Protein AF-A0A6M0FPF3-F1 (afdb_monomer_lite)

Radius of gyration: 39.86 Å; chains: 1; bounding box: 79×78×114 Å

Sequence (466 aa):
MDQFRDGIGTLYLKYGAAYHPYLQTSLNYYYTDDSVSIDPFYNQRFEYRGDDDCLIINYTGSKSDRPKVNITIHCDQEKDVKFKIKGDREELLRIKVKQDCNSVDKIVEAWNSHSSKGNFEVRKNGNCCGCICKVDPAQKLDLLYLRLYRTQPNGLVVTHHGTQNYQEEVDIKVTITINNEDNANAADFEVSENSITIKLREESTKVAKILKQWKNWKEENSDRNFDLKEDGDGSANVESPVSNEPLVKPQLWYYQFDNTELYNKVKTEIDKQRVILPPSPAIAGIYATVDRERGVWKAPANISLTSVTGPTIKINDEGQEDLNVHFTGKSINAIRTFTGKGTLVWGARTLAGNDNEWRYVSVRRLFNFVEESIQKASGFLVFESNNSVTWLKVKSVIEIYLEGLWRQGALAGSAPDQAFFVNVGLGTSMTQQDILEGRMIVEIGIAAVRPAEFIILRFSHKLQEA

Secondary structure (DSSP, 8-state):
-HHHHHHS-SSSGGG---EES-EEESPPPP--GGG-BPPGGGSEEEEEE-GGG-EEEEE-S-GGG--EEEEEE---SS-SEEEEE--STT-SEEEEESSS-EEHHHHHHHHHT-S--TTEEEEE-TT--PEEPPEEEEEEPEEEEEEEEE-STTSEEEEEEESS-TTS----EEEEEE---S-SSSEEEEE-SSEEEEEESSSEEEHHHHHHHHHHHHHHS--TTEEEEESTT--SEEESPPP---BSS-BGGGHHHH-HHHHHHHHHHHTT---EE-SHHHHHHHHHHHHHHH-TTS-S-SEEPTTEEEESS---HHHHHHHHS-TTS---EEEEEETTTEEEE---B-S-TT-SSS-BHHHHHHHHHHHHHHHHHTGGGTTS--SHHHHHHHHHHHHHHHHHHHHTT-B--SSHHHHEEEE-SBTTTB-HHHHHTT----EEEE-BPPP----------PPPP-

pLDDT: mean 86.93, std 11.05, range [48.78, 98.31]

Foldseek 3Di:
DVVVLVVDDPPPLLVFAFADDWFFFLAADDDDLQRAFDDQLQAKKFWDQFPPSWKIKIFRDDVVQQEWAFEEEDQDDDDAKDWDADSDRQYRIYIYGHDQFDWLVSVQVVQVVDPCQHRMDMDTWAPDRDGGGGDPPIGTTQIWTWWWWAQDAQAKIKIATDNDDLVDDDQQEEWEEEDQPDDPAQWDWDDDLRYIYIYGNDQWAQLVSSQVVQVVVRNHHGCNRMDMDTQDNSGGTRGPDRDTDIPSTDGLSVCVPVPVPVSVVVVVVSRPDTDTGGCVVQLVVLCVVCCVPQNLLDQSWPDATPRTQEHPDAADPVNQVCQQDPPSQAHHFYFHQDVPSGTIRQDFAGRNCVDPQSGGSSNSRLVVVLVVVLCVQLVVLVPPQPDPVSQVVSQVSSLVVQVVCVVSVQFDDPDSVRFKDKWWDDVTQDDPVCVVVVHTGIDMDGHGDDDDNDDDDDDDDDDDDD

Structure (mmCIF, N/CA/C/O backbone):
data_AF-A0A6M0FPF3-F1
#
_entry.id   AF-A0A6M0FPF3-F1
#
loop_
_atom_site.group_PDB
_atom_site.id
_atom_site.type_symbol
_atom_site.label_atom_id
_atom_site.label_alt_id
_atom_site.label_comp_id
_atom_site.label_asym_id
_atom_site.label_entity_id
_atom_site.label_seq_id
_atom_site.pdbx_PDB_ins_code
_atom_site.Cartn_x
_atom_site.Cartn_y
_atom_site.Cartn_z
_atom_site.occupancy
_atom_site.B_iso_or_equiv
_atom_site.auth_seq_id
_atom_site.auth_comp_id
_atom_site.auth_asym_id
_atom_site.auth_atom_id
_atom_site.pdbx_PDB_model_num
ATOM 1 N N . MET A 1 1 ? 8.529 -12.333 16.316 1.00 85.00 1 MET A N 1
ATOM 2 C CA . MET A 1 1 ? 7.471 -11.755 17.176 1.00 85.00 1 MET A CA 1
ATOM 3 C C . MET A 1 1 ? 8.046 -11.236 18.477 1.00 85.00 1 MET A C 1
ATOM 5 O O . MET A 1 1 ? 7.641 -10.164 18.906 1.00 85.00 1 MET A O 1
ATOM 9 N N . ASP A 1 2 ? 9.039 -11.919 19.039 1.00 84.75 2 ASP A N 1
ATOM 10 C CA . ASP A 1 2 ? 9.681 -11.512 20.296 1.00 84.75 2 ASP A CA 1
ATOM 11 C C . ASP A 1 2 ? 10.304 -10.120 20.212 1.00 84.75 2 ASP A C 1
ATOM 13 O O . ASP A 1 2 ? 9.962 -9.273 21.021 1.00 84.75 2 ASP A O 1
ATOM 17 N N . GLN A 1 3 ? 11.021 -9.799 19.127 1.00 89.81 3 GLN A N 1
ATOM 18 C CA . GLN A 1 3 ? 11.521 -8.434 18.886 1.00 89.81 3 GLN A CA 1
ATOM 19 C C . GLN A 1 3 ? 10.431 -7.348 18.968 1.00 89.81 3 GLN A C 1
ATOM 21 O O . GLN A 1 3 ? 10.682 -6.263 19.482 1.00 89.81 3 GLN A O 1
ATOM 26 N N . PHE A 1 4 ? 9.212 -7.624 18.485 1.00 91.06 4 PHE A N 1
ATOM 27 C CA . PHE A 1 4 ? 8.095 -6.684 18.623 1.00 91.06 4 PHE A CA 1
ATOM 28 C C . PHE A 1 4 ? 7.651 -6.575 20.085 1.00 91.06 4 PHE A C 1
ATOM 30 O O . PHE A 1 4 ? 7.468 -5.470 20.589 1.00 91.06 4 PHE A O 1
ATOM 37 N N . ARG A 1 5 ? 7.493 -7.710 20.775 1.00 91.56 5 ARG A N 1
ATOM 38 C CA . ARG A 1 5 ? 7.073 -7.749 22.183 1.00 91.56 5 ARG A CA 1
ATOM 39 C C . ARG A 1 5 ? 8.096 -7.087 23.106 1.00 91.56 5 ARG A C 1
ATOM 41 O O . ARG A 1 5 ? 7.677 -6.403 24.037 1.00 91.56 5 ARG A O 1
ATOM 48 N N . ASP A 1 6 ? 9.382 -7.251 22.834 1.00 89.44 6 ASP A N 1
ATOM 49 C CA . ASP A 1 6 ? 10.489 -6.662 23.590 1.00 89.44 6 ASP A CA 1
ATOM 50 C C . ASP A 1 6 ? 10.645 -5.169 23.282 1.00 89.44 6 ASP A C 1
ATOM 52 O O . ASP A 1 6 ? 10.984 -4.384 24.164 1.00 89.44 6 ASP A O 1
ATOM 56 N N . GLY A 1 7 ? 10.336 -4.763 22.045 1.00 91.25 7 GLY A N 1
ATOM 57 C CA . GLY A 1 7 ? 10.389 -3.369 21.609 1.00 91.25 7 GLY A CA 1
ATOM 58 C C . GLY A 1 7 ? 9.247 -2.492 22.132 1.00 91.25 7 GLY A C 1
ATOM 59 O O . GLY A 1 7 ? 9.405 -1.275 22.217 1.00 91.25 7 GLY A O 1
ATOM 60 N N . ILE A 1 8 ? 8.099 -3.072 22.500 1.00 89.06 8 ILE A N 1
ATOM 61 C CA . ILE A 1 8 ? 7.003 -2.319 23.128 1.00 89.06 8 ILE A CA 1
ATOM 62 C C . ILE A 1 8 ? 7.180 -2.274 24.652 1.00 89.06 8 ILE A C 1
ATOM 64 O O . ILE A 1 8 ? 7.493 -3.280 25.285 1.00 89.06 8 ILE A O 1
ATOM 68 N N . GLY A 1 9 ? 6.949 -1.111 25.267 1.00 89.75 9 GLY A N 1
ATOM 69 C CA . GLY A 1 9 ? 7.024 -0.939 26.724 1.00 89.75 9 GLY A CA 1
ATOM 70 C C . GLY A 1 9 ? 5.945 -1.715 27.496 1.00 89.75 9 GLY A C 1
ATOM 71 O O . GLY A 1 9 ? 5.262 -2.586 26.959 1.00 89.75 9 GLY A O 1
ATOM 72 N N . THR A 1 10 ? 5.780 -1.405 28.781 1.00 90.44 10 THR A N 1
ATOM 73 C CA . THR A 1 10 ? 4.738 -1.996 29.651 1.00 90.44 10 THR A CA 1
ATOM 74 C C . THR A 1 10 ? 3.616 -1.019 30.000 1.00 90.44 10 THR A C 1
ATOM 76 O O . THR A 1 10 ? 2.589 -1.417 30.546 1.00 90.44 10 THR A O 1
ATOM 79 N N . LEU A 1 11 ? 3.786 0.260 29.666 1.00 92.50 11 LEU A N 1
ATOM 80 C CA . LEU A 1 11 ? 2.801 1.303 29.922 1.00 92.50 11 LEU A CA 1
ATOM 81 C C . LEU A 1 11 ? 1.744 1.343 28.814 1.00 92.50 11 LEU A C 1
ATOM 83 O O . LEU A 1 11 ? 2.028 1.064 27.651 1.00 92.50 11 LEU A O 1
ATOM 87 N N . TYR A 1 12 ? 0.520 1.719 29.186 1.00 94.19 12 TYR A N 1
ATOM 88 C CA . TYR A 1 12 ? -0.595 1.994 28.268 1.00 94.19 12 TYR A CA 1
ATOM 89 C C . TYR A 1 12 ? -1.020 0.835 27.349 1.00 94.19 12 TYR A C 1
ATOM 91 O O . TYR A 1 12 ? -1.773 1.052 26.401 1.00 94.19 12 TYR A O 1
ATOM 99 N N . LEU A 1 13 ? -0.628 -0.406 27.658 1.00 95.56 13 LEU A N 1
ATOM 100 C CA . LEU A 1 13 ? -0.931 -1.590 26.840 1.00 95.56 13 LEU A CA 1
ATOM 101 C C . LEU A 1 13 ? -2.430 -1.775 26.564 1.00 95.56 13 LEU A C 1
ATOM 103 O O . LEU A 1 13 ? -2.816 -2.198 25.477 1.00 95.56 13 LEU A O 1
ATOM 107 N N . LYS A 1 14 ? -3.290 -1.389 27.513 1.00 96.00 14 LYS A N 1
ATOM 108 C CA . LYS A 1 14 ? -4.746 -1.452 27.341 1.00 96.00 14 LYS A CA 1
ATOM 109 C C . LYS A 1 14 ? -5.277 -0.601 26.187 1.00 96.00 14 LYS A C 1
ATOM 111 O O . LYS A 1 14 ? -6.338 -0.913 25.664 1.00 96.00 14 LYS A O 1
ATOM 116 N N . TYR A 1 15 ? -4.567 0.450 25.782 1.00 95.88 15 TYR A N 1
ATOM 117 C CA . TYR A 1 15 ? -5.001 1.372 24.727 1.00 95.88 15 TYR A CA 1
ATOM 118 C C . TYR A 1 15 ? -4.516 0.975 23.326 1.00 95.88 15 TYR A C 1
ATOM 120 O O . TYR A 1 15 ? -4.937 1.585 22.346 1.00 95.88 15 TYR A O 1
ATOM 128 N N . GLY A 1 16 ? -3.658 -0.043 23.215 1.00 94.88 16 GLY A N 1
ATOM 129 C CA . GLY A 1 16 ? -3.147 -0.545 21.941 1.00 94.88 16 GLY A CA 1
ATOM 130 C C . GLY A 1 16 ? -3.655 -1.946 21.617 1.00 94.88 16 GLY A C 1
ATOM 131 O O . GLY A 1 16 ? -4.008 -2.718 22.505 1.00 94.88 16 GLY A O 1
ATOM 132 N N . ALA A 1 17 ? -3.651 -2.297 20.334 1.00 96.62 17 ALA A N 1
ATOM 133 C CA . ALA A 1 17 ? -3.868 -3.658 19.858 1.00 96.62 17 ALA A CA 1
ATOM 134 C C . ALA A 1 17 ? -2.930 -3.929 18.677 1.00 96.62 17 ALA A C 1
ATOM 136 O O . ALA A 1 17 ? -2.732 -3.059 17.830 1.00 96.62 17 ALA A O 1
ATOM 137 N N . ALA A 1 18 ? -2.357 -5.130 18.624 1.00 96.62 18 ALA A N 1
ATOM 138 C CA . ALA A 1 18 ? -1.515 -5.570 17.517 1.00 96.62 18 ALA A CA 1
ATOM 139 C C . ALA A 1 18 ? -2.249 -6.597 16.656 1.00 96.62 18 ALA A C 1
ATOM 141 O O . ALA A 1 18 ? -3.041 -7.387 17.170 1.00 96.62 18 ALA A O 1
ATOM 142 N N . TYR A 1 19 ? -1.957 -6.590 15.356 1.00 97.38 19 TYR A N 1
ATOM 143 C CA . TYR A 1 19 ? -2.541 -7.497 14.374 1.00 97.38 19 TYR A CA 1
ATOM 144 C C . TYR A 1 19 ? -1.445 -8.077 13.482 1.00 97.38 19 TYR A C 1
ATOM 146 O O . TYR A 1 19 ? -0.533 -7.359 13.072 1.00 97.38 19 TYR A O 1
ATOM 154 N N . HIS A 1 20 ? -1.528 -9.372 13.189 1.00 96.38 20 HIS A N 1
ATOM 155 C CA . HIS A 1 20 ? -0.535 -10.098 12.397 1.00 96.38 20 HIS A CA 1
ATOM 156 C C . HIS A 1 20 ? -1.221 -11.165 11.524 1.00 96.38 20 HIS A C 1
ATOM 158 O O . HIS A 1 20 ? -2.156 -11.804 12.008 1.00 96.38 20 HIS A O 1
ATOM 164 N N . PRO A 1 21 ? -0.779 -11.408 10.274 1.00 96.88 21 PRO A N 1
ATOM 165 C CA . PRO A 1 21 ? 0.395 -10.851 9.596 1.00 96.88 21 PRO A CA 1
ATOM 166 C C . PRO A 1 21 ? 0.099 -9.675 8.665 1.00 96.88 21 PRO A C 1
ATOM 168 O O . PRO A 1 21 ? -0.984 -9.095 8.684 1.00 96.88 21 PRO A O 1
ATOM 171 N N . TYR A 1 22 ? 1.112 -9.302 7.877 1.00 97.56 22 TYR A N 1
ATOM 172 C CA . TYR A 1 22 ? 0.935 -8.433 6.718 1.00 97.56 22 TYR A CA 1
ATOM 173 C C . TYR A 1 22 ? -0.034 -9.096 5.736 1.00 97.56 22 TYR A C 1
ATOM 175 O O . TYR A 1 22 ? -0.219 -10.317 5.727 1.00 97.56 22 TYR A O 1
ATOM 183 N N . LEU A 1 23 ? -0.670 -8.277 4.913 1.00 97.69 23 LEU A N 1
ATOM 184 C CA . LEU A 1 23 ? -1.756 -8.688 4.044 1.00 97.69 23 LEU A CA 1
ATOM 185 C C . LEU A 1 23 ? -1.306 -8.600 2.593 1.00 97.69 23 LEU A C 1
ATOM 187 O O . LEU A 1 23 ? -0.826 -7.559 2.144 1.00 97.69 23 LEU A O 1
ATOM 191 N N . GLN A 1 24 ? -1.490 -9.694 1.862 1.00 95.94 24 GLN A N 1
ATOM 192 C CA . GLN A 1 24 ? -1.474 -9.681 0.408 1.00 95.94 24 GLN A CA 1
ATOM 193 C C . GLN A 1 24 ? -2.776 -9.032 -0.055 1.00 95.94 24 GLN A C 1
ATOM 195 O O . GLN A 1 24 ? -3.872 -9.518 0.242 1.00 95.94 24 GLN A O 1
ATOM 200 N N . THR A 1 25 ? -2.663 -7.896 -0.733 1.00 95.38 25 THR A N 1
ATOM 201 C CA . THR A 1 25 ? -3.830 -7.146 -1.197 1.00 95.38 25 THR A CA 1
ATOM 202 C C . THR A 1 25 ? -4.170 -7.497 -2.641 1.00 95.38 25 THR A C 1
ATOM 204 O O . THR A 1 25 ? -3.367 -8.076 -3.369 1.00 95.38 25 THR A O 1
ATOM 207 N N . SER A 1 26 ? -5.368 -7.129 -3.081 1.00 92.44 26 SER A N 1
ATOM 208 C CA . SER A 1 26 ? -5.716 -7.119 -4.504 1.00 92.44 26 SER A CA 1
ATOM 209 C C . SER A 1 26 ? -5.284 -5.824 -5.205 1.00 92.44 26 SER A C 1
ATOM 211 O O . SER A 1 26 ? -5.683 -5.604 -6.345 1.00 92.44 26 SER A O 1
ATOM 213 N N . LEU A 1 27 ? -4.519 -4.952 -4.533 1.00 92.19 27 LEU A N 1
ATOM 214 C CA . LEU A 1 27 ? -4.068 -3.673 -5.075 1.00 92.19 27 LEU A CA 1
ATOM 215 C C . LEU A 1 27 ? -2.832 -3.876 -5.952 1.00 92.19 27 LEU A C 1
ATOM 217 O O . LEU A 1 27 ? -1.893 -4.586 -5.576 1.00 92.19 27 LEU A O 1
ATOM 221 N N . ASN A 1 28 ? -2.832 -3.216 -7.104 1.00 90.62 28 ASN A N 1
ATOM 222 C CA . ASN A 1 28 ? -1.677 -3.158 -7.990 1.00 90.62 28 ASN A CA 1
ATOM 223 C C . ASN A 1 28 ? -0.697 -2.089 -7.503 1.00 90.62 28 ASN A C 1
ATOM 225 O O . ASN A 1 28 ? -1.093 -1.113 -6.859 1.00 90.62 28 ASN A O 1
ATOM 229 N N . TYR A 1 29 ? 0.580 -2.261 -7.837 1.00 88.50 29 TYR A N 1
ATOM 230 C CA . TYR A 1 29 ? 1.541 -1.174 -7.703 1.00 88.50 29 TYR A CA 1
ATOM 231 C C . TYR A 1 29 ? 1.158 -0.044 -8.659 1.00 88.50 29 TYR A C 1
ATOM 233 O O . TYR A 1 29 ? 0.879 -0.284 -9.832 1.00 88.50 29 TYR A O 1
ATOM 241 N N . TYR A 1 30 ? 1.154 1.186 -8.154 1.00 89.31 30 TYR A N 1
ATOM 242 C CA . TYR A 1 30 ? 1.127 2.361 -9.011 1.00 89.31 30 TYR A CA 1
ATOM 243 C C . TYR A 1 30 ? 2.553 2.649 -9.477 1.00 89.31 30 TYR A C 1
ATOM 245 O O . TYR A 1 30 ? 3.461 2.738 -8.650 1.00 89.31 30 TYR A O 1
ATOM 253 N N . TYR A 1 31 ? 2.739 2.791 -10.784 1.00 91.94 31 TYR A N 1
ATOM 254 C CA . TYR A 1 31 ? 4.014 3.154 -11.385 1.00 91.94 31 TYR A CA 1
ATOM 255 C C . TYR A 1 31 ? 3.779 4.047 -12.604 1.00 91.94 31 TYR A C 1
ATOM 257 O O . TYR A 1 31 ? 2.728 3.992 -13.243 1.00 91.94 31 TYR A O 1
ATOM 265 N N . THR A 1 32 ? 4.772 4.866 -12.921 1.00 91.94 32 THR A N 1
ATOM 266 C CA . THR A 1 32 ? 4.907 5.535 -14.219 1.00 91.94 32 THR A CA 1
ATOM 267 C C . THR A 1 32 ? 6.063 4.898 -14.983 1.00 91.94 32 THR A C 1
ATOM 269 O O . THR A 1 32 ? 6.966 4.323 -14.368 1.00 91.94 32 THR A O 1
ATOM 272 N N . ASP A 1 33 ? 6.082 5.013 -16.308 1.00 90.50 33 ASP A N 1
ATOM 273 C CA . ASP A 1 33 ? 7.173 4.457 -17.120 1.00 90.50 33 ASP A CA 1
ATOM 274 C C . ASP A 1 33 ? 8.546 5.074 -16.757 1.00 90.50 33 ASP A C 1
ATOM 276 O O . ASP A 1 33 ? 9.573 4.414 -16.895 1.00 90.50 33 ASP A O 1
ATOM 280 N N . ASP A 1 34 ? 8.568 6.290 -16.196 1.00 86.44 34 ASP A N 1
ATOM 281 C CA . ASP A 1 34 ? 9.764 6.947 -15.641 1.00 86.44 34 ASP A CA 1
ATOM 282 C C . ASP A 1 34 ? 10.264 6.348 -14.318 1.00 86.44 34 ASP A C 1
ATOM 284 O O . ASP A 1 34 ? 11.427 6.519 -13.965 1.00 86.44 34 ASP A O 1
ATOM 288 N N . SER A 1 35 ? 9.388 5.680 -13.563 1.00 89.25 35 SER A N 1
ATOM 289 C CA . SER A 1 35 ? 9.716 5.094 -12.254 1.00 89.25 35 SER A CA 1
ATOM 290 C C . SER A 1 35 ? 10.252 3.661 -12.343 1.00 89.25 35 SER A C 1
ATOM 292 O O . SER A 1 35 ? 10.682 3.095 -11.337 1.00 89.25 35 SER A O 1
ATOM 294 N N . VAL A 1 36 ? 10.215 3.061 -13.537 1.00 91.00 36 VAL A N 1
ATOM 295 C CA . VAL A 1 36 ? 10.608 1.671 -13.772 1.00 91.00 36 VAL A CA 1
ATOM 296 C C . VAL A 1 36 ? 11.933 1.635 -14.515 1.00 91.00 36 VAL A C 1
ATOM 298 O O . VAL A 1 36 ? 11.989 1.844 -15.722 1.00 91.00 36 VAL A O 1
ATOM 301 N N . SER A 1 37 ? 12.999 1.297 -13.797 1.00 88.88 37 SER A N 1
ATOM 302 C CA . SER A 1 37 ? 14.329 1.136 -14.383 1.00 88.88 37 SER A CA 1
ATOM 303 C C . SER A 1 37 ? 14.552 -0.291 -14.875 1.00 88.88 37 SER A C 1
ATOM 305 O O . SER A 1 37 ? 14.388 -1.251 -14.120 1.00 88.88 37 SER A O 1
ATOM 307 N N . ILE A 1 38 ? 14.983 -0.428 -16.126 1.00 85.88 38 ILE A N 1
ATOM 308 C CA . ILE A 1 38 ? 15.329 -1.704 -16.750 1.00 85.88 38 ILE A CA 1
ATOM 309 C C . ILE A 1 38 ? 16.836 -1.903 -16.678 1.00 85.88 38 ILE A C 1
ATOM 311 O O . ILE A 1 38 ? 17.621 -0.982 -16.903 1.00 85.88 38 ILE A O 1
ATOM 315 N N . ASP A 1 39 ? 17.247 -3.124 -16.351 1.00 81.50 39 ASP A N 1
ATOM 316 C CA . ASP A 1 39 ? 18.660 -3.466 -16.329 1.00 81.50 39 ASP A CA 1
ATOM 317 C C . ASP A 1 39 ? 19.256 -3.409 -17.757 1.00 81.50 39 ASP A C 1
ATOM 319 O O . ASP A 1 39 ? 18.711 -4.043 -18.668 1.00 81.50 39 ASP A O 1
ATOM 323 N N . PRO A 1 40 ? 20.364 -2.673 -17.987 1.00 66.44 40 PRO A N 1
ATOM 324 C CA . PRO A 1 40 ? 20.969 -2.531 -19.311 1.00 66.44 40 PRO A CA 1
ATOM 325 C C . PRO A 1 40 ? 21.471 -3.850 -19.913 1.00 66.44 40 PRO A C 1
ATOM 327 O O . PRO A 1 40 ? 21.704 -3.899 -21.121 1.00 66.44 40 PRO A O 1
ATOM 330 N N . PHE A 1 41 ? 21.594 -4.940 -19.139 1.00 66.06 41 PHE A N 1
ATOM 331 C CA . PHE A 1 41 ? 21.959 -6.250 -19.691 1.00 66.06 41 PHE A CA 1
ATOM 332 C C . PHE A 1 41 ? 20.982 -6.769 -20.762 1.00 66.06 41 PHE A C 1
ATOM 334 O O . PHE A 1 41 ? 21.365 -7.657 -21.522 1.00 66.06 41 PHE A O 1
ATOM 341 N N . TYR A 1 42 ? 19.770 -6.214 -20.858 1.00 66.50 42 TYR A N 1
ATOM 342 C CA . TYR A 1 42 ? 18.801 -6.541 -21.910 1.00 66.50 42 TYR A CA 1
ATOM 343 C C . TYR A 1 42 ? 19.018 -5.780 -23.234 1.00 66.50 42 TYR A C 1
ATOM 345 O O . TYR A 1 42 ? 18.433 -6.169 -24.239 1.00 66.50 42 TYR A O 1
ATOM 353 N N . ASN A 1 43 ? 19.886 -4.760 -23.261 1.00 70.50 43 ASN A N 1
ATOM 354 C CA . ASN A 1 43 ? 20.202 -3.935 -24.439 1.00 70.50 43 ASN A CA 1
ATOM 355 C C . ASN A 1 43 ? 21.667 -4.078 -24.875 1.00 70.50 43 ASN A C 1
ATOM 357 O O . ASN A 1 43 ? 22.363 -3.100 -25.146 1.00 70.50 43 ASN A O 1
ATOM 361 N N . GLN A 1 44 ? 22.159 -5.312 -24.907 1.00 77.62 44 GLN A N 1
ATOM 362 C CA . GLN A 1 44 ? 23.505 -5.595 -25.393 1.00 77.62 44 GLN A CA 1
ATOM 363 C C . GLN A 1 44 ? 23.539 -5.515 -26.920 1.00 77.62 44 GLN A C 1
ATOM 365 O O . GLN A 1 44 ? 22.749 -6.171 -27.599 1.00 77.62 44 GLN A O 1
ATOM 370 N N . ARG A 1 45 ? 24.485 -4.742 -27.457 1.00 86.75 45 ARG A N 1
ATOM 371 C CA . ARG A 1 45 ? 24.809 -4.726 -28.887 1.00 86.75 45 ARG A CA 1
ATOM 372 C C . ARG A 1 45 ? 26.216 -5.260 -29.053 1.00 86.75 45 ARG A C 1
ATOM 374 O O . ARG A 1 45 ? 27.114 -4.836 -28.342 1.00 86.75 45 ARG A O 1
ATOM 381 N N . PHE A 1 46 ? 26.418 -6.178 -29.980 1.00 88.81 46 PHE A N 1
ATOM 382 C CA . PHE A 1 46 ? 27.752 -6.625 -30.349 1.00 88.81 46 PHE A CA 1
ATOM 383 C C . PHE A 1 46 ? 28.172 -5.897 -31.614 1.00 88.81 46 PHE A C 1
ATOM 385 O O . PHE A 1 46 ? 27.370 -5.809 -32.538 1.00 88.81 46 PHE A O 1
ATOM 392 N N . GLU A 1 47 ? 29.395 -5.392 -31.671 1.00 90.81 47 GLU A N 1
ATOM 393 C CA . GLU A 1 47 ? 29.872 -4.593 -32.796 1.00 90.81 47 GLU A CA 1
ATOM 394 C C . GLU A 1 47 ? 31.234 -5.074 -33.290 1.00 90.81 47 GLU A C 1
ATOM 396 O O . GLU A 1 47 ? 32.113 -5.422 -32.510 1.00 90.81 47 GLU A O 1
ATOM 401 N N . TYR A 1 48 ? 31.413 -5.094 -34.603 1.00 88.81 48 TYR A N 1
ATOM 402 C CA . TYR A 1 48 ? 32.717 -5.199 -35.239 1.00 88.81 48 TYR A CA 1
ATOM 403 C C . TYR A 1 48 ? 32.931 -3.965 -36.109 1.00 88.81 48 TYR A C 1
ATOM 405 O O . TYR A 1 48 ? 32.065 -3.625 -36.920 1.00 88.81 48 TYR A O 1
ATOM 413 N N . ARG A 1 49 ? 34.091 -3.326 -35.947 1.00 85.69 49 ARG A N 1
ATOM 414 C CA . ARG A 1 49 ? 34.565 -2.220 -36.781 1.00 85.69 49 ARG A CA 1
ATOM 415 C C . ARG A 1 49 ? 35.702 -2.729 -37.661 1.00 85.69 49 ARG A C 1
ATOM 417 O O . ARG A 1 49 ? 36.680 -3.273 -37.154 1.00 85.69 49 ARG A O 1
ATOM 424 N N . GLY A 1 50 ? 35.529 -2.605 -38.974 1.00 76.75 50 GLY A N 1
ATOM 425 C CA . GLY A 1 50 ? 36.573 -2.909 -39.951 1.00 76.75 50 GLY A CA 1
ATOM 426 C C . GLY A 1 50 ? 37.705 -1.882 -39.930 1.00 76.75 50 GLY A C 1
ATOM 427 O O . GLY A 1 50 ? 37.594 -0.839 -39.280 1.00 76.75 50 GLY A O 1
ATOM 428 N N . ASP A 1 51 ? 38.770 -2.170 -40.678 1.00 68.56 51 ASP A N 1
ATOM 429 C CA . ASP A 1 51 ? 39.889 -1.242 -40.866 1.00 68.56 51 ASP A CA 1
ATOM 430 C C . ASP A 1 51 ? 39.382 0.144 -41.324 1.00 68.56 51 ASP A C 1
ATOM 432 O O . ASP A 1 51 ? 38.372 0.259 -42.031 1.00 68.56 51 ASP A O 1
ATOM 436 N N . ASP A 1 52 ? 40.048 1.200 -40.853 1.00 69.69 52 ASP A N 1
ATOM 437 C CA . ASP A 1 52 ? 39.669 2.611 -41.044 1.00 69.69 52 ASP A CA 1
ATOM 438 C C . ASP A 1 52 ? 38.270 3.001 -40.518 1.00 69.69 52 ASP A C 1
ATOM 440 O O . ASP A 1 52 ? 37.718 4.028 -40.911 1.00 69.69 52 ASP A O 1
ATOM 444 N N . ASP A 1 53 ? 37.688 2.204 -39.611 1.00 73.62 53 ASP A N 1
ATOM 445 C CA . ASP A 1 53 ? 36.374 2.439 -38.986 1.00 73.62 53 ASP A CA 1
ATOM 446 C C . ASP A 1 53 ? 35.207 2.512 -39.989 1.00 73.62 53 ASP A C 1
ATOM 448 O O . ASP A 1 53 ? 34.175 3.142 -39.751 1.00 73.62 53 ASP A O 1
ATOM 452 N N . CYS A 1 54 ? 35.400 1.883 -41.148 1.00 79.12 54 CYS A N 1
ATOM 453 C CA . CYS A 1 54 ? 34.636 2.164 -42.355 1.00 79.12 54 CYS A CA 1
ATOM 454 C C . CYS A 1 54 ? 33.380 1.279 -42.487 1.00 79.12 54 CYS A C 1
ATOM 456 O O . CYS A 1 54 ? 32.296 1.724 -42.878 1.00 79.12 54 CYS A O 1
ATOM 458 N N . LEU A 1 55 ? 33.532 0.001 -42.130 1.00 85.38 55 LEU A N 1
ATOM 459 C CA . LEU A 1 55 ? 32.475 -1.006 -42.101 1.00 85.38 55 LEU A CA 1
ATOM 460 C C . LEU A 1 55 ? 32.100 -1.302 -40.653 1.00 85.38 55 LEU A C 1
ATOM 462 O O . LEU A 1 55 ? 32.961 -1.691 -39.867 1.00 85.38 55 LEU A O 1
ATOM 466 N N . ILE A 1 56 ? 30.813 -1.201 -40.331 1.00 88.56 56 ILE A N 1
ATOM 467 C CA . ILE A 1 56 ? 30.282 -1.554 -39.015 1.00 88.56 56 ILE A CA 1
ATOM 468 C C . ILE A 1 56 ? 29.334 -2.735 -39.166 1.00 88.56 56 ILE A C 1
ATOM 470 O O . ILE A 1 56 ? 28.411 -2.713 -39.986 1.00 88.56 56 ILE A O 1
ATOM 474 N N . ILE A 1 57 ? 29.560 -3.766 -38.357 1.00 90.38 57 ILE A N 1
ATOM 475 C CA . ILE A 1 57 ? 28.704 -4.945 -38.275 1.00 90.38 57 ILE A CA 1
ATOM 476 C C . ILE A 1 57 ? 28.158 -5.039 -36.859 1.00 90.38 57 ILE A C 1
ATOM 478 O O . ILE A 1 57 ? 28.910 -5.302 -35.924 1.00 90.38 57 ILE A O 1
ATOM 482 N N . ASN A 1 58 ? 26.848 -4.873 -36.721 1.00 91.12 58 ASN A N 1
ATOM 483 C CA . ASN A 1 58 ? 26.149 -5.014 -35.452 1.00 91.12 58 ASN A CA 1
ATOM 484 C C . ASN A 1 58 ? 25.468 -6.378 -35.349 1.00 91.12 58 ASN A C 1
ATOM 486 O O . ASN A 1 58 ? 24.991 -6.920 -36.346 1.00 91.12 58 ASN A O 1
ATOM 490 N N . TYR A 1 59 ? 25.367 -6.897 -34.129 1.00 88.62 59 TYR A N 1
ATOM 491 C CA . TYR A 1 59 ? 24.542 -8.045 -33.775 1.00 88.62 59 TYR A CA 1
ATOM 492 C C . TYR A 1 59 ? 23.737 -7.755 -32.504 1.00 88.62 59 TYR A C 1
ATOM 494 O O . TYR A 1 59 ? 24.308 -7.391 -31.478 1.00 88.62 59 TYR A O 1
ATOM 502 N N . THR A 1 60 ? 22.415 -7.926 -32.564 1.00 85.12 60 THR A N 1
ATOM 503 C CA . THR A 1 60 ? 21.472 -7.636 -31.458 1.00 85.12 60 THR A CA 1
ATOM 504 C C . THR A 1 60 ? 20.886 -8.892 -30.803 1.00 85.12 60 THR A C 1
ATOM 506 O O . THR A 1 60 ? 19.940 -8.816 -30.024 1.00 85.12 60 THR A O 1
ATOM 509 N N . GLY A 1 61 ? 21.424 -10.072 -31.129 1.00 80.25 61 GLY A N 1
ATOM 510 C CA . GLY A 1 61 ? 21.012 -11.334 -30.514 1.00 80.25 61 GLY A CA 1
ATOM 511 C C . GLY A 1 61 ? 21.665 -11.596 -29.153 1.00 80.25 61 GLY A C 1
ATOM 512 O O . GLY A 1 61 ? 22.257 -10.720 -28.528 1.00 80.25 61 GLY A O 1
ATOM 513 N N . SER A 1 62 ? 21.579 -12.840 -28.681 1.00 79.44 62 SER A N 1
ATOM 514 C CA . SER A 1 62 ? 22.021 -13.197 -27.333 1.00 79.44 62 SER A CA 1
ATOM 515 C C . SER A 1 62 ? 23.545 -13.272 -27.209 1.00 79.44 62 SER A C 1
ATOM 517 O O . SER A 1 62 ? 24.247 -13.805 -28.070 1.00 79.44 62 SER A O 1
ATOM 519 N N . LYS A 1 63 ? 24.069 -12.868 -26.044 1.00 79.81 63 LYS A N 1
ATOM 520 C CA . LYS A 1 63 ? 25.474 -13.086 -25.653 1.00 79.81 63 LYS A CA 1
ATOM 521 C C . LYS A 1 63 ? 25.894 -14.552 -25.701 1.00 79.81 63 LYS A C 1
ATOM 523 O O . LYS A 1 63 ? 27.070 -14.845 -25.929 1.00 79.81 63 LYS A O 1
ATOM 528 N N . SER A 1 64 ? 24.955 -15.482 -25.502 1.00 81.88 64 SER A N 1
ATOM 529 C CA . SER A 1 64 ? 25.224 -16.921 -25.611 1.00 81.88 64 SER A CA 1
ATOM 530 C C . SER A 1 64 ? 25.710 -17.336 -26.997 1.00 81.88 64 SER A C 1
ATOM 532 O O . SER A 1 64 ? 26.412 -18.341 -27.109 1.00 81.88 64 SER A O 1
ATOM 534 N N . ASP A 1 65 ? 25.374 -16.560 -28.027 1.00 80.88 65 ASP A N 1
ATOM 535 C CA . ASP A 1 65 ? 25.637 -16.907 -29.422 1.00 80.88 65 ASP A CA 1
ATOM 536 C C . ASP A 1 65 ? 27.107 -16.675 -29.796 1.00 80.88 65 ASP A C 1
ATOM 538 O O . ASP A 1 65 ? 27.583 -17.223 -30.788 1.00 80.88 65 ASP A O 1
ATOM 542 N N . ARG A 1 66 ? 27.848 -15.927 -28.957 1.00 81.75 66 ARG A N 1
ATOM 543 C CA . ARG A 1 66 ? 29.276 -15.599 -29.120 1.00 81.75 66 ARG A CA 1
ATOM 544 C C . ARG A 1 66 ? 29.572 -15.095 -30.541 1.00 81.75 66 ARG A C 1
ATOM 546 O O . ARG A 1 66 ? 30.341 -15.737 -31.264 1.00 81.75 66 ARG A O 1
ATOM 553 N N . PRO A 1 67 ? 28.957 -13.970 -30.948 1.00 86.31 67 PRO A N 1
ATOM 554 C CA . PRO A 1 67 ? 29.013 -13.512 -32.324 1.00 86.31 67 PRO A CA 1
ATOM 555 C C . PRO A 1 67 ? 30.444 -13.259 -32.784 1.00 86.31 67 PRO A C 1
ATOM 557 O O . PRO A 1 67 ? 31.248 -12.607 -32.114 1.00 86.31 67 PRO A O 1
ATOM 560 N N . LYS A 1 68 ? 30.743 -13.809 -33.960 1.00 86.81 68 LYS A N 1
ATOM 561 C CA . LYS A 1 68 ? 32.008 -13.657 -34.669 1.00 86.81 68 LYS A CA 1
ATOM 562 C C . LYS A 1 68 ? 31.732 -13.391 -36.139 1.00 86.81 68 LYS A C 1
ATOM 564 O O . LYS A 1 68 ? 30.803 -13.984 -36.701 1.00 86.81 68 LYS A O 1
ATOM 569 N N . VAL A 1 69 ? 32.566 -12.560 -36.749 1.00 86.94 69 VAL A N 1
ATOM 570 C CA . VAL A 1 69 ? 32.549 -12.288 -38.183 1.00 86.94 69 VAL A CA 1
ATOM 571 C C . VAL A 1 69 ? 33.822 -12.801 -38.845 1.00 86.94 69 VAL A C 1
ATOM 573 O O . VAL A 1 69 ? 34.913 -12.702 -38.289 1.00 86.94 69 VAL A O 1
ATOM 576 N N . ASN A 1 70 ? 33.675 -13.368 -40.039 1.00 84.81 70 ASN A N 1
ATOM 577 C CA . ASN A 1 70 ? 34.789 -13.771 -40.889 1.00 84.81 70 ASN A CA 1
ATOM 578 C C . ASN A 1 70 ? 34.606 -13.164 -42.291 1.00 84.81 70 ASN A C 1
ATOM 580 O O . ASN A 1 70 ? 33.590 -13.428 -42.946 1.00 84.81 70 ASN A O 1
ATOM 584 N N . ILE A 1 71 ? 35.568 -12.355 -42.747 1.00 82.00 71 ILE A N 1
ATOM 585 C CA . ILE A 1 71 ? 35.555 -11.735 -44.081 1.00 82.00 71 ILE A CA 1
ATOM 586 C C . ILE A 1 71 ? 36.662 -12.377 -44.915 1.00 82.00 71 ILE A C 1
ATOM 588 O O . ILE A 1 71 ? 37.849 -12.198 -44.656 1.00 82.00 71 ILE A O 1
ATOM 592 N N . THR A 1 72 ? 36.272 -13.132 -45.941 1.00 74.88 72 THR A N 1
ATOM 593 C CA . THR A 1 72 ? 37.197 -13.911 -46.778 1.00 74.88 72 THR A CA 1
ATOM 594 C C . THR A 1 72 ? 37.131 -13.490 -48.238 1.00 74.88 72 THR A C 1
ATOM 596 O O . THR A 1 72 ? 36.078 -13.091 -48.736 1.00 74.88 72 THR A O 1
ATOM 599 N N . ILE A 1 73 ? 38.252 -13.635 -48.939 1.00 68.31 73 ILE A N 1
ATOM 600 C CA . ILE A 1 73 ? 38.367 -13.372 -50.376 1.00 68.31 73 ILE A CA 1
ATOM 601 C C . ILE A 1 73 ? 38.196 -14.696 -51.133 1.00 68.31 73 ILE A C 1
ATOM 603 O O . ILE A 1 73 ? 38.738 -15.721 -50.714 1.00 68.31 73 ILE A O 1
ATOM 607 N N . HIS A 1 74 ? 37.426 -14.701 -52.224 1.00 62.97 74 HIS A N 1
ATOM 608 C CA . HIS A 1 74 ? 37.171 -15.889 -53.040 1.00 62.97 74 HIS A CA 1
ATOM 609 C C . HIS A 1 74 ? 37.425 -15.620 -54.530 1.00 62.97 74 HIS A C 1
ATOM 611 O O . HIS A 1 74 ? 36.898 -14.660 -55.080 1.00 62.97 74 HIS A O 1
ATOM 617 N N . CYS A 1 75 ? 38.196 -16.494 -55.186 1.00 50.28 75 CYS A N 1
ATOM 618 C CA . CYS A 1 75 ? 38.693 -16.300 -56.556 1.00 50.28 75 CYS A CA 1
ATOM 619 C C . CYS A 1 75 ? 37.729 -16.739 -57.687 1.00 50.28 75 CYS A C 1
ATOM 621 O O . CYS A 1 75 ? 38.174 -16.873 -58.824 1.00 50.28 75 CYS A O 1
ATOM 623 N N . ASP A 1 76 ? 36.445 -16.995 -57.406 1.00 48.78 76 ASP A N 1
ATOM 624 C CA . ASP A 1 76 ? 35.491 -17.582 -58.370 1.00 48.78 76 ASP A CA 1
ATOM 625 C C . ASP A 1 76 ? 34.562 -16.550 -59.047 1.00 48.78 76 ASP A C 1
ATOM 627 O O . ASP A 1 76 ? 34.173 -15.546 -58.450 1.00 48.78 76 ASP A O 1
ATOM 631 N N . GLN A 1 77 ? 34.161 -16.816 -60.298 1.00 48.97 77 GLN A N 1
ATOM 632 C CA . GLN A 1 77 ? 33.524 -15.851 -61.218 1.00 48.97 77 GLN A CA 1
ATOM 633 C C . GLN A 1 77 ? 32.001 -15.598 -61.054 1.00 48.97 77 GLN A C 1
ATOM 635 O O . GLN A 1 77 ? 31.400 -14.978 -61.930 1.00 48.97 77 GLN A O 1
ATOM 640 N N . GLU A 1 78 ? 31.347 -15.986 -59.951 1.00 50.06 78 GLU A N 1
ATOM 641 C CA . GLU A 1 78 ? 29.897 -15.748 -59.760 1.00 50.06 78 GLU A CA 1
ATOM 642 C C . GLU A 1 78 ? 29.525 -14.897 -58.527 1.00 50.06 78 GLU A C 1
ATOM 644 O O . GLU A 1 78 ? 29.703 -15.338 -57.388 1.00 50.06 78 GLU A O 1
ATOM 649 N N . LYS A 1 79 ? 28.869 -13.752 -58.814 1.00 53.81 79 LYS A N 1
ATOM 650 C CA . LYS A 1 79 ? 28.248 -12.706 -57.957 1.00 53.81 79 LYS A CA 1
ATOM 651 C C . LYS A 1 79 ? 29.139 -12.101 -56.854 1.00 53.81 79 LYS A C 1
ATOM 653 O O . LYS A 1 79 ? 29.639 -12.792 -55.976 1.00 53.81 79 LYS A O 1
ATOM 658 N N . ASP A 1 80 ? 29.250 -10.770 -56.889 1.00 67.31 80 ASP A N 1
ATOM 659 C CA . ASP A 1 80 ? 30.345 -9.968 -56.317 1.00 67.31 80 ASP A CA 1
ATOM 660 C C . ASP A 1 80 ? 30.472 -9.931 -54.770 1.00 67.31 80 ASP A C 1
ATOM 662 O O . ASP A 1 80 ? 31.553 -9.594 -54.277 1.00 67.31 80 ASP A O 1
ATOM 666 N N . VAL A 1 81 ? 29.441 -10.309 -53.993 1.00 77.56 81 VAL A N 1
ATOM 667 C CA . VAL A 1 81 ? 29.488 -10.479 -52.518 1.00 77.56 81 VAL A CA 1
ATOM 668 C C . VAL A 1 81 ? 28.502 -11.577 -52.083 1.00 77.56 81 VAL A C 1
ATOM 670 O O . VAL A 1 81 ? 27.358 -11.594 -52.543 1.00 77.56 81 VAL A O 1
ATOM 673 N N . LYS A 1 82 ? 28.901 -12.495 -51.187 1.00 80.12 82 LYS A N 1
ATOM 674 C CA . LYS A 1 82 ? 28.011 -13.541 -50.626 1.00 80.12 82 LYS A CA 1
ATOM 675 C C . LYS A 1 82 ? 28.020 -13.532 -49.098 1.00 80.12 82 LYS A C 1
ATOM 677 O O . LYS A 1 82 ? 29.086 -13.523 -48.488 1.00 80.12 82 LYS A O 1
ATOM 682 N N . PHE A 1 83 ? 26.836 -13.639 -48.498 1.00 86.00 83 PHE A N 1
ATOM 683 C CA . PHE A 1 83 ? 26.649 -13.740 -47.050 1.00 86.00 83 PHE A CA 1
ATOM 684 C C . PHE A 1 83 ? 26.233 -15.154 -46.655 1.00 86.00 83 PHE A C 1
ATOM 686 O O . PHE A 1 83 ? 25.438 -15.797 -47.343 1.00 86.00 83 PHE A O 1
ATOM 693 N N . LYS A 1 84 ? 26.760 -15.642 -45.533 1.00 83.38 84 LYS A N 1
ATOM 694 C CA . LYS A 1 84 ? 26.269 -16.857 -44.884 1.00 83.38 84 LYS A CA 1
ATOM 695 C C . LYS A 1 84 ? 26.190 -16.632 -43.384 1.00 83.38 84 LYS A C 1
ATOM 697 O O . LYS A 1 84 ? 27.220 -16.421 -42.749 1.00 83.38 84 LYS A O 1
ATOM 702 N N . ILE A 1 85 ? 24.983 -16.744 -42.839 1.00 81.69 85 ILE A N 1
ATOM 703 C CA . ILE A 1 85 ? 24.750 -16.783 -41.397 1.00 81.69 85 ILE A CA 1
ATOM 704 C C . ILE A 1 85 ? 24.738 -18.256 -40.970 1.00 81.69 85 ILE A C 1
ATOM 706 O O . ILE A 1 85 ? 23.989 -19.051 -41.540 1.00 81.69 85 ILE A O 1
ATOM 710 N N . LYS A 1 86 ? 25.608 -18.655 -40.037 1.00 69.75 86 LYS A N 1
ATOM 711 C CA . LYS A 1 86 ? 25.652 -20.026 -39.489 1.00 69.75 86 LYS A CA 1
ATOM 712 C C . LYS A 1 86 ? 25.167 -20.029 -38.040 1.00 69.75 86 LYS A C 1
ATOM 714 O O . LYS A 1 86 ? 25.475 -19.102 -37.307 1.00 69.75 86 LYS A O 1
ATOM 719 N N . GLY A 1 87 ? 24.446 -21.073 -37.625 1.00 57.81 87 GLY A N 1
ATOM 720 C CA . GLY A 1 87 ? 23.947 -21.233 -36.245 1.00 57.81 87 GLY A CA 1
ATOM 721 C C . GLY A 1 87 ? 24.950 -21.895 -35.288 1.00 57.81 87 GLY A C 1
ATOM 722 O O . GLY A 1 87 ? 24.675 -22.096 -34.108 1.00 57.81 87 GLY A O 1
ATOM 723 N N . ASP A 1 88 ? 26.115 -22.272 -35.798 1.00 51.72 88 ASP A N 1
ATOM 724 C CA . ASP A 1 88 ? 27.094 -23.129 -35.151 1.00 51.72 88 ASP A CA 1
ATOM 725 C C . ASP A 1 88 ? 28.290 -22.286 -34.668 1.00 51.72 88 ASP A C 1
ATOM 727 O O . ASP A 1 88 ? 29.229 -22.049 -35.418 1.00 51.72 88 ASP A O 1
ATOM 731 N N . ARG A 1 89 ? 28.166 -21.797 -33.418 1.00 54.06 89 ARG A N 1
ATOM 732 C CA . ARG A 1 89 ? 29.121 -21.358 -32.353 1.00 54.06 89 ARG A CA 1
ATOM 733 C C . ARG A 1 89 ? 30.508 -20.749 -32.664 1.00 54.06 89 ARG A C 1
ATOM 735 O O . ARG A 1 89 ? 31.160 -20.293 -31.723 1.00 54.06 89 ARG A O 1
ATOM 742 N N . GLU A 1 90 ? 30.991 -20.710 -33.900 1.00 54.75 90 GLU A N 1
ATOM 743 C CA . GLU A 1 90 ? 32.353 -20.271 -34.225 1.00 54.75 90 GLU A CA 1
ATOM 744 C C . GLU A 1 90 ? 32.436 -19.148 -35.263 1.00 54.75 90 GLU A C 1
ATOM 746 O O . GLU A 1 90 ? 33.400 -18.395 -35.198 1.00 54.75 90 GLU A O 1
ATOM 751 N N . GLU A 1 91 ? 31.455 -18.967 -36.159 1.00 59.56 91 GLU A N 1
ATOM 752 C CA . GLU A 1 91 ? 31.459 -17.901 -37.185 1.00 59.56 91 GLU A CA 1
ATOM 753 C C . GLU A 1 91 ? 30.025 -17.536 -37.617 1.00 59.56 91 GLU A C 1
ATOM 755 O O . GLU A 1 91 ? 29.527 -18.034 -38.631 1.00 59.56 91 GLU A O 1
ATOM 760 N N . LEU A 1 92 ? 29.340 -16.698 -36.828 1.00 70.81 92 LEU A N 1
ATOM 761 C CA . LEU A 1 92 ? 27.919 -16.392 -37.040 1.00 70.81 92 LEU A CA 1
ATOM 762 C C . LEU A 1 92 ? 27.650 -15.636 -38.349 1.00 70.81 92 LEU A C 1
ATOM 764 O O . LEU A 1 92 ? 26.620 -15.896 -38.960 1.00 70.81 92 LEU A O 1
ATOM 768 N N . LEU A 1 93 ? 28.556 -14.764 -38.810 1.00 82.75 93 LEU A N 1
ATOM 769 C CA . LEU A 1 93 ? 28.448 -14.098 -40.115 1.00 82.75 93 LEU A CA 1
ATOM 770 C C . LEU A 1 93 ? 29.718 -14.314 -40.944 1.00 82.75 93 LEU A C 1
ATOM 772 O O . LEU A 1 93 ? 30.814 -13.927 -40.543 1.00 82.75 93 LEU A O 1
ATOM 776 N N . ARG A 1 94 ? 29.567 -14.899 -42.136 1.00 83.62 94 ARG A N 1
ATOM 777 C CA . ARG A 1 94 ? 30.628 -14.975 -43.148 1.00 83.62 94 ARG A CA 1
ATOM 778 C C . ARG A 1 94 ? 30.307 -14.064 -44.322 1.00 83.62 94 ARG A C 1
ATOM 780 O O . ARG A 1 94 ? 29.249 -14.219 -44.935 1.00 83.62 94 ARG A O 1
ATOM 787 N N . ILE A 1 95 ? 31.250 -13.197 -44.672 1.00 84.38 95 ILE A N 1
ATOM 788 C CA . ILE A 1 95 ? 31.196 -12.342 -45.860 1.00 84.38 95 ILE A CA 1
ATOM 789 C C . ILE A 1 95 ? 32.274 -12.831 -46.830 1.00 84.38 95 ILE A C 1
ATOM 791 O O . ILE A 1 95 ? 33.448 -12.918 -46.475 1.00 84.38 95 ILE A O 1
ATOM 795 N N . LYS A 1 96 ? 31.877 -13.202 -48.048 1.00 79.19 96 LYS A N 1
ATOM 796 C CA . LYS A 1 96 ? 32.801 -13.559 -49.132 1.00 79.19 96 LYS A CA 1
ATOM 797 C C . LYS A 1 96 ? 32.839 -12.441 -50.166 1.00 79.19 96 LYS A C 1
ATOM 799 O O . LYS A 1 96 ? 31.789 -12.107 -50.713 1.00 79.19 96 LYS A O 1
ATOM 804 N N . VAL A 1 97 ? 34.029 -11.913 -50.441 1.00 77.44 97 VAL A N 1
ATOM 805 C CA . VAL A 1 97 ? 34.296 -10.829 -51.404 1.00 77.44 97 VAL A CA 1
ATOM 806 C C . VAL A 1 97 ? 35.201 -11.307 -52.551 1.00 77.44 97 VAL A C 1
ATOM 808 O O . VAL A 1 97 ? 35.907 -12.302 -52.406 1.00 77.44 97 VAL A O 1
ATOM 811 N N . LYS A 1 98 ? 35.147 -10.639 -53.710 1.00 64.94 98 LYS A N 1
ATOM 812 C CA . LYS A 1 98 ? 35.727 -11.113 -54.988 1.00 64.94 98 LYS A CA 1
ATOM 813 C C . LYS A 1 98 ? 37.204 -10.755 -55.217 1.00 64.94 98 LYS A C 1
ATOM 815 O O . LYS A 1 98 ? 37.891 -11.460 -55.945 1.00 64.94 98 LYS A O 1
ATOM 820 N N . GLN A 1 99 ? 37.690 -9.659 -54.639 1.00 62.09 99 GLN A N 1
ATOM 821 C CA . GLN A 1 99 ? 39.055 -9.150 -54.828 1.00 62.09 99 GLN A CA 1
ATOM 822 C C . GLN A 1 99 ? 39.553 -8.516 -53.521 1.00 62.09 99 GLN A C 1
ATOM 824 O O . GLN A 1 99 ? 38.727 -8.198 -52.665 1.00 62.09 99 GLN A O 1
ATOM 829 N N . ASP A 1 100 ? 40.868 -8.300 -53.396 1.00 54.03 100 ASP A N 1
ATOM 830 C CA . ASP A 1 100 ? 41.546 -7.678 -52.239 1.00 54.03 100 ASP A CA 1
ATOM 831 C C . ASP A 1 100 ? 40.978 -6.311 -51.811 1.00 54.03 100 ASP A C 1
ATOM 833 O O . ASP A 1 100 ? 41.285 -5.852 -50.717 1.00 54.03 100 ASP A O 1
ATOM 837 N N . CYS A 1 101 ? 40.110 -5.696 -52.627 1.00 53.69 101 CYS A N 1
ATOM 838 C CA . CYS A 1 101 ? 39.431 -4.438 -52.338 1.00 53.69 101 CYS A CA 1
ATOM 839 C C . CYS A 1 101 ? 38.017 -4.392 -52.961 1.00 53.69 101 CYS A C 1
ATOM 841 O O . CYS A 1 101 ? 37.844 -3.925 -54.088 1.00 53.69 101 CYS A O 1
ATOM 843 N N . ASN A 1 102 ? 36.980 -4.841 -52.246 1.00 62.25 102 ASN A N 1
ATOM 844 C CA . ASN A 1 102 ? 35.603 -4.411 -52.540 1.00 62.25 102 ASN A CA 1
ATOM 845 C C . ASN A 1 102 ? 35.322 -3.114 -51.766 1.00 62.25 102 ASN A C 1
ATOM 847 O O . ASN A 1 102 ? 35.688 -3.017 -50.592 1.00 62.25 102 ASN A O 1
ATOM 851 N N . SER A 1 103 ? 34.659 -2.135 -52.395 1.00 72.81 103 SER A N 1
ATOM 852 C CA . SER A 1 103 ? 34.218 -0.939 -51.671 1.00 72.81 103 SER A CA 1
ATOM 853 C C . SER A 1 103 ? 33.183 -1.327 -50.615 1.00 72.81 103 SER A C 1
ATOM 855 O O . SER A 1 103 ? 32.328 -2.186 -50.861 1.00 72.81 103 SER A O 1
ATOM 857 N N . VAL A 1 104 ? 33.249 -0.685 -49.446 1.00 78.44 104 VAL A N 1
ATOM 858 C CA . VAL A 1 104 ? 32.250 -0.835 -48.372 1.00 78.44 104 VAL A CA 1
ATOM 859 C C . VAL A 1 104 ? 30.829 -0.679 -48.926 1.00 78.44 104 VAL A C 1
ATOM 861 O O . VAL A 1 104 ? 29.947 -1.463 -48.577 1.00 78.44 104 VAL A O 1
ATOM 864 N N . ASP A 1 105 ? 30.636 0.247 -49.871 1.00 80.88 105 ASP A N 1
ATOM 865 C CA . ASP A 1 105 ? 29.359 0.489 -50.550 1.00 80.88 105 ASP A CA 1
ATOM 866 C C . ASP A 1 105 ? 28.788 -0.777 -51.201 1.00 80.88 105 ASP A C 1
ATOM 868 O O . ASP A 1 105 ? 27.638 -1.129 -50.956 1.00 80.88 105 ASP A O 1
ATOM 872 N N . LYS A 1 106 ? 29.605 -1.545 -51.936 1.00 81.31 106 LYS A N 1
ATOM 873 C CA . LYS A 1 106 ? 29.153 -2.793 -52.577 1.00 81.31 106 LYS A CA 1
ATOM 874 C C . LYS A 1 106 ? 28.728 -3.851 -51.562 1.00 81.31 106 LYS A C 1
ATOM 876 O O . LYS A 1 106 ? 27.807 -4.622 -51.825 1.00 81.31 106 LYS A O 1
ATOM 881 N N . ILE A 1 107 ? 29.402 -3.920 -50.412 1.00 84.44 107 ILE A N 1
ATOM 882 C CA . ILE A 1 107 ? 29.047 -4.870 -49.350 1.00 84.44 107 ILE A CA 1
ATOM 883 C C . ILE A 1 107 ? 27.726 -4.461 -48.702 1.00 84.44 107 ILE A C 1
ATOM 885 O O . ILE A 1 107 ? 26.858 -5.311 -48.515 1.00 84.44 107 ILE A O 1
ATOM 889 N N . VAL A 1 108 ? 27.549 -3.175 -48.402 1.00 87.06 108 VAL A N 1
ATOM 890 C CA . VAL A 1 108 ? 26.322 -2.650 -47.791 1.00 87.06 108 VAL A CA 1
ATOM 891 C C . VAL A 1 108 ? 25.134 -2.759 -48.752 1.00 87.06 108 VAL A C 1
ATOM 893 O O . VAL A 1 108 ? 24.069 -3.217 -48.345 1.00 87.06 108 VAL A O 1
ATOM 896 N N . GLU A 1 109 ? 25.300 -2.445 -50.038 1.00 87.12 109 GLU A N 1
ATOM 897 C CA . GLU A 1 109 ? 24.270 -2.639 -51.072 1.00 87.12 109 GLU A CA 1
ATOM 898 C C . GLU A 1 109 ? 23.850 -4.112 -51.200 1.00 87.12 109 GLU A C 1
ATOM 900 O O . GLU A 1 109 ? 22.654 -4.439 -51.226 1.00 87.12 109 GLU A O 1
ATOM 905 N N . ALA A 1 110 ? 24.831 -5.021 -51.223 1.00 87.75 110 ALA A N 1
ATOM 906 C CA . ALA A 1 110 ? 24.574 -6.454 -51.267 1.00 87.75 110 ALA A CA 1
ATOM 907 C C . ALA A 1 110 ? 23.881 -6.950 -49.987 1.00 87.75 110 ALA A C 1
ATOM 909 O O . ALA A 1 110 ? 22.982 -7.790 -50.070 1.00 87.75 110 ALA A O 1
ATOM 910 N N . TRP A 1 111 ? 24.258 -6.426 -48.814 1.00 90.75 111 TRP A N 1
ATOM 911 C CA . TRP A 1 111 ? 23.601 -6.740 -47.544 1.00 90.75 111 TRP A CA 1
ATOM 912 C C . TRP A 1 111 ? 22.163 -6.236 -47.518 1.00 90.75 111 TRP A C 1
ATOM 914 O O . TRP A 1 111 ? 21.253 -6.968 -47.129 1.00 90.75 111 TRP A O 1
ATOM 924 N N . ASN A 1 112 ? 21.927 -5.010 -47.985 1.00 89.44 112 ASN A N 1
ATOM 925 C CA . ASN A 1 112 ? 20.598 -4.417 -48.044 1.00 89.44 112 ASN A CA 1
ATOM 926 C C . ASN A 1 112 ? 19.634 -5.260 -48.882 1.00 89.44 112 ASN A C 1
ATOM 928 O O . ASN A 1 112 ? 18.481 -5.421 -48.479 1.00 89.44 112 ASN A O 1
ATOM 932 N N . SER A 1 113 ? 20.147 -5.874 -49.951 1.00 88.19 113 SER A N 1
ATOM 933 C CA . SER A 1 113 ? 19.425 -6.789 -50.842 1.00 88.19 113 SER A CA 1
ATOM 934 C C . SER A 1 113 ? 19.357 -8.244 -50.342 1.00 88.19 113 SER A C 1
ATOM 936 O O . SER A 1 113 ? 18.716 -9.084 -50.976 1.00 88.19 113 SER A O 1
ATOM 938 N N . HIS A 1 114 ? 20.020 -8.585 -49.232 1.00 86.81 114 HIS A N 1
ATOM 939 C CA . HIS A 1 114 ? 20.039 -9.944 -48.695 1.00 86.81 114 HIS A CA 1
ATOM 940 C C . HIS A 1 114 ? 18.737 -10.265 -47.945 1.00 86.81 114 HIS A C 1
ATOM 942 O O . HIS A 1 114 ? 18.320 -9.534 -47.047 1.00 86.81 114 HIS A O 1
ATOM 948 N N . SER A 1 115 ? 18.097 -11.387 -48.287 1.00 83.50 115 SER A N 1
ATOM 949 C CA . SER A 1 115 ? 16.778 -11.768 -47.760 1.00 83.50 115 SER A CA 1
ATOM 950 C C . SER A 1 115 ? 16.793 -12.260 -46.311 1.00 83.50 115 SER A C 1
ATOM 952 O O . SER A 1 115 ? 15.763 -12.241 -45.644 1.00 83.50 115 SER A O 1
ATOM 954 N N . SER A 1 116 ? 17.937 -12.734 -45.814 1.00 84.94 116 SER A N 1
ATOM 955 C CA . SER A 1 116 ? 18.049 -13.387 -44.506 1.00 84.94 116 SER A CA 1
ATOM 956 C C . SER A 1 116 ? 19.111 -12.700 -43.657 1.00 84.94 116 SER A C 1
ATOM 958 O O . SER A 1 116 ? 20.257 -13.130 -43.619 1.00 84.94 116 SER A O 1
ATOM 960 N N . LYS A 1 117 ? 18.725 -11.617 -42.977 1.00 85.69 117 LYS A N 1
ATOM 961 C CA . LYS A 1 117 ? 19.648 -10.775 -42.196 1.00 85.69 117 LYS A CA 1
ATOM 962 C C . LYS A 1 117 ? 19.886 -11.269 -40.762 1.00 85.69 117 LYS A C 1
ATOM 964 O O . LYS A 1 117 ? 20.894 -10.924 -40.155 1.00 85.69 117 LYS A O 1
ATOM 969 N N . GLY A 1 118 ? 19.008 -12.125 -40.228 1.00 85.31 118 GLY A N 1
ATOM 970 C CA . GLY A 1 118 ? 19.085 -12.565 -38.829 1.00 85.31 118 GLY A CA 1
ATOM 971 C C . GLY A 1 118 ? 19.065 -11.368 -37.871 1.00 85.31 118 GLY A C 1
ATOM 972 O O . GLY A 1 118 ? 18.366 -10.395 -38.134 1.00 85.31 118 GLY A O 1
ATOM 973 N N . ASN A 1 119 ? 19.868 -11.420 -36.805 1.00 86.94 119 ASN A N 1
ATOM 974 C CA . ASN A 1 119 ? 20.071 -10.286 -35.890 1.00 86.94 119 ASN A CA 1
ATOM 975 C C . ASN A 1 119 ? 21.260 -9.400 -36.302 1.00 86.94 119 ASN A C 1
ATOM 977 O O . ASN A 1 119 ? 21.791 -8.684 -35.457 1.00 86.94 119 ASN A O 1
ATOM 981 N N . PHE A 1 120 ? 21.735 -9.506 -37.549 1.00 89.56 120 PHE A N 1
ATOM 982 C CA . PHE A 1 120 ? 22.855 -8.712 -38.040 1.00 89.56 120 PHE A CA 1
ATOM 983 C C . PHE A 1 120 ? 22.387 -7.446 -38.754 1.00 89.56 120 PHE A C 1
ATOM 985 O O . PHE A 1 120 ? 21.383 -7.430 -39.466 1.00 89.56 120 PHE A O 1
ATOM 992 N N . GLU A 1 121 ? 23.197 -6.407 -38.637 1.00 90.50 121 GLU A N 1
ATOM 993 C CA . GLU A 1 121 ? 23.141 -5.217 -39.471 1.00 90.50 121 GLU A CA 1
ATOM 994 C C . GLU A 1 121 ? 24.552 -4.933 -39.984 1.00 90.50 121 GLU A C 1
ATOM 996 O O . GLU A 1 121 ? 25.520 -5.035 -39.236 1.00 90.50 121 GLU A O 1
ATOM 1001 N N . VAL A 1 122 ? 24.669 -4.599 -41.267 1.00 89.75 122 VAL A N 1
ATOM 1002 C CA . VAL A 1 122 ? 25.931 -4.210 -41.896 1.00 89.75 122 VAL A CA 1
ATOM 1003 C C . VAL A 1 122 ? 25.724 -2.827 -42.482 1.00 89.75 122 VAL A C 1
ATOM 1005 O O . VAL A 1 122 ? 24.868 -2.649 -43.352 1.00 89.75 122 VAL A O 1
ATOM 1008 N N . ARG A 1 123 ? 26.491 -1.854 -41.997 1.00 89.38 123 ARG A N 1
ATOM 1009 C CA . ARG A 1 123 ? 26.384 -0.453 -42.406 1.00 89.38 123 ARG A CA 1
ATOM 1010 C C . ARG A 1 123 ? 27.751 0.143 -42.710 1.00 89.38 123 ARG A C 1
ATOM 1012 O O . ARG A 1 123 ? 28.781 -0.331 -42.231 1.00 89.38 123 ARG A O 1
ATOM 1019 N N . LYS A 1 124 ? 27.723 1.214 -43.493 1.00 86.00 124 LYS A N 1
ATOM 1020 C CA . LYS A 1 124 ? 28.860 2.101 -43.723 1.00 86.00 124 LYS A CA 1
ATOM 1021 C C . LYS A 1 124 ? 28.890 3.180 -42.642 1.00 86.00 124 LYS A C 1
ATOM 1023 O O . LYS A 1 124 ? 27.830 3.605 -42.181 1.00 86.00 124 LYS A O 1
ATOM 1028 N N . ASN A 1 125 ? 30.083 3.610 -42.252 1.00 83.69 125 ASN A N 1
ATOM 1029 C CA . ASN A 1 125 ? 30.278 4.715 -41.321 1.00 83.69 125 ASN A CA 1
ATOM 1030 C C . ASN A 1 125 ? 30.737 5.981 -42.069 1.00 83.69 125 ASN A C 1
ATOM 1032 O O . ASN A 1 125 ? 31.841 6.011 -42.615 1.00 83.69 125 ASN A O 1
ATOM 1036 N N . GLY A 1 126 ? 29.890 7.012 -42.118 1.00 78.50 126 GLY A N 1
ATOM 1037 C CA . GLY A 1 126 ? 30.166 8.265 -42.831 1.00 78.50 126 GLY A CA 1
ATOM 1038 C C . GLY A 1 126 ? 30.495 8.090 -44.324 1.00 78.50 126 GLY A C 1
ATOM 1039 O O . GLY A 1 126 ? 30.068 7.137 -44.984 1.00 78.50 126 GLY A O 1
ATOM 1040 N N . ASN A 1 127 ? 31.312 8.999 -44.863 1.00 71.25 127 ASN A N 1
ATOM 1041 C CA . ASN A 1 127 ? 31.689 9.036 -46.283 1.00 71.25 127 ASN A CA 1
ATOM 1042 C C . ASN A 1 127 ? 32.898 8.153 -46.641 1.00 71.25 127 ASN A C 1
ATOM 1044 O O . ASN A 1 127 ? 33.497 8.319 -47.703 1.00 71.25 127 ASN A O 1
ATOM 1048 N N . CYS A 1 128 ? 33.273 7.221 -45.767 1.00 69.00 128 CYS A N 1
ATOM 1049 C CA . CYS A 1 128 ? 34.546 6.527 -45.858 1.00 69.00 128 CYS A CA 1
ATOM 1050 C C . CYS A 1 128 ? 34.697 5.754 -47.198 1.00 69.00 128 CYS A C 1
ATOM 1052 O O . CYS A 1 128 ? 33.809 5.021 -47.635 1.00 69.00 128 CYS A O 1
ATOM 1054 N N . CYS A 1 129 ? 35.825 5.925 -47.893 1.00 63.34 129 CYS A N 1
ATOM 1055 C CA . CYS A 1 129 ? 36.095 5.284 -49.196 1.00 63.34 129 CYS A CA 1
ATOM 1056 C C . CYS A 1 129 ? 36.944 4.006 -49.068 1.00 63.34 129 CYS A C 1
ATOM 1058 O O . CYS A 1 129 ? 37.522 3.540 -50.052 1.00 63.34 129 CYS A O 1
ATOM 1060 N N . GLY A 1 130 ? 37.061 3.473 -47.848 1.00 61.41 130 GLY A N 1
ATOM 1061 C CA . GLY A 1 130 ? 37.950 2.367 -47.511 1.00 61.41 130 GLY A CA 1
ATOM 1062 C C . GLY A 1 130 ? 37.630 1.088 -48.282 1.00 61.41 130 GLY A C 1
ATOM 1063 O O . GLY A 1 130 ? 36.478 0.778 -48.603 1.00 61.41 130 GLY A O 1
ATOM 1064 N N . CYS A 1 131 ? 38.682 0.336 -48.582 1.00 63.47 131 CYS A N 1
ATOM 1065 C CA . CYS A 1 131 ? 38.579 -1.024 -49.085 1.00 63.47 131 CYS A CA 1
ATOM 1066 C C . CYS A 1 131 ? 38.779 -1.990 -47.918 1.00 63.47 131 CYS A C 1
ATOM 1068 O O . CYS A 1 131 ? 39.638 -1.759 -47.075 1.00 63.47 131 CYS A O 1
ATOM 1070 N N . ILE A 1 132 ? 37.997 -3.067 -47.858 1.00 65.69 132 ILE A N 1
ATOM 1071 C CA . ILE A 1 132 ? 38.113 -4.030 -46.757 1.00 65.69 132 ILE A CA 1
ATOM 1072 C C . ILE A 1 132 ? 39.105 -5.128 -47.127 1.00 65.69 132 ILE A C 1
ATOM 1074 O O . ILE A 1 132 ? 38.881 -5.872 -48.085 1.00 65.69 132 ILE A O 1
ATOM 1078 N N . CYS A 1 133 ? 40.158 -5.249 -46.321 1.00 60.53 133 CYS A N 1
ATOM 1079 C CA . CYS A 1 133 ? 41.124 -6.338 -46.380 1.00 60.53 133 CYS A CA 1
ATOM 1080 C C . CYS A 1 133 ? 40.533 -7.648 -45.823 1.00 60.53 133 CYS A C 1
ATOM 1082 O O . CYS A 1 133 ? 39.512 -7.671 -45.134 1.00 60.53 133 CYS A O 1
ATOM 1084 N N . LYS A 1 134 ? 41.183 -8.779 -46.117 1.00 65.12 134 LYS A N 1
ATOM 1085 C CA . LYS A 1 134 ? 40.800 -10.098 -45.586 1.00 65.12 134 LYS A CA 1
ATOM 1086 C C . LYS A 1 134 ? 40.843 -10.101 -44.045 1.00 65.12 134 LYS A C 1
ATOM 1088 O O . LYS A 1 134 ? 41.893 -9.844 -43.467 1.00 65.12 134 LYS A O 1
ATOM 1093 N N . VAL A 1 135 ? 39.745 -10.494 -43.396 1.00 66.12 135 VAL A N 1
ATOM 1094 C CA . VAL A 1 135 ? 39.626 -10.650 -41.933 1.00 66.12 135 VAL A CA 1
ATOM 1095 C C . VAL A 1 135 ? 39.622 -12.143 -41.598 1.00 66.12 135 VAL A C 1
ATOM 1097 O O . VAL A 1 135 ? 38.566 -12.752 -41.430 1.00 66.12 135 VAL A O 1
ATOM 1100 N N . ASP A 1 136 ? 40.819 -12.735 -41.565 1.00 65.50 136 ASP A N 1
ATOM 1101 C CA . ASP A 1 136 ? 41.075 -14.153 -41.266 1.00 65.50 136 ASP A CA 1
ATOM 1102 C C . ASP A 1 136 ? 42.274 -14.256 -40.299 1.00 65.50 136 ASP A C 1
ATOM 1104 O O . ASP A 1 136 ? 43.349 -13.753 -40.642 1.00 65.50 136 ASP A O 1
ATOM 1108 N N . PRO A 1 137 ? 42.137 -14.865 -39.101 1.00 73.88 137 PRO A N 1
ATOM 1109 C CA . PRO A 1 137 ? 40.991 -15.641 -38.612 1.00 73.88 137 PRO A CA 1
ATOM 1110 C C . PRO A 1 137 ? 39.780 -14.793 -38.193 1.00 73.88 137 PRO A C 1
ATOM 1112 O O . PRO A 1 137 ? 39.879 -13.583 -38.001 1.00 73.88 137 PRO A O 1
ATOM 1115 N N . ALA A 1 138 ? 38.630 -15.456 -38.025 1.00 82.19 138 ALA A N 1
ATOM 1116 C CA . ALA A 1 138 ? 37.375 -14.834 -37.602 1.00 82.19 138 ALA A CA 1
ATOM 1117 C C . ALA A 1 138 ? 37.526 -14.011 -36.311 1.00 82.19 138 ALA A C 1
ATOM 1119 O O . ALA A 1 138 ? 38.046 -14.502 -35.302 1.00 82.19 138 ALA A O 1
ATOM 1120 N N . GLN A 1 139 ? 36.999 -12.788 -36.316 1.00 84.56 139 GLN A N 1
ATOM 1121 C CA . GLN A 1 139 ? 37.082 -11.859 -35.193 1.00 84.56 139 GLN A CA 1
ATOM 1122 C C . GLN A 1 139 ? 35.800 -11.864 -34.360 1.00 84.56 139 GLN A C 1
ATOM 1124 O O . GLN A 1 139 ? 34.696 -12.038 -34.879 1.00 84.56 139 GLN A O 1
ATOM 1129 N N . LYS A 1 140 ? 35.949 -11.710 -33.041 1.00 87.06 140 LYS A N 1
ATOM 1130 C CA . LYS A 1 140 ? 34.815 -11.545 -32.121 1.00 87.06 140 LYS A CA 1
ATOM 1131 C C . LYS A 1 140 ? 34.262 -10.132 -32.261 1.00 87.06 140 LYS A C 1
ATOM 1133 O O . LYS A 1 140 ? 35.036 -9.206 -32.457 1.00 87.06 140 LYS A O 1
ATOM 1138 N N . LEU A 1 141 ? 32.948 -9.994 -32.125 1.00 88.56 141 LEU A N 1
ATOM 1139 C CA . LEU A 1 141 ? 32.331 -8.682 -31.979 1.00 88.56 141 LEU A CA 1
ATOM 1140 C C . LEU A 1 141 ? 32.467 -8.225 -30.519 1.00 88.56 141 LEU A C 1
ATOM 1142 O O . LEU A 1 141 ? 32.256 -9.020 -29.594 1.00 88.56 141 LEU A O 1
ATOM 1146 N N . ASP A 1 142 ? 32.793 -6.953 -30.327 1.00 88.81 142 ASP A N 1
ATOM 1147 C CA . ASP A 1 142 ? 32.888 -6.306 -29.028 1.00 88.81 142 ASP A CA 1
ATOM 1148 C C . ASP A 1 142 ? 31.503 -6.143 -28.414 1.00 88.81 142 ASP A C 1
ATOM 1150 O O . ASP A 1 142 ? 30.555 -5.734 -29.080 1.00 88.81 142 ASP A O 1
ATOM 1154 N N . LEU A 1 143 ? 31.373 -6.478 -27.132 1.00 87.25 143 LEU A N 1
ATOM 1155 C CA . LEU A 1 143 ? 30.126 -6.307 -26.398 1.00 87.25 143 LEU A CA 1
ATOM 1156 C C . LEU A 1 143 ? 29.994 -4.852 -25.946 1.00 87.25 143 LEU A C 1
ATOM 1158 O O . LEU A 1 143 ? 30.803 -4.386 -25.149 1.00 87.25 143 LEU A O 1
ATOM 1162 N N . LEU A 1 144 ? 28.943 -4.182 -26.405 1.00 86.75 144 LEU A N 1
ATOM 1163 C CA . LEU A 1 144 ? 28.621 -2.804 -26.071 1.00 86.75 144 LEU A CA 1
ATOM 1164 C C . LEU A 1 144 ? 27.380 -2.710 -25.179 1.00 86.75 144 LEU A C 1
ATOM 1166 O O . LEU A 1 144 ? 26.401 -3.445 -25.352 1.00 86.75 144 LEU A O 1
ATOM 1170 N N . TYR A 1 145 ? 27.414 -1.748 -24.262 1.00 81.69 145 TYR A N 1
ATOM 1171 C CA . TYR A 1 145 ? 26.335 -1.416 -23.338 1.00 81.69 145 TYR A CA 1
ATOM 1172 C C . TYR A 1 145 ? 25.744 -0.050 -23.670 1.00 81.69 145 TYR A C 1
ATOM 1174 O O . TYR A 1 145 ? 26.476 0.915 -23.901 1.00 81.69 145 TYR A O 1
ATOM 1182 N N . LEU A 1 146 ? 24.414 0.026 -23.657 1.00 83.56 146 LEU A N 1
ATOM 1183 C CA . LEU A 1 146 ? 23.665 1.258 -23.872 1.00 83.56 146 LEU A CA 1
ATOM 1184 C C . LEU A 1 146 ? 23.773 2.201 -22.663 1.00 83.56 146 LEU A C 1
ATOM 1186 O O . LEU A 1 146 ? 23.480 1.811 -21.533 1.00 83.56 146 LEU A O 1
ATOM 1190 N N . ARG A 1 147 ? 24.090 3.466 -22.935 1.00 82.56 147 ARG A N 1
ATOM 1191 C CA . ARG A 1 147 ? 23.985 4.607 -22.016 1.00 82.56 147 ARG A CA 1
ATOM 1192 C C . ARG A 1 147 ? 23.019 5.635 -22.590 1.00 82.56 147 ARG A C 1
ATOM 1194 O O . ARG A 1 147 ? 22.998 5.829 -23.805 1.00 82.56 147 ARG A O 1
ATOM 1201 N N . LEU A 1 148 ? 22.233 6.280 -21.728 1.00 83.69 148 LEU A N 1
ATOM 1202 C CA . LEU A 1 148 ? 21.206 7.244 -22.122 1.00 83.69 148 LEU A CA 1
ATOM 1203 C C . LEU A 1 148 ? 21.384 8.568 -21.383 1.00 83.69 148 LEU A C 1
ATOM 1205 O O . LEU A 1 148 ? 21.568 8.592 -20.170 1.00 83.69 148 LEU A O 1
ATOM 1209 N N . TYR A 1 149 ? 21.250 9.667 -22.112 1.00 86.38 149 TYR A N 1
ATOM 1210 C CA . TYR A 1 149 ? 21.234 11.024 -21.585 1.00 86.38 149 TYR A CA 1
ATOM 1211 C C . TYR A 1 149 ? 19.957 11.677 -22.076 1.00 86.38 149 TYR A C 1
ATOM 1213 O O . TYR A 1 149 ? 19.780 11.879 -23.275 1.00 86.38 149 TYR A O 1
ATOM 1221 N N . ARG A 1 150 ? 19.043 11.959 -21.157 1.00 83.81 150 ARG A N 1
ATOM 1222 C CA . ARG A 1 150 ? 17.765 12.602 -21.461 1.00 83.81 150 ARG A CA 1
ATOM 1223 C C . ARG A 1 150 ? 17.869 14.056 -21.041 1.00 83.81 150 ARG A C 1
ATOM 1225 O O . ARG A 1 150 ? 18.197 14.311 -19.888 1.00 83.81 150 ARG A O 1
ATOM 1232 N N . THR A 1 151 ? 17.568 14.988 -21.941 1.00 84.62 151 THR A N 1
ATOM 1233 C CA . THR A 1 151 ? 17.572 16.411 -21.578 1.00 84.62 151 THR A CA 1
ATOM 1234 C C . THR A 1 151 ? 16.409 16.735 -20.645 1.00 84.62 151 THR A C 1
ATOM 1236 O O . THR A 1 151 ? 16.608 17.284 -19.568 1.00 84.62 151 THR A O 1
ATOM 1239 N N . GLN A 1 152 ? 15.196 16.357 -21.045 1.00 82.19 152 GLN A N 1
ATOM 1240 C CA . GLN A 1 152 ? 13.955 16.537 -20.292 1.00 82.19 152 GLN A CA 1
ATOM 1241 C C . GLN A 1 152 ? 12.845 15.646 -20.872 1.00 82.19 152 GLN A C 1
ATOM 1243 O O . GLN A 1 152 ? 13.023 15.119 -21.976 1.00 82.19 152 GLN A O 1
ATOM 1248 N N . PRO A 1 153 ? 11.703 15.486 -20.175 1.00 83.62 153 PRO A N 1
ATOM 1249 C CA . PRO A 1 153 ? 10.521 14.846 -20.740 1.00 83.62 153 PRO A CA 1
ATOM 1250 C C . PRO A 1 153 ? 10.103 15.458 -22.081 1.00 83.62 153 PRO A C 1
ATOM 1252 O O . PRO A 1 153 ? 10.059 16.680 -22.218 1.00 83.62 153 PRO A O 1
ATOM 1255 N N . ASN A 1 154 ? 9.797 14.607 -23.059 1.00 85.12 154 ASN A N 1
ATOM 1256 C CA . ASN A 1 154 ? 9.486 14.971 -24.446 1.00 85.12 154 ASN A CA 1
ATOM 1257 C C . ASN A 1 154 ? 10.614 15.733 -25.179 1.00 85.12 154 ASN A C 1
ATOM 1259 O O . ASN A 1 154 ? 10.363 16.442 -26.156 1.00 85.12 154 ASN A O 1
ATOM 1263 N N . GLY A 1 155 ? 11.844 15.656 -24.663 1.00 88.25 155 GLY A N 1
ATOM 1264 C CA . GLY A 1 155 ? 13.022 16.351 -25.174 1.00 88.25 155 GLY A CA 1
ATOM 1265 C C . GLY A 1 155 ? 13.911 15.484 -26.065 1.00 88.25 155 GLY A C 1
ATOM 1266 O O . GLY A 1 155 ? 13.449 14.614 -26.803 1.00 88.25 155 GLY A O 1
ATOM 1267 N N . LEU A 1 156 ? 15.217 15.748 -26.008 1.00 89.19 156 LEU A N 1
ATOM 1268 C CA . LEU A 1 156 ? 16.231 15.017 -26.759 1.00 89.19 156 LEU A CA 1
ATOM 1269 C C . LEU A 1 156 ? 16.844 13.924 -25.887 1.00 89.19 156 LEU A C 1
ATOM 1271 O O . LEU A 1 156 ? 17.123 14.123 -24.702 1.00 89.19 156 LEU A O 1
ATOM 1275 N N . VAL A 1 157 ? 17.106 12.784 -26.508 1.00 89.75 157 VAL A N 1
ATOM 1276 C CA . VAL A 1 157 ? 17.803 11.658 -25.901 1.00 89.75 157 VAL A CA 1
ATOM 1277 C C . VAL A 1 157 ? 19.064 11.400 -26.700 1.00 89.75 157 VAL A C 1
ATOM 1279 O O . VAL A 1 157 ? 19.003 11.122 -27.898 1.00 89.75 157 VAL A O 1
ATOM 1282 N N . VAL A 1 158 ? 20.205 11.471 -26.024 1.00 90.81 158 VAL A N 1
ATOM 1283 C CA . VAL A 1 158 ? 21.490 11.030 -26.558 1.00 90.81 158 VAL A CA 1
ATOM 1284 C C . VAL A 1 158 ? 21.750 9.619 -26.061 1.00 90.81 158 VAL A C 1
ATOM 1286 O O . VAL A 1 158 ? 21.678 9.345 -24.863 1.00 90.81 158 VAL A O 1
ATOM 1289 N N . THR A 1 159 ? 22.053 8.714 -26.978 1.00 89.31 159 THR A N 1
ATOM 1290 C CA . THR A 1 159 ? 22.460 7.348 -26.657 1.00 89.31 159 THR A CA 1
ATOM 1291 C C . THR A 1 159 ? 23.919 7.145 -26.991 1.00 89.31 159 THR A C 1
ATOM 1293 O O . THR A 1 159 ? 24.406 7.737 -27.947 1.00 89.31 159 THR A O 1
ATOM 1296 N N . HIS A 1 160 ? 24.605 6.307 -26.223 1.00 88.19 160 HIS A N 1
ATOM 1297 C CA . HIS A 1 160 ? 25.963 5.874 -26.524 1.00 88.19 160 HIS A CA 1
ATOM 1298 C C . HIS A 1 160 ? 26.106 4.375 -26.254 1.00 88.19 160 HIS A C 1
ATOM 1300 O O . HIS A 1 160 ? 25.644 3.894 -25.219 1.00 88.19 160 HIS A O 1
ATOM 1306 N N . HIS A 1 161 ? 26.748 3.639 -27.163 1.00 86.06 161 HIS A N 1
ATOM 1307 C CA . HIS A 1 161 ? 27.077 2.222 -26.977 1.00 86.06 161 HIS A CA 1
ATOM 1308 C C . HIS A 1 161 ? 28.590 2.048 -26.792 1.00 86.06 161 HIS A C 1
ATOM 1310 O O . HIS A 1 161 ? 29.351 2.202 -27.743 1.00 86.06 161 HIS A O 1
ATOM 1316 N N . GLY A 1 162 ? 29.022 1.708 -25.574 1.00 83.81 162 GLY A N 1
ATOM 1317 C CA . GLY A 1 162 ? 30.444 1.578 -25.219 1.00 83.81 162 GLY A CA 1
ATOM 1318 C C . GLY A 1 162 ? 30.819 0.192 -24.692 1.00 83.81 162 GLY A C 1
ATOM 1319 O O . GLY A 1 162 ? 29.966 -0.525 -24.176 1.00 83.81 162 GLY A O 1
ATOM 1320 N N . THR A 1 163 ? 32.096 -0.183 -24.802 1.00 77.44 163 THR A N 1
ATOM 1321 C CA . THR A 1 163 ? 32.629 -1.504 -24.400 1.00 77.44 163 THR A CA 1
ATOM 1322 C C . THR A 1 163 ? 32.700 -1.716 -22.887 1.00 77.44 163 THR A C 1
ATOM 1324 O O . THR A 1 163 ? 32.647 -2.853 -22.414 1.00 77.44 163 THR A O 1
ATOM 1327 N N . GLN A 1 164 ? 32.802 -0.635 -22.112 1.00 70.94 164 GLN A N 1
ATOM 1328 C CA . GLN A 1 164 ? 32.819 -0.706 -20.653 1.00 70.94 164 GLN A CA 1
ATOM 1329 C C . GLN A 1 164 ? 31.411 -0.912 -20.106 1.00 70.94 164 GLN A C 1
ATOM 1331 O O . GLN A 1 164 ? 30.450 -0.273 -20.555 1.00 70.94 164 GLN A O 1
ATOM 1336 N N . ASN A 1 165 ? 31.286 -1.808 -19.124 1.00 67.31 165 ASN A N 1
ATOM 1337 C CA . ASN A 1 165 ? 29.993 -2.050 -18.504 1.00 67.31 165 ASN A CA 1
ATOM 1338 C C . ASN A 1 165 ? 29.522 -0.776 -17.802 1.00 67.31 165 ASN A C 1
ATOM 1340 O O . ASN A 1 165 ? 30.288 0.055 -17.330 1.00 67.31 165 ASN A O 1
ATOM 1344 N N . TYR A 1 166 ? 28.217 -0.651 -17.708 1.00 64.62 166 TYR A N 1
ATOM 1345 C CA . TYR A 1 166 ? 27.523 0.439 -17.067 1.00 64.62 166 TYR A CA 1
ATOM 1346 C C . TYR A 1 166 ? 27.905 0.662 -15.576 1.00 64.62 166 TYR A C 1
ATOM 1348 O O . TYR A 1 166 ? 27.706 1.746 -15.039 1.00 64.62 166 TYR A O 1
ATOM 1356 N N . GLN A 1 167 ? 28.491 -0.337 -14.906 1.00 64.81 167 GLN A N 1
ATOM 1357 C CA . GLN A 1 167 ? 29.006 -0.212 -13.533 1.00 64.81 167 GLN A CA 1
ATOM 1358 C C . GLN A 1 167 ? 30.389 0.461 -13.434 1.00 64.81 167 GLN A C 1
ATOM 1360 O O . GLN A 1 167 ? 30.818 0.775 -12.327 1.00 64.81 167 GLN A O 1
ATOM 1365 N N . GLU A 1 168 ? 31.090 0.659 -14.552 1.00 66.75 168 GLU A N 1
ATOM 1366 C CA . GLU A 1 168 ? 32.404 1.306 -14.601 1.00 66.75 168 GLU A CA 1
ATOM 1367 C C . GLU A 1 168 ? 32.251 2.794 -14.967 1.00 66.75 168 GLU A C 1
ATOM 1369 O O . GLU A 1 168 ? 31.567 3.152 -15.939 1.00 66.75 168 GLU A O 1
ATOM 1374 N N . GLU A 1 169 ? 32.893 3.671 -14.186 1.00 59.72 169 GLU A N 1
ATOM 1375 C CA . GLU A 1 169 ? 32.952 5.119 -14.425 1.00 59.72 169 GLU A CA 1
ATOM 1376 C C . GLU A 1 169 ? 33.786 5.428 -15.680 1.00 59.72 169 GLU A C 1
ATOM 1378 O O . GLU A 1 169 ? 34.960 5.783 -15.613 1.00 59.72 169 GLU A O 1
ATOM 1383 N N . VAL A 1 170 ? 33.167 5.313 -16.855 1.00 63.50 170 VAL A N 1
ATOM 1384 C CA . VAL A 1 170 ? 33.612 6.065 -18.038 1.00 63.50 170 VAL A CA 1
ATOM 1385 C C . VAL A 1 170 ? 32.872 7.379 -18.052 1.00 63.50 170 VAL A C 1
ATOM 1387 O O . VAL A 1 170 ? 31.642 7.391 -18.127 1.00 63.50 170 VAL A O 1
ATOM 1390 N N . ASP A 1 171 ? 33.625 8.467 -18.036 1.00 71.94 171 ASP A N 1
ATOM 1391 C CA . ASP A 1 171 ? 33.119 9.827 -18.172 1.00 71.94 171 ASP A CA 1
ATOM 1392 C C . ASP A 1 171 ? 32.764 10.094 -19.650 1.00 71.94 171 ASP A C 1
ATOM 1394 O O . ASP A 1 171 ? 33.519 10.719 -20.395 1.00 71.94 171 ASP A O 1
ATOM 1398 N N . ILE A 1 172 ? 31.647 9.514 -20.112 1.00 81.19 172 ILE A N 1
ATOM 1399 C CA . ILE A 1 172 ? 31.057 9.855 -21.411 1.00 81.19 172 ILE A CA 1
ATOM 1400 C C . ILE A 1 172 ? 30.401 11.230 -21.269 1.00 81.19 172 ILE A C 1
ATOM 1402 O O . ILE A 1 172 ? 29.442 11.396 -20.509 1.00 81.19 172 ILE A O 1
ATOM 1406 N N . LYS A 1 173 ? 30.908 12.204 -22.026 1.00 84.62 173 LYS A N 1
ATOM 1407 C CA . LYS A 1 173 ? 30.506 13.609 -21.939 1.00 84.62 173 LYS A CA 1
ATOM 1408 C C . LYS A 1 173 ? 29.538 13.968 -23.047 1.00 84.62 173 LYS A C 1
ATOM 1410 O O . LYS A 1 173 ? 29.930 14.162 -24.194 1.00 84.62 173 LYS A O 1
ATOM 1415 N N . VAL A 1 174 ? 28.273 14.122 -22.696 1.00 86.88 174 VAL A N 1
ATOM 1416 C CA . VAL A 1 174 ? 27.334 14.869 -23.535 1.00 86.88 174 VAL A CA 1
ATOM 1417 C C . VAL A 1 174 ? 27.489 16.344 -23.179 1.00 86.88 174 VAL A C 1
ATOM 1419 O O . VAL A 1 174 ? 27.780 16.682 -22.033 1.00 86.88 174 VAL A O 1
ATOM 1422 N N . THR A 1 175 ? 27.397 17.248 -24.143 1.00 86.50 175 THR A N 1
ATOM 1423 C CA . THR A 1 175 ? 27.393 18.696 -23.903 1.00 86.50 175 THR A CA 1
ATOM 1424 C C . THR A 1 175 ? 26.472 19.352 -24.920 1.00 86.50 175 THR A C 1
ATOM 1426 O O . THR A 1 175 ? 26.504 19.015 -26.098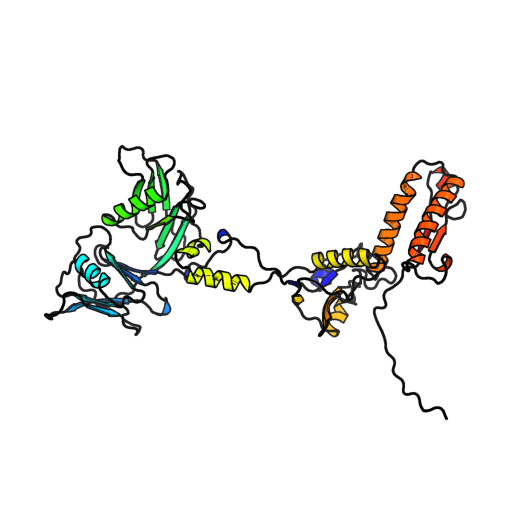 1.00 86.50 175 THR A O 1
ATOM 1429 N N . ILE A 1 176 ? 25.640 20.286 -24.468 1.00 87.31 176 ILE A N 1
ATOM 1430 C CA . ILE A 1 176 ? 24.797 21.104 -25.340 1.00 87.31 176 ILE A CA 1
ATOM 1431 C C . ILE A 1 176 ? 25.215 22.553 -25.116 1.00 87.31 176 ILE A C 1
ATOM 1433 O O . ILE A 1 176 ? 25.223 23.013 -23.975 1.00 87.31 176 ILE A O 1
ATOM 1437 N N . THR A 1 177 ? 25.620 23.238 -26.182 1.00 86.88 177 THR A N 1
ATOM 1438 C CA . THR A 1 177 ? 26.084 24.632 -26.148 1.00 86.88 177 THR A CA 1
ATOM 1439 C C . THR A 1 177 ? 25.367 25.469 -27.200 1.00 86.88 177 THR A C 1
ATOM 1441 O O . THR A 1 177 ? 24.708 24.933 -28.089 1.00 86.88 177 THR A O 1
ATOM 1444 N N . ILE A 1 178 ? 25.505 26.793 -27.111 1.00 83.88 178 ILE A N 1
ATOM 1445 C CA . ILE A 1 178 ? 25.012 27.738 -28.119 1.00 83.88 178 ILE A CA 1
ATOM 1446 C C . ILE A 1 178 ? 26.209 28.269 -28.916 1.00 83.88 178 ILE A C 1
ATOM 1448 O O . ILE A 1 178 ? 27.192 28.718 -28.325 1.00 83.88 178 ILE A O 1
ATOM 1452 N N . ASN A 1 179 ? 26.127 28.232 -30.248 1.00 81.00 179 ASN A N 1
ATOM 1453 C CA . ASN A 1 179 ? 27.087 28.857 -31.157 1.00 81.00 179 ASN A CA 1
ATOM 1454 C C . ASN A 1 179 ? 26.353 29.685 -32.229 1.00 81.00 179 ASN A C 1
ATOM 1456 O O . ASN A 1 179 ? 25.795 29.127 -33.171 1.00 81.00 179 ASN A O 1
ATOM 1460 N N . ASN A 1 180 ? 26.416 31.013 -32.123 1.00 70.19 180 ASN A N 1
ATOM 1461 C CA . ASN A 1 180 ? 25.695 31.953 -32.994 1.00 70.19 180 ASN A CA 1
ATOM 1462 C C . ASN A 1 180 ? 26.415 32.276 -34.323 1.00 70.19 180 ASN A C 1
ATOM 1464 O O . ASN A 1 180 ? 26.108 33.288 -34.944 1.00 70.19 180 ASN A O 1
ATOM 1468 N N . GLU A 1 181 ? 27.394 31.479 -34.757 1.00 67.94 181 GLU A N 1
ATOM 1469 C CA . GLU A 1 181 ? 28.022 31.665 -36.076 1.00 67.94 181 GLU A CA 1
ATOM 1470 C C . GLU A 1 181 ? 27.011 31.492 -37.227 1.00 67.94 181 GLU A C 1
ATOM 1472 O O . GLU A 1 181 ? 26.185 30.576 -37.192 1.00 67.94 181 GLU A O 1
ATOM 1477 N N . ASP A 1 182 ? 27.109 32.353 -38.252 1.00 56.12 182 ASP A N 1
ATOM 1478 C CA . ASP A 1 182 ? 26.216 32.419 -39.420 1.00 56.12 182 ASP A CA 1
ATOM 1479 C C . ASP A 1 182 ? 26.235 31.114 -40.240 1.00 56.12 182 ASP A C 1
ATOM 1481 O O . ASP A 1 182 ? 26.994 30.955 -41.199 1.00 56.12 182 ASP A O 1
ATOM 1485 N N . ASN A 1 183 ? 25.369 30.164 -39.886 1.00 61.41 183 ASN A N 1
ATOM 1486 C CA . ASN A 1 183 ? 25.088 28.988 -40.698 1.00 61.41 183 ASN A CA 1
ATOM 1487 C C . ASN A 1 183 ? 23.571 28.757 -40.849 1.00 61.41 183 ASN A C 1
ATOM 1489 O O . ASN A 1 183 ? 22.760 29.198 -40.041 1.00 61.41 183 ASN A O 1
ATOM 1493 N N . ALA A 1 184 ? 23.163 28.062 -41.915 1.00 64.38 184 ALA A N 1
ATOM 1494 C CA . ALA A 1 184 ? 21.748 27.803 -42.207 1.00 64.38 184 ALA A CA 1
ATOM 1495 C C . ALA A 1 184 ? 21.144 26.620 -41.412 1.00 64.38 184 ALA A C 1
ATOM 1497 O O . ALA A 1 184 ? 19.973 26.281 -41.604 1.00 64.38 184 ALA A O 1
ATOM 1498 N N . ASN A 1 185 ? 21.924 25.950 -40.554 1.00 78.19 185 ASN A N 1
ATOM 1499 C CA . ASN A 1 185 ? 21.544 24.683 -39.922 1.00 78.19 185 ASN A CA 1
ATOM 1500 C C . ASN A 1 185 ? 21.117 24.886 -38.469 1.00 78.19 185 ASN A C 1
ATOM 1502 O O . ASN A 1 185 ? 21.756 25.609 -37.728 1.00 78.19 185 ASN A O 1
ATOM 1506 N N . ALA A 1 186 ? 20.075 24.185 -38.020 1.00 78.94 186 ALA A N 1
ATOM 1507 C CA . ALA A 1 186 ? 19.534 24.348 -36.665 1.00 78.94 186 ALA A CA 1
ATOM 1508 C C . ALA A 1 186 ? 20.481 23.887 -35.534 1.00 78.94 186 ALA A C 1
ATOM 1510 O O . ALA A 1 186 ? 20.358 24.350 -34.402 1.00 78.94 186 ALA A O 1
ATOM 1511 N N . ALA A 1 187 ? 21.396 22.962 -35.831 1.00 8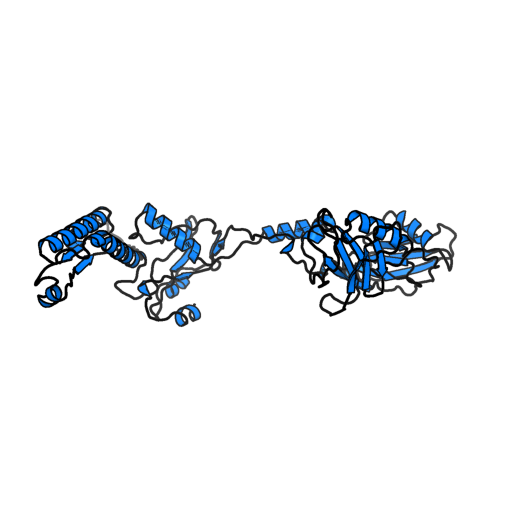7.88 187 ALA A N 1
ATOM 1512 C CA . ALA A 1 187 ? 22.411 22.470 -34.908 1.00 87.88 187 ALA A CA 1
ATOM 1513 C C . ALA A 1 187 ? 23.636 21.966 -35.684 1.00 87.88 187 ALA A C 1
ATOM 1515 O O . ALA A 1 187 ? 23.529 21.651 -36.873 1.00 87.88 187 ALA A O 1
ATOM 1516 N N . ASP A 1 188 ? 24.772 21.889 -34.999 1.00 90.75 188 ASP A N 1
ATOM 1517 C CA . ASP A 1 188 ? 26.021 21.285 -35.469 1.00 90.75 188 ASP A CA 1
ATOM 1518 C C . ASP A 1 188 ? 26.601 20.350 -34.393 1.00 90.75 188 ASP A C 1
ATOM 1520 O O . ASP A 1 188 ? 26.221 20.449 -33.222 1.00 90.75 188 ASP A O 1
ATOM 1524 N N . PHE A 1 189 ? 27.489 19.432 -34.775 1.00 92.88 189 PHE A N 1
ATOM 1525 C CA . PHE A 1 189 ? 27.913 18.326 -33.915 1.00 92.88 189 PHE A CA 1
ATOM 1526 C C . PHE A 1 189 ? 29.428 18.124 -33.941 1.00 92.88 189 PHE A C 1
ATOM 1528 O O . PHE A 1 189 ? 30.035 17.983 -35.000 1.00 92.88 189 PHE A O 1
ATOM 1535 N N . GLU A 1 190 ? 30.029 18.035 -32.755 1.00 92.38 190 GLU A N 1
ATOM 1536 C CA . GLU A 1 190 ? 31.411 17.587 -32.577 1.00 92.38 190 GLU A CA 1
ATOM 1537 C C . GLU A 1 190 ? 31.411 16.285 -31.786 1.00 92.38 190 GLU A C 1
ATOM 1539 O O . GLU A 1 190 ? 31.010 16.258 -30.622 1.00 92.38 190 GLU A O 1
ATOM 1544 N N . VAL A 1 191 ? 31.858 15.205 -32.423 1.00 91.56 191 VAL A N 1
ATOM 1545 C CA . VAL A 1 191 ? 31.876 13.867 -31.829 1.00 91.56 191 VAL A CA 1
ATOM 1546 C C . VAL A 1 191 ? 33.318 13.391 -31.687 1.00 91.56 191 VAL A C 1
ATOM 1548 O O . VAL A 1 191 ? 34.096 13.413 -32.641 1.00 91.56 191 VAL A O 1
ATOM 1551 N N . SER A 1 192 ? 33.665 12.943 -30.485 1.00 89.38 192 SER A N 1
ATOM 1552 C CA . SER A 1 192 ? 34.908 12.242 -30.171 1.00 89.38 192 SER A CA 1
ATOM 1553 C C . SER A 1 192 ? 34.597 10.832 -29.659 1.00 89.38 192 SER A C 1
ATOM 1555 O O . SER A 1 192 ? 33.439 10.429 -29.597 1.00 89.38 192 SER A O 1
ATOM 1557 N N . GLU A 1 193 ? 35.622 10.065 -29.290 1.00 82.69 193 GLU A N 1
ATOM 1558 C CA . GLU A 1 193 ? 35.454 8.699 -28.777 1.00 82.69 193 GLU A CA 1
ATOM 1559 C C . GLU A 1 193 ? 34.550 8.625 -27.536 1.00 82.69 193 GLU A C 1
ATOM 1561 O O . GLU A 1 193 ? 33.741 7.714 -27.429 1.00 82.69 193 GLU A O 1
ATOM 1566 N N . ASN A 1 194 ? 34.645 9.606 -26.632 1.00 85.00 194 ASN A N 1
ATOM 1567 C CA . ASN A 1 194 ? 33.914 9.615 -25.360 1.00 85.00 194 ASN A CA 1
ATOM 1568 C C . ASN A 1 194 ? 33.109 10.904 -25.145 1.00 85.00 194 ASN A C 1
ATOM 1570 O O . ASN A 1 194 ? 32.697 11.193 -24.021 1.00 85.00 194 ASN A O 1
ATOM 1574 N N . SER A 1 195 ? 32.892 11.714 -26.184 1.00 88.94 195 SER A N 1
ATOM 1575 C CA . SER A 1 195 ? 32.106 12.938 -26.043 1.00 88.94 195 SER A CA 1
ATOM 1576 C C . SER A 1 195 ? 31.310 13.303 -27.283 1.00 88.94 195 SER A C 1
ATOM 1578 O O . SER A 1 195 ? 31.769 13.112 -28.405 1.00 88.94 195 SER A O 1
ATOM 1580 N N . ILE A 1 196 ? 30.169 13.945 -27.065 1.00 91.62 196 ILE A N 1
ATOM 1581 C CA . ILE A 1 196 ? 29.391 14.619 -28.100 1.00 91.62 196 ILE A CA 1
ATOM 1582 C C . ILE A 1 196 ? 29.022 16.024 -27.629 1.00 91.62 196 ILE A C 1
ATOM 1584 O O . ILE A 1 196 ? 28.432 16.197 -26.561 1.00 91.62 196 ILE A O 1
ATOM 1588 N N . THR A 1 197 ? 29.343 17.020 -28.450 1.00 90.94 197 THR A N 1
ATOM 1589 C CA . THR A 1 197 ? 28.913 18.406 -28.266 1.00 90.94 197 THR A CA 1
ATOM 1590 C C . THR A 1 197 ? 27.879 18.752 -29.329 1.00 90.94 197 THR A C 1
ATOM 1592 O O . THR A 1 197 ? 28.185 18.744 -30.520 1.00 90.94 197 THR A O 1
ATOM 1595 N N . ILE A 1 198 ? 26.662 19.078 -28.897 1.00 91.50 198 ILE A N 1
ATOM 1596 C CA . ILE A 1 198 ? 25.571 19.562 -29.745 1.00 91.50 198 ILE A CA 1
ATOM 1597 C C . ILE A 1 198 ? 25.557 21.088 -29.660 1.00 91.50 198 ILE A C 1
ATOM 1599 O O . ILE A 1 198 ? 25.224 21.656 -28.620 1.00 91.50 198 ILE A O 1
ATOM 1603 N N . LYS A 1 199 ? 25.923 21.754 -30.753 1.00 89.69 199 LYS A N 1
ATOM 1604 C CA . LYS A 1 199 ? 25.973 23.215 -30.856 1.00 89.69 199 LYS A CA 1
ATOM 1605 C C . LYS A 1 199 ? 24.672 23.732 -31.463 1.00 89.69 199 LYS A C 1
ATOM 1607 O O . LYS A 1 199 ? 24.475 23.648 -32.675 1.00 89.69 199 LYS A O 1
ATOM 1612 N N . LEU A 1 200 ? 23.781 24.247 -30.625 1.00 88.69 200 LEU A N 1
ATOM 1613 C CA . LEU A 1 200 ? 22.539 24.898 -31.039 1.00 88.69 200 LEU A CA 1
ATOM 1614 C C . LEU A 1 200 ? 22.826 26.295 -31.602 1.00 88.69 200 LEU A C 1
ATOM 1616 O O . LEU A 1 200 ? 23.775 26.953 -31.179 1.00 88.69 200 LEU A O 1
ATOM 1620 N N . ARG A 1 201 ? 21.996 26.759 -32.541 1.00 85.44 201 ARG A N 1
ATOM 1621 C CA . ARG A 1 201 ? 22.089 28.127 -33.097 1.00 85.44 201 ARG A CA 1
ATOM 1622 C C . ARG A 1 201 ? 21.144 29.127 -32.441 1.00 85.44 201 ARG A C 1
ATOM 1624 O O . ARG A 1 201 ? 21.345 30.328 -32.540 1.00 85.44 201 ARG A O 1
ATOM 1631 N N . GLU A 1 202 ? 20.119 28.619 -31.772 1.00 81.75 202 GLU A N 1
ATOM 1632 C CA . GLU A 1 202 ? 19.146 29.395 -31.010 1.00 81.75 202 GLU A CA 1
ATOM 1633 C C . GLU A 1 202 ? 19.152 28.896 -29.562 1.00 81.75 202 GLU A C 1
ATOM 1635 O O . GLU A 1 202 ? 19.467 27.730 -29.307 1.00 81.75 202 GLU A O 1
ATOM 1640 N N . GLU A 1 203 ? 18.753 29.753 -28.619 1.00 76.44 203 GLU A N 1
ATOM 1641 C CA . GLU A 1 203 ? 18.653 29.400 -27.192 1.00 76.44 203 GLU A CA 1
ATOM 1642 C C . GLU A 1 203 ? 17.741 28.193 -26.936 1.00 76.44 203 GLU A C 1
ATOM 1644 O O . GLU A 1 203 ? 17.937 27.454 -25.973 1.00 76.44 203 GLU A O 1
ATOM 1649 N N . SER A 1 204 ? 16.766 27.970 -27.819 1.00 79.12 204 SER A N 1
ATOM 1650 C CA . SER A 1 204 ? 15.910 26.795 -27.784 1.00 79.12 204 SER A CA 1
ATOM 1651 C C . SER A 1 204 ? 15.651 26.298 -29.204 1.00 79.12 204 SER A C 1
ATOM 1653 O O . SER A 1 204 ? 15.194 27.058 -30.056 1.00 79.12 204 SER A O 1
ATOM 1655 N N . THR A 1 205 ? 15.876 25.010 -29.455 1.00 87.31 205 THR A N 1
ATOM 1656 C CA . THR A 1 205 ? 15.657 24.403 -30.778 1.00 87.31 205 THR A CA 1
ATOM 1657 C C . THR A 1 205 ? 14.737 23.188 -30.679 1.00 87.31 205 THR A C 1
ATOM 1659 O O . THR A 1 205 ? 14.846 22.379 -29.760 1.00 87.31 205 THR A O 1
ATOM 1662 N N . LYS A 1 206 ? 13.821 23.026 -31.644 1.00 90.25 206 LYS A N 1
ATOM 1663 C CA . LYS A 1 206 ? 12.942 21.846 -31.728 1.00 90.25 206 LYS A CA 1
ATOM 1664 C C . LYS A 1 206 ? 13.751 20.565 -31.950 1.00 90.25 206 LYS A C 1
ATOM 1666 O O . LYS A 1 206 ? 14.555 20.519 -32.884 1.00 90.25 206 LYS A O 1
ATOM 1671 N N . VAL A 1 207 ? 13.447 19.508 -31.191 1.00 91.12 207 VAL A N 1
ATOM 1672 C CA . VAL A 1 207 ? 14.079 18.178 -31.313 1.00 91.12 207 VAL A CA 1
ATOM 1673 C C . VAL A 1 207 ? 14.068 17.691 -32.762 1.00 91.12 207 VAL A C 1
ATOM 1675 O O . VAL A 1 207 ? 15.119 17.368 -33.306 1.00 91.12 207 VAL A O 1
ATOM 1678 N N . ALA A 1 208 ? 12.925 17.772 -33.450 1.00 91.44 208 ALA A N 1
ATOM 1679 C CA . ALA A 1 208 ? 12.802 17.362 -34.851 1.00 91.44 208 ALA A CA 1
ATOM 1680 C C . ALA A 1 208 ? 13.800 18.059 -35.803 1.00 91.44 208 ALA A C 1
ATOM 1682 O O . ALA A 1 208 ? 14.300 17.438 -36.744 1.00 91.44 208 ALA A O 1
ATOM 1683 N N . LYS A 1 209 ? 14.128 19.341 -35.565 1.00 91.12 209 LYS A N 1
ATOM 1684 C CA . LYS A 1 209 ? 15.137 20.058 -36.365 1.00 91.12 209 LYS A CA 1
ATOM 1685 C C . LYS A 1 209 ? 16.539 19.507 -36.094 1.00 91.12 209 LYS A C 1
ATOM 1687 O O . LYS A 1 209 ? 17.290 19.306 -37.045 1.00 91.12 209 LYS A O 1
ATOM 1692 N N . ILE A 1 210 ? 16.868 19.237 -34.829 1.00 92.44 210 ILE A N 1
ATOM 1693 C CA . ILE A 1 210 ? 18.160 18.667 -34.415 1.00 92.44 210 ILE A CA 1
ATOM 1694 C C . ILE A 1 210 ? 18.327 17.266 -35.005 1.00 92.44 210 ILE A C 1
ATOM 1696 O O . ILE A 1 210 ? 19.338 16.997 -35.644 1.00 92.44 210 ILE A O 1
ATOM 1700 N N . LEU A 1 211 ? 17.316 16.399 -34.881 1.00 93.75 211 LEU A N 1
ATOM 1701 C CA . LEU A 1 211 ? 17.353 15.033 -35.415 1.00 93.75 211 LEU A CA 1
ATOM 1702 C C . LEU A 1 211 ? 17.509 15.005 -36.939 1.00 93.75 211 LEU A C 1
ATOM 1704 O O . LEU A 1 211 ? 18.249 14.178 -37.472 1.00 93.75 211 LEU A O 1
ATOM 1708 N N . LYS A 1 212 ? 16.862 15.936 -37.653 1.00 93.44 212 LYS A N 1
ATOM 1709 C CA . LYS A 1 212 ? 17.046 16.084 -39.102 1.00 93.44 212 LYS A CA 1
ATOM 1710 C C . LYS A 1 212 ? 18.493 16.437 -39.453 1.00 93.44 212 LYS A C 1
ATOM 1712 O O . LYS A 1 212 ? 19.043 15.853 -40.381 1.00 93.44 212 LYS A O 1
ATOM 1717 N N . GLN A 1 213 ? 19.104 17.368 -38.720 1.00 93.38 213 GLN A N 1
ATOM 1718 C CA . GLN A 1 213 ? 20.500 17.752 -38.947 1.00 93.38 213 GLN A CA 1
ATOM 1719 C C . GLN A 1 213 ? 21.467 16.629 -38.569 1.00 93.38 213 GLN A C 1
ATOM 1721 O O . GLN A 1 213 ? 22.391 16.352 -39.324 1.00 93.38 213 GLN A O 1
ATOM 1726 N N . TRP A 1 214 ? 21.211 15.923 -37.467 1.00 94.50 214 TRP A N 1
ATOM 1727 C CA . TRP A 1 214 ? 21.983 14.751 -37.056 1.00 94.50 214 TRP A CA 1
ATOM 1728 C C . TRP A 1 214 ? 21.990 13.664 -38.129 1.00 94.50 214 TRP A C 1
ATOM 1730 O O . TRP A 1 214 ? 23.039 13.113 -38.454 1.00 94.50 214 TRP A O 1
ATOM 1740 N N . LYS A 1 215 ? 20.828 13.388 -38.736 1.00 92.44 215 LYS A N 1
ATOM 1741 C CA . LYS A 1 215 ? 20.721 12.417 -39.827 1.00 92.44 215 LYS A CA 1
ATOM 1742 C C . LYS A 1 215 ? 21.622 12.783 -41.010 1.00 92.44 215 LYS A C 1
ATOM 1744 O O . LYS A 1 215 ? 22.340 11.911 -41.478 1.00 92.44 215 LYS A O 1
ATOM 1749 N N . ASN A 1 216 ? 21.600 14.044 -41.446 1.00 91.31 216 ASN A N 1
ATOM 1750 C CA . ASN A 1 216 ? 22.449 14.519 -42.541 1.00 91.31 216 ASN A CA 1
ATOM 1751 C C . ASN A 1 216 ? 23.936 14.482 -42.153 1.00 91.31 216 ASN A C 1
ATOM 1753 O O . ASN A 1 216 ? 24.771 14.030 -42.925 1.00 91.31 216 ASN A O 1
ATOM 1757 N N . TRP A 1 217 ? 24.270 14.909 -40.933 1.00 92.31 217 TRP A N 1
ATOM 1758 C CA . TRP A 1 217 ? 25.646 14.940 -40.433 1.00 92.31 217 TRP A CA 1
ATOM 1759 C C . TRP A 1 217 ? 26.292 13.544 -40.412 1.00 92.31 217 TRP A C 1
ATOM 1761 O O . TRP A 1 217 ? 27.459 13.405 -40.786 1.00 92.31 217 TRP A O 1
ATOM 1771 N N . LYS A 1 218 ? 25.525 12.497 -40.062 1.00 90.50 218 LYS A N 1
ATOM 1772 C CA . LYS A 1 218 ? 25.976 11.090 -40.069 1.00 90.50 218 LYS A CA 1
ATOM 1773 C C . LYS A 1 218 ? 26.308 10.536 -41.460 1.00 90.50 218 LYS A C 1
ATOM 1775 O O . LYS A 1 218 ? 26.962 9.499 -41.546 1.00 90.50 218 LYS A O 1
ATOM 1780 N N . GLU A 1 219 ? 25.861 11.174 -42.542 1.00 86.25 219 GLU A N 1
ATOM 1781 C CA . GLU A 1 219 ? 26.209 10.737 -43.904 1.00 86.25 219 GLU A CA 1
ATOM 1782 C C . GLU A 1 219 ? 27.681 11.032 -44.226 1.00 86.25 219 GLU A C 1
ATOM 1784 O O . GLU A 1 219 ? 28.313 10.301 -44.988 1.00 86.25 219 GLU A O 1
ATOM 1789 N N . GLU A 1 220 ? 28.251 12.060 -43.597 1.00 86.06 220 GLU A N 1
ATOM 1790 C CA . GLU A 1 220 ? 29.609 12.533 -43.873 1.00 86.06 220 GLU A CA 1
ATOM 1791 C C . GLU A 1 220 ? 30.592 12.256 -42.728 1.00 86.06 220 GLU A C 1
ATOM 1793 O O . GLU A 1 220 ? 31.798 12.230 -42.961 1.00 86.06 220 GLU A O 1
ATOM 1798 N N . ASN A 1 221 ? 30.098 11.991 -41.514 1.00 87.69 221 ASN A N 1
ATOM 1799 C CA . ASN A 1 221 ? 30.910 11.908 -40.299 1.00 87.69 221 ASN A CA 1
ATOM 1800 C C . ASN A 1 221 ? 30.697 10.596 -39.526 1.00 87.69 221 ASN A C 1
ATOM 1802 O O . ASN A 1 221 ? 29.645 9.965 -39.616 1.00 87.69 221 ASN A O 1
ATOM 1806 N N . SER A 1 222 ? 31.699 10.201 -38.730 1.00 86.88 222 SER A N 1
ATOM 1807 C CA . SER A 1 222 ? 31.610 9.037 -37.836 1.00 86.88 222 SER A CA 1
ATOM 1808 C C . SER A 1 222 ? 30.818 9.382 -36.578 1.00 86.88 222 SER A C 1
ATOM 1810 O O . SER A 1 222 ? 31.150 10.325 -35.862 1.00 86.88 222 SER A O 1
ATOM 1812 N N . ASP A 1 223 ? 29.802 8.576 -36.280 1.00 86.81 223 ASP A N 1
ATOM 1813 C CA . ASP A 1 223 ? 28.938 8.753 -35.110 1.00 86.81 223 ASP A CA 1
ATOM 1814 C C . ASP A 1 223 ? 29.578 8.297 -33.791 1.00 86.81 223 ASP A C 1
ATOM 1816 O O . ASP A 1 223 ? 29.052 8.609 -32.726 1.00 86.81 223 ASP A O 1
ATOM 1820 N N . ARG A 1 224 ? 30.695 7.553 -33.843 1.00 88.06 224 ARG A N 1
ATOM 1821 C CA . ARG A 1 224 ? 31.387 6.971 -32.674 1.00 88.06 224 ARG A CA 1
ATOM 1822 C C . ARG A 1 224 ? 30.421 6.352 -31.653 1.00 88.06 224 ARG A C 1
ATOM 1824 O O . ARG A 1 224 ? 30.589 6.520 -30.454 1.00 88.06 224 ARG A O 1
ATOM 1831 N N . ASN A 1 225 ? 29.401 5.633 -32.131 1.00 89.06 225 ASN A N 1
ATOM 1832 C CA . ASN A 1 225 ? 28.361 5.000 -31.305 1.00 89.06 225 ASN A CA 1
ATOM 1833 C C . ASN A 1 225 ? 27.414 5.934 -30.553 1.00 89.06 225 ASN A C 1
ATOM 1835 O O . ASN A 1 225 ? 26.565 5.431 -29.806 1.00 89.06 225 ASN A O 1
ATOM 1839 N N . PHE A 1 226 ? 27.497 7.240 -30.785 1.00 91.50 226 PHE A N 1
ATOM 1840 C CA . PHE A 1 226 ? 26.454 8.165 -30.388 1.00 91.50 226 PHE A CA 1
ATOM 1841 C C . PHE A 1 226 ? 25.260 8.069 -31.335 1.00 91.50 226 PHE A C 1
ATOM 1843 O O . PHE A 1 226 ? 25.404 7.857 -32.537 1.00 91.50 226 PHE A O 1
ATOM 1850 N N . ASP A 1 227 ? 24.062 8.246 -30.796 1.00 91.88 227 ASP A N 1
ATOM 1851 C CA . ASP A 1 227 ? 22.872 8.485 -31.605 1.00 91.88 227 ASP A CA 1
ATOM 1852 C C . ASP A 1 227 ? 21.903 9.410 -30.881 1.00 91.88 227 ASP A C 1
ATOM 1854 O O . ASP A 1 227 ? 21.912 9.481 -29.650 1.00 91.88 227 ASP A O 1
ATOM 1858 N N . LEU A 1 228 ?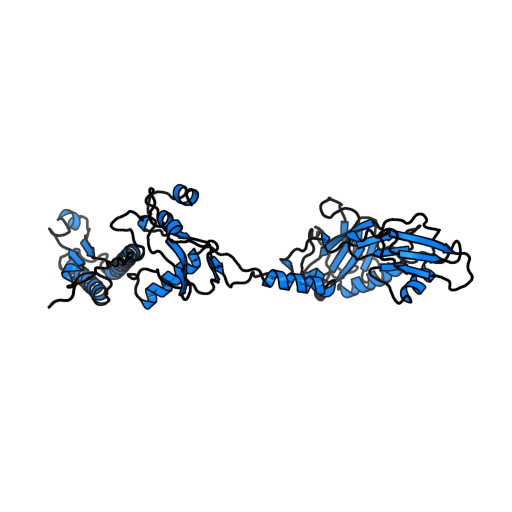 21.062 10.103 -31.645 1.00 93.06 228 LEU A N 1
ATOM 1859 C CA . LEU A 1 228 ? 20.090 11.060 -31.134 1.00 93.06 228 LEU A CA 1
ATOM 1860 C C . LEU A 1 228 ? 18.674 10.619 -31.478 1.00 93.06 228 LEU A C 1
ATOM 1862 O O . LEU A 1 228 ? 18.404 10.190 -32.600 1.00 93.06 228 LEU A O 1
ATOM 1866 N N . LYS A 1 229 ? 17.760 10.788 -30.525 1.00 90.38 229 LYS A N 1
ATOM 1867 C CA . LYS A 1 229 ? 16.337 10.497 -30.705 1.00 90.38 229 LYS A CA 1
ATOM 1868 C C . LYS A 1 229 ? 15.447 11.393 -29.864 1.00 90.38 229 LYS A C 1
ATOM 1870 O O . LYS A 1 229 ? 15.911 12.078 -28.955 1.00 90.38 229 LYS A O 1
ATOM 1875 N N . GLU A 1 230 ? 14.169 11.400 -30.214 1.00 89.94 230 GLU A N 1
ATOM 1876 C CA . GLU A 1 230 ? 13.135 12.050 -29.423 1.00 89.94 230 GLU A CA 1
ATOM 1877 C C . GLU A 1 230 ? 12.748 11.182 -28.228 1.00 89.94 230 GLU A C 1
ATOM 1879 O O . GLU A 1 230 ? 12.672 9.956 -28.316 1.00 89.94 230 GLU A O 1
ATOM 1884 N N . ASP A 1 231 ? 12.537 11.838 -27.097 1.00 85.81 231 ASP A N 1
ATOM 1885 C CA . ASP A 1 231 ? 11.770 11.286 -25.993 1.00 85.81 231 ASP A CA 1
ATOM 1886 C C . ASP A 1 231 ? 10.287 11.596 -26.217 1.00 85.81 231 ASP A C 1
ATOM 1888 O O . ASP A 1 231 ? 9.952 12.690 -26.672 1.00 85.81 231 ASP A O 1
ATOM 1892 N N . GLY A 1 232 ? 9.402 10.655 -25.886 1.00 82.06 232 GLY A N 1
ATOM 1893 C CA . GLY A 1 232 ? 7.958 10.816 -26.049 1.00 82.06 232 GLY A CA 1
ATOM 1894 C C . GLY A 1 232 ? 7.562 11.268 -27.458 1.00 82.06 232 GLY A C 1
ATOM 1895 O O . GLY A 1 232 ? 7.778 10.547 -28.427 1.00 82.06 232 GLY A O 1
ATOM 1896 N N . ASP A 1 233 ? 6.954 12.452 -27.556 1.00 82.38 233 ASP A N 1
ATOM 1897 C CA . ASP A 1 233 ? 6.528 13.070 -28.821 1.00 82.38 233 ASP A CA 1
ATOM 1898 C C . ASP A 1 233 ? 7.502 14.134 -29.368 1.00 82.38 233 ASP A C 1
ATOM 1900 O O . ASP A 1 233 ? 7.186 14.816 -30.346 1.00 82.38 233 ASP A O 1
ATOM 1904 N N . GLY A 1 234 ? 8.654 14.335 -28.716 1.00 84.06 234 GLY A N 1
ATOM 1905 C CA . GLY A 1 234 ? 9.658 15.323 -29.120 1.00 84.06 234 GLY A CA 1
ATOM 1906 C C . GLY A 1 234 ? 9.172 16.780 -29.100 1.00 84.06 234 GLY A C 1
ATOM 1907 O O . GLY A 1 234 ? 9.778 17.648 -29.740 1.00 84.06 234 GLY A O 1
ATOM 1908 N N . SER A 1 235 ? 8.055 17.074 -28.424 1.00 87.31 235 SER A N 1
ATOM 1909 C CA . SER A 1 235 ? 7.426 18.400 -28.441 1.00 87.31 235 SER A CA 1
ATOM 1910 C C . SER A 1 235 ? 8.237 19.471 -27.711 1.00 87.31 235 SER A C 1
ATOM 1912 O O . SER A 1 235 ? 8.123 20.663 -28.047 1.00 87.31 235 SER A O 1
ATOM 1914 N N . ALA A 1 236 ? 9.058 19.065 -26.741 1.00 86.56 236 ALA A N 1
ATOM 1915 C CA . ALA A 1 236 ? 9.846 19.970 -25.930 1.00 86.56 236 ALA A CA 1
ATOM 1916 C C . ALA A 1 236 ? 11.027 20.540 -26.731 1.00 86.56 236 ALA A C 1
ATOM 1918 O O . ALA A 1 236 ? 11.573 19.904 -27.634 1.00 86.56 236 ALA A O 1
ATOM 1919 N N . ASN A 1 237 ? 11.420 21.774 -26.425 1.00 86.50 237 ASN A N 1
ATOM 1920 C CA . ASN A 1 237 ? 12.614 22.360 -27.025 1.00 86.50 237 ASN A CA 1
ATOM 1921 C C . ASN A 1 237 ? 13.854 21.894 -26.257 1.00 86.50 237 ASN A C 1
ATOM 1923 O O . ASN A 1 237 ? 13.786 21.607 -25.065 1.00 86.50 237 ASN A O 1
ATOM 1927 N N . VAL A 1 238 ? 14.986 21.815 -26.947 1.00 83.19 238 VAL A N 1
ATOM 1928 C CA . VAL A 1 238 ? 16.285 21.580 -26.318 1.00 83.19 238 VAL A CA 1
ATOM 1929 C C . VAL A 1 238 ? 16.883 22.931 -25.958 1.00 83.19 238 VAL A C 1
ATOM 1931 O O . VAL A 1 238 ? 17.037 23.771 -26.844 1.00 83.19 238 VAL A O 1
ATOM 1934 N N . GLU A 1 239 ? 17.200 23.117 -24.681 1.00 77.75 239 GLU A N 1
ATOM 1935 C CA . GLU A 1 239 ? 17.779 24.340 -24.116 1.00 77.75 239 GLU A CA 1
ATOM 1936 C C . GLU A 1 239 ? 19.234 24.097 -23.679 1.00 77.75 239 GLU A C 1
ATOM 1938 O O . GLU A 1 239 ? 19.673 22.954 -23.538 1.00 77.75 239 GLU A O 1
ATOM 1943 N N . SER A 1 240 ? 20.000 25.171 -23.482 1.00 66.25 240 SER A N 1
ATOM 1944 C CA . SER A 1 240 ? 21.391 25.135 -23.010 1.00 66.25 240 SER A CA 1
ATOM 1945 C C . SER A 1 240 ? 21.570 26.059 -21.796 1.00 66.25 240 SER A C 1
ATOM 1947 O O . SER A 1 240 ? 21.038 27.168 -21.824 1.00 66.25 240 SER A O 1
ATOM 1949 N N . PRO A 1 241 ? 22.389 25.701 -20.786 1.00 54.56 241 PRO A N 1
ATOM 1950 C CA . PRO A 1 241 ? 23.076 24.421 -20.602 1.00 54.56 241 PRO A CA 1
ATOM 1951 C C . PRO A 1 241 ? 22.197 23.412 -19.843 1.00 54.56 241 PRO A C 1
ATOM 1953 O O . PRO A 1 241 ? 21.579 23.755 -18.837 1.00 54.56 241 PRO A O 1
ATOM 1956 N N . VAL A 1 242 ? 22.201 22.145 -20.262 1.00 59.38 242 VAL A N 1
ATOM 1957 C CA . VAL A 1 242 ? 21.642 21.043 -19.457 1.00 59.38 242 VAL A CA 1
ATOM 1958 C C . VAL A 1 242 ? 22.797 20.298 -18.787 1.00 59.38 242 VAL A C 1
ATOM 1960 O O . VAL A 1 242 ? 23.733 19.859 -19.453 1.00 59.38 242 VAL A O 1
ATOM 1963 N N . SER A 1 243 ? 22.746 20.199 -17.457 1.00 50.03 243 SER A N 1
ATOM 1964 C CA . SER A 1 243 ? 23.664 19.396 -16.642 1.00 50.03 243 SER A CA 1
ATOM 1965 C C . SER A 1 243 ? 23.491 17.908 -16.971 1.00 50.03 243 SER A C 1
ATOM 1967 O O . SER A 1 243 ? 22.393 17.375 -16.833 1.00 50.03 243 SER A O 1
ATOM 1969 N N . ASN A 1 244 ? 24.573 17.251 -17.400 1.00 60.09 244 ASN A N 1
ATOM 1970 C CA . ASN A 1 244 ? 24.582 15.907 -17.991 1.00 60.09 244 ASN A CA 1
ATOM 1971 C C . ASN A 1 244 ? 24.992 14.817 -17.001 1.00 60.09 244 ASN A C 1
ATOM 1973 O O . ASN A 1 244 ? 26.022 14.171 -17.183 1.00 60.09 244 ASN A O 1
ATOM 1977 N N . GLU A 1 245 ? 24.168 14.566 -15.988 1.00 58.69 245 GLU A N 1
ATOM 1978 C CA . GLU A 1 245 ? 24.292 13.288 -15.288 1.00 58.69 245 GLU A CA 1
ATOM 1979 C C . GLU A 1 245 ? 23.667 12.194 -16.172 1.00 58.69 245 GLU A C 1
ATOM 1981 O O . GLU A 1 245 ? 22.496 12.323 -16.554 1.00 58.69 245 GLU A O 1
ATOM 1986 N N . PRO A 1 246 ? 24.414 11.141 -16.559 1.00 61.00 246 PRO A N 1
ATOM 1987 C CA . PRO A 1 246 ? 23.851 10.048 -17.340 1.00 61.00 246 PRO A CA 1
ATOM 1988 C C . PRO A 1 246 ? 22.654 9.446 -16.605 1.00 61.00 246 PRO A C 1
ATOM 1990 O O . PRO A 1 246 ? 22.708 9.210 -15.396 1.00 61.00 246 PRO A O 1
ATOM 1993 N N . LEU A 1 247 ? 21.584 9.115 -17.337 1.00 61.22 247 LEU A N 1
ATOM 1994 C CA . LEU A 1 247 ? 20.606 8.183 -16.794 1.00 61.22 247 LEU A CA 1
ATOM 1995 C C . LEU A 1 247 ? 21.317 6.858 -16.670 1.00 61.22 247 LEU A C 1
ATOM 1997 O O . LEU A 1 247 ? 21.636 6.198 -17.659 1.00 61.22 247 LEU A O 1
ATOM 2001 N N . VAL A 1 248 ? 21.586 6.526 -15.417 1.00 62.03 248 VAL A N 1
ATOM 2002 C CA . VAL A 1 248 ? 22.444 5.421 -15.077 1.00 62.03 248 VAL A CA 1
ATOM 2003 C C . VAL A 1 248 ? 21.679 4.167 -15.653 1.00 62.03 248 VAL A C 1
ATOM 2005 O O . VAL A 1 248 ? 22.130 3.511 -16.591 1.00 62.03 248 VAL A O 1
ATOM 2008 N N . LYS A 1 249 ? 20.415 3.900 -15.286 1.00 75.81 249 LYS A N 1
ATOM 2009 C CA . LYS A 1 249 ? 19.604 2.827 -15.923 1.00 75.81 249 LYS A CA 1
ATOM 2010 C C . LYS A 1 249 ? 18.555 3.378 -16.903 1.00 75.81 249 LYS A C 1
ATOM 2012 O O . LYS A 1 249 ? 17.844 4.313 -16.523 1.00 75.81 249 LYS A O 1
ATOM 2017 N N . PRO A 1 250 ? 18.369 2.777 -18.099 1.00 81.44 250 PRO A N 1
ATOM 2018 C CA . PRO A 1 250 ? 17.240 3.096 -18.968 1.00 81.44 250 PRO A CA 1
ATOM 2019 C C . PRO A 1 250 ? 15.900 2.893 -18.262 1.00 81.44 250 PRO A C 1
ATOM 2021 O O . PRO A 1 250 ? 15.654 1.832 -17.687 1.00 81.44 250 PRO A O 1
ATOM 2024 N N . GLN A 1 251 ? 15.024 3.892 -18.324 1.00 87.12 251 GLN A N 1
ATOM 2025 C CA . GLN A 1 251 ? 13.658 3.758 -17.816 1.00 87.12 251 GLN A CA 1
ATOM 2026 C C . GLN A 1 251 ? 12.762 3.055 -18.844 1.00 87.12 251 GLN A C 1
ATOM 2028 O O . GLN A 1 251 ? 13.092 2.990 -20.029 1.00 87.12 251 GLN A O 1
ATOM 2033 N N . LEU A 1 252 ? 11.620 2.533 -18.401 1.00 90.00 252 LEU A N 1
ATOM 2034 C CA . LEU A 1 252 ? 10.697 1.756 -19.227 1.00 90.00 252 LEU A CA 1
ATOM 2035 C C . LEU A 1 252 ? 10.180 2.546 -20.439 1.00 90.00 252 LEU A C 1
ATOM 2037 O O . LEU A 1 252 ? 10.013 1.944 -21.500 1.00 90.00 252 LEU A O 1
ATOM 2041 N N . TRP A 1 253 ? 10.000 3.869 -20.315 1.00 87.62 253 TRP A N 1
ATOM 2042 C CA . TRP A 1 253 ? 9.504 4.728 -21.407 1.00 87.62 253 TRP A CA 1
ATOM 2043 C C . TRP A 1 253 ? 10.345 4.591 -22.682 1.00 87.62 253 TRP A C 1
ATOM 2045 O O . TRP A 1 253 ? 9.800 4.567 -23.781 1.00 87.62 253 TRP A O 1
ATOM 2055 N N . TYR A 1 254 ? 11.661 4.409 -22.537 1.00 86.06 254 TYR A N 1
ATOM 2056 C CA . TYR A 1 254 ? 12.597 4.285 -23.654 1.00 86.06 254 TYR A CA 1
ATOM 2057 C C . TYR A 1 254 ? 12.217 3.129 -24.585 1.00 86.06 254 TYR A C 1
ATOM 2059 O O . TYR A 1 254 ? 12.263 3.221 -25.806 1.00 86.06 254 TYR A O 1
ATOM 2067 N N . TYR A 1 255 ? 11.761 2.027 -23.999 1.00 87.19 255 TYR A N 1
ATOM 2068 C CA . TYR A 1 255 ? 11.461 0.807 -24.732 1.00 87.19 255 TYR A CA 1
ATOM 2069 C C . TYR A 1 255 ? 10.103 0.838 -25.428 1.00 87.19 255 TYR A C 1
ATOM 2071 O O . TYR A 1 255 ? 9.817 -0.070 -26.204 1.00 87.19 255 TYR A O 1
ATOM 2079 N N . GLN A 1 256 ? 9.266 1.850 -25.182 1.00 86.94 256 GLN A N 1
ATOM 2080 C CA . GLN A 1 256 ? 7.920 1.923 -25.751 1.00 86.94 256 GLN A CA 1
ATOM 2081 C C . GLN A 1 256 ? 7.945 1.822 -27.284 1.00 86.94 256 GLN A C 1
ATOM 2083 O O . GLN A 1 256 ? 7.170 1.055 -27.865 1.00 86.94 256 GLN A O 1
ATOM 2088 N N . PHE A 1 257 ? 8.877 2.539 -27.916 1.00 82.81 257 PHE A N 1
ATOM 2089 C CA . PHE A 1 257 ? 9.053 2.561 -29.369 1.00 82.81 257 PHE A CA 1
ATOM 2090 C C . PHE A 1 257 ? 10.289 1.781 -29.832 1.00 82.81 257 PHE A C 1
ATOM 2092 O O . PHE A 1 257 ? 10.239 1.151 -30.884 1.00 82.81 257 PHE A O 1
ATOM 2099 N N . ASP A 1 258 ? 11.367 1.761 -29.038 1.00 78.69 258 ASP A N 1
ATOM 2100 C CA . ASP A 1 258 ? 12.610 1.069 -29.407 1.00 78.69 258 ASP A CA 1
ATOM 2101 C C . ASP A 1 258 ? 12.500 -0.465 -29.308 1.00 78.69 258 ASP A C 1
ATOM 2103 O O . ASP A 1 258 ? 13.131 -1.191 -30.075 1.00 78.69 258 ASP A O 1
ATOM 2107 N N . ASN A 1 259 ? 11.720 -0.983 -28.351 1.00 83.44 259 ASN A N 1
ATOM 2108 C CA . ASN A 1 259 ? 11.524 -2.420 -28.147 1.00 83.44 259 ASN A CA 1
ATOM 2109 C C . ASN A 1 259 ? 10.154 -2.695 -27.509 1.00 83.44 259 ASN A C 1
ATOM 2111 O O . ASN A 1 259 ? 10.035 -3.078 -26.339 1.00 83.44 259 ASN A O 1
ATOM 2115 N N . THR A 1 260 ? 9.100 -2.498 -28.302 1.00 88.06 260 THR A N 1
ATOM 2116 C CA . THR A 1 260 ? 7.706 -2.617 -27.853 1.00 88.06 260 THR A CA 1
ATOM 2117 C C . THR A 1 260 ? 7.378 -4.004 -27.280 1.00 88.06 260 THR A C 1
ATOM 2119 O O . THR A 1 260 ? 6.524 -4.130 -26.401 1.00 88.06 260 THR A O 1
ATOM 2122 N N . GLU A 1 261 ? 8.064 -5.060 -27.730 1.00 87.31 261 GLU A N 1
ATOM 2123 C CA . GLU A 1 261 ? 7.904 -6.405 -27.169 1.00 87.31 261 GLU A CA 1
ATOM 2124 C C . GLU A 1 261 ? 8.395 -6.470 -25.716 1.00 87.31 261 GLU A C 1
ATOM 2126 O O . GLU A 1 261 ? 7.664 -6.945 -24.843 1.00 87.31 261 GLU A O 1
ATOM 2131 N N . LEU A 1 262 ? 9.603 -5.966 -25.436 1.00 86.31 262 LEU A N 1
ATOM 2132 C CA . LEU A 1 262 ? 10.136 -5.894 -24.075 1.00 86.31 262 LEU A CA 1
ATOM 2133 C C . LEU A 1 262 ? 9.269 -4.995 -23.189 1.00 86.31 262 LEU A C 1
ATOM 2135 O O . LEU A 1 262 ? 8.929 -5.397 -22.077 1.00 86.31 262 LEU A O 1
ATOM 2139 N N . TYR A 1 263 ? 8.853 -3.831 -23.696 1.00 91.00 263 TYR A N 1
ATOM 2140 C CA . TYR A 1 263 ? 7.958 -2.913 -22.988 1.00 91.00 263 TYR A CA 1
ATOM 2141 C C . TYR A 1 263 ? 6.679 -3.617 -22.508 1.00 91.00 263 TYR A C 1
ATOM 2143 O O . TYR A 1 263 ? 6.368 -3.623 -21.315 1.00 91.00 263 TYR A O 1
ATOM 2151 N N . ASN A 1 264 ? 5.971 -4.298 -23.414 1.00 93.00 264 ASN A N 1
ATOM 2152 C CA . ASN A 1 264 ? 4.729 -5.001 -23.082 1.00 93.00 264 ASN A CA 1
ATOM 2153 C C . ASN A 1 264 ? 4.954 -6.198 -22.147 1.00 93.00 264 ASN A C 1
ATOM 2155 O O . ASN A 1 264 ? 4.126 -6.452 -21.265 1.00 93.00 264 ASN A O 1
ATOM 2159 N N . LYS A 1 265 ? 6.076 -6.918 -22.294 1.00 92.12 265 LYS A N 1
ATOM 2160 C CA . LYS A 1 265 ? 6.458 -7.994 -21.366 1.00 92.12 265 LYS A CA 1
ATOM 2161 C C . LYS A 1 265 ? 6.669 -7.457 -19.954 1.00 92.12 265 LYS A C 1
ATOM 2163 O O . LYS A 1 265 ? 6.107 -8.014 -19.018 1.00 92.12 265 LYS A O 1
ATOM 2168 N N . VAL A 1 266 ? 7.415 -6.362 -19.798 1.00 91.94 266 VAL A N 1
ATOM 2169 C CA . VAL A 1 266 ? 7.658 -5.746 -18.485 1.00 91.94 266 VAL A CA 1
ATOM 2170 C C . VAL A 1 266 ? 6.344 -5.323 -17.832 1.00 91.94 266 VAL A C 1
ATOM 2172 O O . VAL A 1 266 ? 6.109 -5.683 -16.681 1.00 91.94 266 VAL A O 1
ATOM 2175 N N . LYS A 1 267 ? 5.454 -4.639 -18.564 1.00 93.44 267 LYS A N 1
ATOM 2176 C CA . LYS A 1 267 ? 4.131 -4.252 -18.036 1.00 93.44 267 LYS A CA 1
ATOM 2177 C C . LYS A 1 267 ? 3.330 -5.463 -17.569 1.00 93.44 267 LYS A C 1
ATOM 2179 O O . LYS A 1 267 ? 2.830 -5.472 -16.451 1.00 93.44 267 LYS A O 1
ATOM 2184 N N . THR A 1 268 ? 3.313 -6.522 -18.376 1.00 93.50 268 THR A N 1
ATOM 2185 C CA . THR A 1 268 ? 2.632 -7.778 -18.033 1.00 93.50 268 THR A CA 1
ATOM 2186 C C . THR A 1 268 ? 3.195 -8.418 -16.759 1.00 93.50 268 THR A C 1
ATOM 2188 O O . THR A 1 268 ? 2.436 -8.973 -15.968 1.00 93.50 268 THR A O 1
ATOM 2191 N N . GLU A 1 269 ? 4.511 -8.365 -16.529 1.00 92.44 269 GLU A N 1
ATOM 2192 C CA . GLU A 1 269 ? 5.118 -8.899 -15.302 1.00 92.44 269 GLU A CA 1
ATOM 2193 C C . GLU A 1 269 ? 4.863 -8.014 -14.074 1.00 92.44 269 GLU A C 1
ATOM 2195 O O . GLU A 1 269 ? 4.621 -8.541 -12.983 1.00 92.44 269 GLU A O 1
ATOM 2200 N N . ILE A 1 270 ? 4.867 -6.686 -14.234 1.00 92.06 270 ILE A N 1
ATOM 2201 C CA . ILE A 1 270 ? 4.512 -5.747 -13.158 1.00 92.06 270 ILE A CA 1
ATOM 2202 C C . ILE A 1 270 ? 3.043 -5.933 -12.756 1.00 92.06 270 ILE A C 1
ATOM 2204 O O . ILE A 1 270 ? 2.741 -5.995 -11.564 1.00 92.06 270 ILE A O 1
ATOM 2208 N N . ASP A 1 271 ? 2.146 -6.142 -13.721 1.00 90.75 271 ASP A N 1
ATOM 2209 C CA . ASP A 1 271 ? 0.715 -6.380 -13.495 1.00 90.75 271 ASP A CA 1
ATOM 2210 C C . ASP A 1 271 ? 0.413 -7.679 -12.732 1.00 90.75 271 ASP A C 1
ATOM 2212 O O . ASP A 1 271 ? -0.706 -7.871 -12.244 1.00 90.75 271 ASP A O 1
ATOM 2216 N N . LYS A 1 272 ? 1.388 -8.583 -12.581 1.00 90.62 272 LYS A N 1
ATOM 2217 C CA . LYS A 1 272 ? 1.274 -9.768 -11.711 1.00 90.62 272 LYS A CA 1
ATOM 2218 C C . LYS A 1 272 ? 1.628 -9.467 -10.258 1.00 90.62 272 LYS A C 1
ATOM 2220 O O . LYS A 1 272 ? 1.272 -10.246 -9.374 1.00 90.62 272 LYS A O 1
ATOM 2225 N N . GLN A 1 273 ? 2.311 -8.358 -9.994 1.00 90.31 273 GLN A N 1
ATOM 2226 C CA . GLN A 1 273 ? 2.710 -7.976 -8.648 1.00 90.31 273 GLN A CA 1
ATOM 2227 C C . GLN A 1 273 ? 1.530 -7.367 -7.893 1.00 90.31 273 GLN A C 1
ATOM 2229 O O . GLN A 1 273 ? 0.693 -6.648 -8.445 1.00 90.31 273 GLN A O 1
ATOM 2234 N N . ARG A 1 274 ? 1.448 -7.665 -6.601 1.00 90.94 274 ARG A N 1
ATOM 2235 C CA . ARG A 1 274 ? 0.430 -7.117 -5.703 1.00 90.94 274 ARG A CA 1
ATOM 2236 C C . ARG A 1 274 ? 1.096 -6.488 -4.500 1.00 90.94 274 ARG A C 1
ATOM 2238 O O . ARG A 1 274 ? 2.100 -6.999 -4.008 1.00 90.94 274 ARG A O 1
ATOM 2245 N N . VAL A 1 275 ? 0.518 -5.396 -4.018 1.00 94.44 275 VAL A N 1
ATOM 2246 C CA . VAL A 1 275 ? 1.069 -4.667 -2.877 1.00 94.44 275 VAL A CA 1
ATOM 2247 C C . VAL A 1 275 ? 0.834 -5.470 -1.599 1.00 94.44 275 VAL A C 1
ATOM 2249 O O . VAL A 1 275 ? -0.288 -5.898 -1.307 1.00 94.44 275 VAL A O 1
ATOM 2252 N N . ILE A 1 276 ? 1.895 -5.656 -0.817 1.00 96.19 276 ILE A N 1
ATOM 2253 C CA . ILE A 1 276 ? 1.812 -6.182 0.545 1.00 96.19 276 ILE A CA 1
ATOM 2254 C C . ILE A 1 276 ? 1.737 -4.994 1.501 1.00 96.19 276 ILE A C 1
ATOM 2256 O O . ILE A 1 276 ? 2.614 -4.133 1.486 1.00 96.19 276 ILE A O 1
ATOM 2260 N N . LEU A 1 277 ? 0.707 -4.956 2.346 1.00 96.12 277 LEU A N 1
ATOM 2261 C CA . LEU A 1 277 ? 0.497 -3.873 3.309 1.00 96.12 277 LEU A CA 1
ATOM 2262 C C . LEU A 1 277 ? 0.441 -4.397 4.751 1.00 96.12 277 LEU A C 1
ATOM 2264 O O . LEU A 1 277 ? 0.000 -5.528 4.983 1.00 96.12 277 LEU A O 1
ATOM 2268 N N . PRO A 1 278 ? 0.842 -3.586 5.747 1.00 97.00 278 PRO A N 1
ATOM 2269 C CA . PRO A 1 278 ? 0.550 -3.891 7.142 1.00 97.00 278 PRO A CA 1
ATOM 2270 C C . PRO A 1 278 ? -0.973 -3.898 7.379 1.00 97.00 278 PRO A C 1
ATOM 2272 O O . PRO A 1 278 ? -1.708 -3.190 6.688 1.00 97.00 278 PRO A O 1
ATOM 2275 N N . PRO A 1 279 ? -1.478 -4.650 8.372 1.00 97.06 279 PRO A N 1
ATOM 2276 C CA . PRO A 1 279 ? -2.918 -4.797 8.581 1.00 97.06 279 PRO A CA 1
ATOM 2277 C C . PRO A 1 279 ? -3.591 -3.560 9.192 1.00 97.06 279 PRO A C 1
ATOM 2279 O O . PRO A 1 279 ? -4.809 -3.428 9.096 1.00 97.06 279 PRO A O 1
ATOM 2282 N N . SER A 1 280 ? -2.835 -2.645 9.807 1.00 97.00 280 SER A N 1
ATOM 2283 C CA . SER A 1 280 ? -3.382 -1.523 10.584 1.00 97.00 280 SER A CA 1
ATOM 2284 C C . SER A 1 280 ? -4.418 -0.662 9.840 1.00 97.00 280 SER A C 1
ATOM 2286 O O . SER A 1 280 ? -5.469 -0.408 10.430 1.00 97.00 280 SER A O 1
ATOM 2288 N N . PRO A 1 281 ? -4.216 -0.252 8.567 1.00 96.06 281 PRO A N 1
ATOM 2289 C CA . PRO A 1 281 ? -5.219 0.528 7.836 1.00 96.06 281 PRO A CA 1
ATOM 2290 C C . PRO A 1 281 ? -6.520 -0.250 7.611 1.00 96.06 281 PRO A C 1
ATOM 2292 O O . PRO A 1 281 ? -7.610 0.295 7.773 1.00 96.06 281 PRO A O 1
ATOM 2295 N N . ALA A 1 282 ? -6.416 -1.545 7.296 1.00 96.44 282 ALA A N 1
ATOM 2296 C CA . ALA A 1 282 ? -7.580 -2.399 7.096 1.00 96.44 282 ALA A CA 1
ATOM 2297 C C . ALA A 1 282 ? -8.361 -2.582 8.407 1.00 96.44 282 ALA A C 1
ATOM 2299 O O . ALA A 1 282 ? -9.581 -2.441 8.429 1.00 96.44 282 ALA A O 1
ATOM 2300 N N . ILE A 1 283 ? -7.658 -2.810 9.520 1.00 98.00 283 ILE A N 1
ATOM 2301 C CA . ILE A 1 283 ? -8.270 -2.933 10.848 1.00 98.00 283 ILE A CA 1
ATOM 2302 C C . ILE A 1 283 ? -8.942 -1.629 11.291 1.00 98.00 283 ILE A C 1
ATOM 2304 O O . ILE A 1 283 ? -10.039 -1.681 11.845 1.00 98.00 283 ILE A O 1
ATOM 2308 N N . ALA A 1 284 ? -8.350 -0.465 11.008 1.00 97.56 284 ALA A N 1
ATOM 2309 C CA . ALA A 1 284 ? -8.986 0.824 11.282 1.00 97.56 284 ALA A CA 1
ATOM 2310 C C . ALA A 1 284 ? -10.323 0.972 10.528 1.00 97.56 284 ALA A C 1
ATOM 2312 O O . ALA A 1 284 ? -11.320 1.404 11.110 1.00 97.56 284 ALA A O 1
ATOM 2313 N N . GLY A 1 285 ? -10.374 0.533 9.264 1.00 97.12 285 GLY A N 1
ATOM 2314 C CA . GLY A 1 285 ? -11.616 0.458 8.490 1.00 97.12 285 GLY A CA 1
ATOM 2315 C C . GLY A 1 285 ? -12.645 -0.510 9.089 1.00 97.12 285 GLY A C 1
ATOM 2316 O O . GLY A 1 285 ? -13.829 -0.175 9.176 1.00 97.12 285 GLY A O 1
ATOM 2317 N N . ILE A 1 286 ? -12.203 -1.679 9.571 1.00 97.69 286 ILE A N 1
ATOM 2318 C CA . ILE A 1 286 ? -13.073 -2.633 10.276 1.00 97.69 286 ILE A CA 1
ATOM 2319 C C . ILE A 1 286 ? -13.641 -2.022 11.558 1.00 97.69 286 ILE A C 1
ATOM 2321 O O . ILE A 1 286 ? -14.834 -2.165 11.804 1.00 97.69 286 ILE A O 1
ATOM 2325 N N . TYR A 1 287 ? -12.835 -1.315 12.354 1.00 98.06 287 TYR A N 1
ATOM 2326 C CA . TYR A 1 287 ? -13.317 -0.642 13.563 1.00 98.06 287 TYR A CA 1
ATOM 2327 C C . TYR A 1 287 ? -14.429 0.351 13.224 1.00 98.06 287 TYR A C 1
ATOM 2329 O O . TYR A 1 287 ? -15.510 0.267 13.798 1.00 98.06 287 TYR A O 1
ATOM 2337 N N . ALA A 1 288 ? -14.199 1.230 12.245 1.00 97.69 288 ALA A N 1
ATOM 2338 C CA . ALA A 1 288 ? -15.190 2.219 11.826 1.00 97.69 288 ALA A CA 1
ATOM 2339 C C . ALA A 1 288 ? -16.488 1.576 11.305 1.00 97.69 288 ALA A C 1
ATOM 2341 O O . ALA A 1 288 ? -17.582 2.077 11.567 1.00 97.69 288 ALA A O 1
ATOM 2342 N N . THR A 1 289 ? -16.372 0.462 10.579 1.00 97.38 289 THR A N 1
ATOM 2343 C CA . THR A 1 289 ? -17.525 -0.273 10.037 1.00 97.38 289 THR A CA 1
ATOM 2344 C C . THR A 1 289 ? -18.327 -0.936 11.155 1.00 97.38 289 THR A C 1
ATOM 2346 O O . THR A 1 289 ? -19.532 -0.720 11.264 1.00 97.38 289 THR A O 1
ATOM 2349 N N . VAL A 1 290 ? -17.656 -1.679 12.040 1.00 97.69 290 VAL A N 1
ATOM 2350 C CA . VAL A 1 290 ? -18.298 -2.380 13.161 1.00 97.69 290 VAL A CA 1
ATOM 2351 C C . VAL A 1 290 ? -18.962 -1.397 14.117 1.00 97.69 290 VAL A C 1
ATOM 2353 O O . VAL A 1 290 ? -20.091 -1.639 14.534 1.00 97.69 290 VAL A O 1
ATOM 2356 N N . ASP A 1 291 ? -18.314 -0.278 14.431 1.00 97.19 291 ASP A N 1
ATOM 2357 C CA . ASP A 1 291 ? -18.899 0.738 15.306 1.00 97.19 291 ASP A CA 1
ATOM 2358 C C . ASP A 1 291 ? -20.190 1.315 14.732 1.00 97.19 291 ASP A C 1
ATOM 2360 O O . ASP A 1 291 ? -21.170 1.468 15.457 1.00 97.19 291 ASP A O 1
ATOM 2364 N N . ARG A 1 292 ? -20.193 1.623 13.429 1.00 97.25 292 ARG A N 1
ATOM 2365 C CA . ARG A 1 292 ? -21.352 2.195 12.740 1.00 97.25 292 ARG A CA 1
ATOM 2366 C C . ARG A 1 292 ? -22.522 1.220 12.695 1.00 97.25 292 ARG A C 1
ATOM 2368 O O . ARG A 1 292 ? -23.661 1.632 12.868 1.00 97.25 292 ARG A O 1
ATOM 2375 N N . GLU A 1 293 ? -22.245 -0.050 12.423 1.00 96.88 293 GLU A N 1
ATOM 2376 C CA . GLU A 1 293 ? -23.286 -1.057 12.206 1.00 96.88 293 GLU A CA 1
ATOM 2377 C C . GLU A 1 293 ? -23.783 -1.696 13.504 1.00 96.88 293 GLU A C 1
ATOM 2379 O O . GLU A 1 293 ? -24.925 -2.146 13.581 1.00 96.88 293 GLU A O 1
ATOM 2384 N N . ARG A 1 294 ? -22.913 -1.803 14.514 1.00 96.31 294 ARG A N 1
ATOM 2385 C CA . ARG A 1 294 ? -23.142 -2.652 15.692 1.00 96.31 294 ARG A CA 1
ATOM 2386 C C . ARG A 1 294 ? -22.768 -2.022 17.029 1.00 96.31 294 ARG A C 1
ATOM 2388 O O . ARG A 1 294 ? -22.974 -2.669 18.057 1.00 96.31 294 ARG A O 1
ATOM 2395 N N . GLY A 1 295 ? -22.227 -0.808 17.019 1.00 96.38 295 GLY A N 1
ATOM 2396 C CA . GLY A 1 295 ? -21.763 -0.112 18.211 1.00 96.38 295 GLY A CA 1
ATOM 2397 C C . GLY A 1 295 ? -20.361 -0.529 18.661 1.00 96.38 295 GLY A C 1
ATOM 2398 O O . GLY A 1 295 ? -19.890 -1.644 18.423 1.00 96.38 295 GLY A O 1
ATOM 2399 N N . VAL A 1 296 ? -19.697 0.383 19.376 1.00 96.94 296 VAL A N 1
ATOM 2400 C CA . VAL A 1 296 ? -18.303 0.245 19.850 1.00 96.94 296 VAL A CA 1
ATOM 2401 C C . VAL A 1 296 ? -18.087 -0.927 20.818 1.00 96.94 296 VAL A C 1
ATOM 2403 O O . VAL A 1 296 ? -16.968 -1.420 20.970 1.00 96.94 296 VAL A O 1
ATOM 2406 N N . TRP A 1 297 ? -19.159 -1.392 21.469 1.00 95.94 297 TRP A N 1
ATOM 2407 C CA . TRP A 1 297 ? -19.155 -2.530 22.393 1.00 95.94 297 TRP A CA 1
ATOM 2408 C C . TRP A 1 297 ? -19.064 -3.881 21.676 1.00 95.94 297 TRP A C 1
ATOM 2410 O O . TRP A 1 297 ? -18.805 -4.906 22.314 1.00 95.94 297 TRP A O 1
ATOM 2420 N N . LYS A 1 298 ? -19.224 -3.923 20.346 1.00 97.19 298 LYS A N 1
ATOM 2421 C CA . LYS A 1 298 ? -19.009 -5.147 19.582 1.00 97.19 298 LYS A CA 1
ATOM 2422 C C . LYS A 1 298 ? -17.524 -5.353 19.279 1.00 97.19 298 LYS A C 1
ATOM 2424 O O . LYS A 1 298 ? -16.861 -4.516 18.681 1.00 97.19 298 LYS A O 1
ATOM 2429 N N . ALA A 1 299 ? -17.010 -6.538 19.613 1.00 96.81 299 ALA A N 1
ATOM 2430 C CA . ALA A 1 299 ? -15.657 -6.945 19.234 1.00 96.81 299 ALA A CA 1
ATOM 2431 C C . ALA A 1 299 ? -15.457 -6.912 17.699 1.00 96.81 299 ALA A C 1
ATOM 2433 O O . ALA A 1 299 ? -16.218 -7.599 17.000 1.00 96.81 299 ALA A O 1
ATOM 2434 N N . PRO A 1 300 ? -14.432 -6.200 17.186 1.00 96.62 300 PRO A N 1
ATOM 2435 C CA . PRO A 1 300 ? -14.108 -6.102 15.760 1.00 96.62 300 PRO A CA 1
ATOM 2436 C C . PRO A 1 300 ? -13.318 -7.331 15.272 1.00 96.62 300 PRO A C 1
ATOM 2438 O O . PRO A 1 300 ? -12.230 -7.228 14.715 1.00 96.62 300 PRO A O 1
ATOM 2441 N N . ALA A 1 301 ? -13.869 -8.515 15.530 1.00 96.38 301 ALA A N 1
ATOM 2442 C CA . ALA A 1 301 ? -13.335 -9.814 15.138 1.00 96.38 301 ALA A CA 1
ATOM 2443 C C . ALA A 1 301 ? -14.449 -10.681 14.544 1.00 96.38 301 ALA A C 1
ATOM 2445 O O . ALA A 1 301 ? -15.636 -10.405 14.750 1.00 96.38 301 ALA A O 1
ATOM 2446 N N . ASN A 1 302 ? -14.050 -11.739 13.836 1.00 96.00 302 ASN A N 1
ATOM 2447 C CA . ASN A 1 302 ? -14.898 -12.538 12.956 1.00 96.00 302 ASN A CA 1
ATOM 2448 C C . ASN A 1 302 ? -15.522 -11.687 11.828 1.00 96.00 302 ASN A C 1
ATOM 2450 O O . ASN A 1 302 ? -16.698 -11.833 11.507 1.00 96.00 302 ASN A O 1
ATOM 2454 N N . ILE A 1 303 ? -14.728 -10.767 11.265 1.00 96.25 303 ILE A N 1
ATOM 2455 C CA . ILE A 1 303 ? -15.101 -9.897 10.141 1.00 96.25 303 ILE A CA 1
ATOM 2456 C C . ILE A 1 303 ? -14.137 -10.148 8.981 1.00 96.25 303 ILE A C 1
ATOM 2458 O O . ILE A 1 303 ? -12.924 -10.229 9.197 1.00 96.25 303 ILE A O 1
ATOM 2462 N N . SER A 1 304 ? -14.677 -10.284 7.769 1.00 95.38 304 SER A N 1
ATOM 2463 C CA . SER A 1 304 ? -13.896 -10.489 6.548 1.00 95.38 304 SER A CA 1
ATOM 2464 C C . SER A 1 304 ? -13.197 -9.211 6.095 1.00 95.38 304 SER A C 1
ATOM 2466 O O . SER A 1 304 ? -13.752 -8.119 6.195 1.00 95.38 304 SER A O 1
ATOM 2468 N N . LEU A 1 305 ? -11.987 -9.355 5.558 1.00 94.62 305 LEU A N 1
ATOM 2469 C CA . LEU A 1 305 ? -11.234 -8.247 4.973 1.00 94.62 305 LEU A CA 1
ATOM 2470 C C . LEU A 1 305 ? -11.548 -8.096 3.480 1.00 94.62 305 LEU A C 1
ATOM 2472 O O . LEU A 1 305 ? -11.453 -9.055 2.715 1.00 94.62 305 LEU A O 1
ATOM 2476 N N . THR A 1 306 ? -11.886 -6.879 3.059 1.00 91.62 306 THR A N 1
ATOM 2477 C CA . THR A 1 306 ? -12.073 -6.508 1.648 1.00 91.62 306 THR A CA 1
ATOM 2478 C C . THR A 1 306 ? -10.741 -6.169 0.984 1.00 91.62 306 THR A C 1
ATOM 2480 O O . THR A 1 306 ? -9.844 -5.636 1.634 1.00 91.62 306 THR A O 1
ATOM 2483 N N . SER A 1 307 ? -10.618 -6.435 -0.320 1.00 92.56 307 SER A N 1
ATOM 2484 C CA . SER A 1 307 ? -9.406 -6.150 -1.115 1.00 92.56 307 SER A CA 1
ATOM 2485 C C . SER A 1 307 ? -8.129 -6.828 -0.592 1.00 92.56 307 SER A C 1
ATOM 2487 O O . SER A 1 307 ? -7.013 -6.361 -0.824 1.00 92.56 307 SER A O 1
ATOM 2489 N N . VAL A 1 308 ? -8.296 -7.950 0.111 1.00 95.19 308 VAL A N 1
ATOM 2490 C CA . VAL A 1 308 ? -7.226 -8.791 0.653 1.00 95.19 308 VAL A CA 1
ATOM 2491 C C . VAL A 1 308 ? -7.386 -10.187 0.072 1.00 95.19 308 VAL A C 1
ATOM 2493 O O . VAL A 1 308 ? -8.421 -10.825 0.251 1.00 95.19 308 VAL A O 1
ATOM 2496 N N . THR A 1 309 ? -6.359 -10.668 -0.623 1.00 93.88 309 THR A N 1
ATOM 2497 C CA . THR A 1 309 ? -6.328 -12.035 -1.156 1.00 93.88 309 THR A CA 1
ATOM 2498 C C . THR A 1 309 ? -5.975 -13.036 -0.058 1.00 93.88 309 THR A C 1
ATOM 2500 O O . THR A 1 309 ? -6.509 -14.144 -0.034 1.00 93.88 309 THR A O 1
ATOM 2503 N N . GLY A 1 310 ? -5.142 -12.632 0.903 1.00 95.69 310 GLY A N 1
ATOM 2504 C CA . GLY A 1 310 ? -4.804 -13.449 2.059 1.00 95.69 310 GLY A CA 1
ATOM 2505 C C . GLY A 1 310 ? -3.748 -12.830 2.976 1.00 95.69 310 GLY A C 1
ATOM 2506 O O . GLY A 1 310 ? -3.157 -11.800 2.657 1.00 95.69 310 GLY A O 1
ATOM 2507 N N . PRO A 1 311 ? -3.497 -13.448 4.136 1.00 97.06 311 PRO A N 1
ATOM 2508 C CA . PRO A 1 311 ? -2.347 -13.135 4.971 1.00 97.06 311 PRO A CA 1
ATOM 2509 C C . PRO A 1 311 ? -1.051 -13.630 4.307 1.00 97.06 311 PRO A C 1
ATOM 2511 O O . PRO A 1 311 ? -1.038 -14.686 3.675 1.00 97.06 311 PRO A O 1
ATOM 2514 N N . THR A 1 312 ? 0.062 -12.912 4.486 1.00 97.19 312 THR A N 1
ATOM 2515 C CA . THR A 1 312 ? 1.380 -13.341 3.968 1.00 97.19 312 THR A CA 1
ATOM 2516 C C . THR A 1 312 ? 1.892 -14.621 4.627 1.00 97.19 312 THR A C 1
ATOM 2518 O O . THR A 1 312 ? 2.707 -15.331 4.043 1.00 97.19 312 THR A O 1
ATOM 2521 N N . ILE A 1 313 ? 1.409 -14.922 5.834 1.00 96.00 313 ILE A N 1
ATOM 2522 C CA . ILE A 1 313 ? 1.747 -16.117 6.605 1.00 96.00 313 ILE A CA 1
ATOM 2523 C C . ILE A 1 313 ? 0.441 -16.792 7.020 1.00 96.00 313 ILE A C 1
ATOM 2525 O O . ILE A 1 313 ? -0.439 -16.167 7.610 1.00 96.00 313 ILE A O 1
ATOM 2529 N N . LYS A 1 314 ? 0.301 -18.084 6.723 1.00 95.19 314 LYS A N 1
ATOM 2530 C CA . LYS A 1 314 ? -0.846 -18.863 7.199 1.00 95.19 314 LYS A CA 1
ATOM 2531 C C . LYS A 1 314 ? -0.628 -19.228 8.664 1.00 95.19 314 LYS A C 1
ATOM 2533 O O . LYS A 1 314 ? 0.372 -19.852 8.996 1.00 95.19 314 LYS A O 1
ATOM 2538 N N . ILE A 1 315 ? -1.581 -18.860 9.515 1.00 95.75 315 ILE A N 1
ATOM 2539 C CA . ILE A 1 315 ? -1.559 -19.154 10.951 1.00 95.75 315 ILE A CA 1
ATOM 2540 C C . ILE A 1 315 ? -2.599 -20.246 11.229 1.00 95.75 315 ILE A C 1
ATOM 2542 O O . ILE A 1 315 ? -3.789 -20.071 10.940 1.00 95.75 315 ILE A O 1
ATOM 2546 N N . ASN A 1 316 ? -2.141 -21.385 11.746 1.00 93.75 316 ASN A N 1
ATOM 2547 C CA . ASN A 1 316 ? -2.988 -22.465 12.256 1.00 93.75 316 ASN A CA 1
ATOM 2548 C C . ASN A 1 316 ? -3.349 -22.211 13.735 1.00 93.75 316 ASN A C 1
ATOM 2550 O O . ASN A 1 316 ? -3.002 -21.173 14.293 1.00 93.75 316 ASN A O 1
ATOM 2554 N N . ASP A 1 317 ? -4.086 -23.129 14.360 1.00 93.25 317 ASP A N 1
ATOM 2555 C CA . ASP A 1 317 ? -4.537 -22.945 15.747 1.00 93.25 317 ASP A CA 1
ATOM 2556 C C . ASP A 1 317 ? -3.366 -22.922 16.744 1.00 93.25 317 ASP A C 1
ATOM 2558 O O . ASP A 1 317 ? -3.317 -22.038 17.593 1.00 93.25 317 ASP A O 1
ATOM 2562 N N . GLU A 1 318 ? -2.384 -23.811 16.577 1.00 92.19 318 GLU A N 1
ATOM 2563 C CA . GLU A 1 318 ? -1.173 -23.872 17.411 1.00 92.19 318 GLU A CA 1
ATOM 2564 C C . GLU A 1 318 ? -0.337 -22.587 17.302 1.00 92.19 318 GLU A C 1
ATOM 2566 O O . GLU A 1 318 ? 0.014 -21.972 18.305 1.00 92.19 318 GLU A O 1
ATOM 2571 N N . GLY A 1 319 ? -0.099 -22.098 16.081 1.00 90.75 319 GLY A N 1
ATOM 2572 C CA . GLY A 1 319 ? 0.616 -20.840 15.864 1.00 90.75 319 GLY A CA 1
ATOM 2573 C C . GLY A 1 319 ? -0.134 -19.613 16.391 1.00 90.75 319 GLY A C 1
ATOM 2574 O O . GLY A 1 319 ? 0.487 -18.594 16.685 1.00 90.75 319 GLY A O 1
ATOM 2575 N N . GLN A 1 320 ? -1.462 -19.681 16.525 1.00 93.81 320 GLN A N 1
ATOM 2576 C CA . GLN A 1 320 ? -2.251 -18.614 17.139 1.00 93.81 320 GLN A CA 1
ATOM 2577 C C . GLN A 1 320 ? -2.148 -18.617 18.669 1.00 93.81 320 GLN A C 1
ATOM 2579 O O . GLN A 1 320 ? -2.293 -17.550 19.267 1.00 93.81 320 GLN A O 1
ATOM 2584 N N . GLU A 1 321 ? -1.942 -19.769 19.305 1.00 91.50 321 GLU A N 1
ATOM 2585 C CA . GLU A 1 321 ? -1.990 -19.901 20.763 1.00 91.50 321 GLU A CA 1
ATOM 2586 C C . GLU A 1 321 ? -1.005 -18.944 21.445 1.00 91.50 321 GLU A C 1
ATOM 2588 O O . GLU A 1 321 ? -1.430 -18.093 22.232 1.00 91.50 321 GLU A O 1
ATOM 2593 N N . ASP A 1 322 ? 0.264 -18.983 21.028 1.00 91.25 322 ASP A N 1
ATOM 2594 C CA . ASP A 1 322 ? 1.315 -18.097 21.542 1.00 91.25 322 ASP A CA 1
ATOM 2595 C C . ASP A 1 322 ? 1.096 -16.625 21.160 1.00 91.25 322 ASP A C 1
ATOM 2597 O O . ASP A 1 322 ? 1.412 -15.712 21.925 1.00 91.25 322 ASP A O 1
ATOM 2601 N N . LEU A 1 323 ? 0.516 -16.350 19.984 1.00 93.44 323 LEU A N 1
ATOM 2602 C CA . LEU A 1 323 ? 0.162 -14.981 19.592 1.00 93.44 323 LEU A CA 1
ATOM 2603 C C . LEU A 1 323 ? -0.887 -14.404 20.543 1.00 93.44 323 LEU A C 1
ATOM 2605 O O . LEU A 1 323 ? -0.776 -13.253 20.972 1.00 93.44 323 LEU A O 1
ATOM 2609 N N . ASN A 1 324 ? -1.890 -15.206 20.886 1.00 90.56 324 ASN A N 1
ATOM 2610 C CA . ASN A 1 324 ? -3.046 -14.763 21.640 1.00 90.56 324 ASN A CA 1
ATOM 2611 C C . ASN A 1 324 ? -2.780 -14.714 23.151 1.00 90.56 324 ASN A C 1
ATOM 2613 O O . ASN A 1 324 ? -3.198 -13.751 23.794 1.00 90.56 324 ASN A O 1
ATOM 2617 N N . VAL A 1 325 ? -2.103 -15.710 23.731 1.00 91.12 325 VAL A N 1
ATOM 2618 C CA . VAL A 1 325 ? -1.691 -15.747 25.147 1.00 91.12 325 VAL A CA 1
ATOM 2619 C C . VAL A 1 325 ? -0.181 -15.932 25.208 1.00 91.12 325 VAL A C 1
ATOM 2621 O O . VAL A 1 325 ? 0.333 -16.961 24.798 1.00 91.12 325 VAL A O 1
ATOM 2624 N N . HIS A 1 326 ? 0.523 -14.953 25.772 1.00 91.88 326 HIS A N 1
ATOM 2625 C CA . HIS A 1 326 ? 1.979 -14.992 25.896 1.00 91.88 326 HIS A CA 1
ATOM 2626 C C . HIS A 1 326 ? 2.410 -14.741 27.342 1.00 91.88 326 HIS A C 1
ATOM 2628 O O . HIS A 1 326 ? 1.731 -14.017 28.077 1.00 91.88 326 HIS A O 1
ATOM 2634 N N . PHE A 1 327 ? 3.566 -15.274 27.752 1.00 89.94 327 PHE A N 1
ATOM 2635 C CA . PHE A 1 327 ? 4.077 -15.111 29.121 1.00 89.94 327 PHE A CA 1
ATOM 2636 C C . PHE A 1 327 ? 4.375 -13.645 29.482 1.00 89.94 327 PHE A C 1
ATOM 2638 O O . PHE A 1 327 ? 4.241 -13.252 30.636 1.00 89.94 327 PHE A O 1
ATOM 2645 N N . THR A 1 328 ? 4.706 -12.802 28.495 1.00 90.12 328 THR A N 1
ATOM 2646 C CA . THR A 1 328 ? 4.878 -11.347 28.698 1.00 90.12 328 THR A CA 1
ATOM 2647 C C . THR A 1 328 ? 3.558 -10.596 28.894 1.00 90.12 328 THR A C 1
ATOM 2649 O O . THR A 1 328 ? 3.570 -9.393 29.144 1.00 90.12 328 THR A O 1
ATOM 2652 N N . GLY A 1 329 ? 2.413 -11.262 28.715 1.00 90.31 329 GLY A N 1
ATOM 2653 C CA . GLY A 1 329 ? 1.083 -10.654 28.757 1.00 90.31 329 GLY A CA 1
ATOM 2654 C C . GLY A 1 329 ? 0.683 -9.856 27.519 1.00 90.31 329 GLY A C 1
ATOM 2655 O O . GLY A 1 329 ? -0.432 -9.337 27.480 1.00 90.31 329 GLY A O 1
ATOM 2656 N N . LYS A 1 330 ? 1.556 -9.783 26.506 1.00 94.50 330 LYS A N 1
ATOM 2657 C CA . LYS A 1 330 ? 1.364 -8.999 25.279 1.00 94.50 330 LYS A CA 1
ATOM 2658 C C . LYS A 1 330 ? 0.760 -9.845 24.155 1.00 94.50 330 LYS A C 1
ATOM 2660 O O . LYS A 1 330 ? 1.480 -10.578 23.468 1.00 94.50 330 LYS A O 1
ATOM 2665 N N . SER A 1 331 ? -0.553 -9.714 23.961 1.00 95.56 331 SER A N 1
ATOM 2666 C CA . SER A 1 331 ? -1.300 -10.401 22.898 1.00 95.56 331 SER A CA 1
ATOM 2667 C C . SER A 1 331 ? -1.134 -9.748 21.528 1.00 95.56 331 SER A C 1
ATOM 2669 O O . SER A 1 331 ? -0.978 -8.534 21.396 1.00 95.56 331 SER A O 1
ATOM 2671 N N . ILE A 1 332 ? -1.242 -10.574 20.493 1.00 96.88 332 ILE A N 1
ATOM 2672 C CA . ILE A 1 332 ? -1.267 -10.203 19.082 1.00 96.88 332 ILE A CA 1
ATOM 2673 C C . ILE A 1 332 ? -2.470 -10.906 18.450 1.00 96.88 332 ILE A C 1
ATOM 2675 O O . ILE A 1 332 ? -2.617 -12.123 18.536 1.00 96.88 332 ILE A O 1
ATOM 2679 N N . ASN A 1 333 ? -3.342 -10.140 17.804 1.00 97.56 333 ASN A N 1
ATOM 2680 C CA . ASN A 1 333 ? -4.535 -10.670 17.157 1.00 97.56 333 ASN A CA 1
ATOM 2681 C C . ASN A 1 333 ? -4.181 -11.252 15.786 1.00 97.56 333 ASN A C 1
ATOM 2683 O O . ASN A 1 333 ? -3.659 -10.550 14.916 1.00 97.56 333 ASN A O 1
ATOM 2687 N N . ALA A 1 334 ? -4.489 -12.528 15.574 1.00 97.38 334 ALA A N 1
ATOM 2688 C CA . ALA A 1 334 ? -4.239 -13.181 14.297 1.00 97.38 334 ALA A CA 1
ATOM 2689 C C . ALA A 1 334 ? -5.271 -12.760 13.235 1.00 97.38 334 ALA A C 1
ATOM 2691 O O . ALA A 1 334 ? -6.458 -12.598 13.519 1.00 97.38 334 ALA A O 1
ATOM 2692 N N . ILE A 1 335 ? -4.824 -12.638 11.990 1.00 98.12 335 ILE A N 1
ATOM 2693 C CA . ILE A 1 335 ? -5.664 -12.573 10.794 1.00 98.12 335 ILE A CA 1
ATOM 2694 C C . ILE A 1 335 ? -5.477 -13.893 10.053 1.00 98.12 335 ILE A C 1
ATOM 2696 O O . ILE A 1 335 ? -4.354 -14.272 9.716 1.00 98.12 335 ILE A O 1
ATOM 2700 N N . ARG A 1 336 ? -6.573 -14.622 9.833 1.00 97.31 336 ARG A N 1
ATOM 2701 C CA . ARG A 1 336 ? -6.541 -16.020 9.384 1.00 97.31 336 ARG A CA 1
ATOM 2702 C C . ARG A 1 336 ? -7.454 -16.248 8.196 1.00 97.31 336 ARG A C 1
ATOM 2704 O O . ARG A 1 336 ? -8.514 -15.638 8.093 1.00 97.31 336 ARG A O 1
ATOM 2711 N N . THR A 1 337 ? -7.064 -17.164 7.318 1.00 96.00 337 THR A N 1
ATOM 2712 C CA . THR A 1 337 ? -7.912 -17.615 6.211 1.00 96.00 337 THR A CA 1
ATOM 2713 C C . THR A 1 337 ? -8.634 -18.895 6.592 1.00 96.00 337 THR A C 1
ATOM 2715 O O . THR A 1 337 ? -8.014 -19.855 7.044 1.00 96.00 337 THR A O 1
ATOM 2718 N N . PHE A 1 338 ? -9.940 -18.913 6.355 1.00 94.56 338 PHE A N 1
ATOM 2719 C CA . PHE A 1 338 ? -10.806 -20.060 6.574 1.00 94.56 338 PHE A CA 1
ATOM 2720 C C . PHE A 1 338 ? -11.470 -20.463 5.260 1.00 94.56 338 PHE A C 1
ATOM 2722 O O . PHE A 1 338 ? -12.030 -19.629 4.539 1.00 94.56 338 PHE A O 1
ATOM 2729 N N . THR A 1 339 ? -11.448 -21.759 4.962 1.00 92.75 339 THR A N 1
ATOM 2730 C CA . THR A 1 339 ? -12.143 -22.322 3.801 1.00 92.75 339 THR A CA 1
ATOM 2731 C C . THR A 1 339 ? -13.630 -21.962 3.854 1.00 92.75 339 THR A C 1
ATOM 2733 O O . THR A 1 339 ? -14.284 -22.141 4.879 1.00 92.75 339 THR A O 1
ATOM 2736 N N . GLY A 1 340 ? -14.159 -21.399 2.764 1.00 92.38 340 GLY A N 1
ATOM 2737 C CA . GLY A 1 340 ? -15.560 -20.972 2.651 1.00 92.38 340 GLY A CA 1
ATOM 2738 C C . GLY A 1 340 ? -15.920 -19.643 3.331 1.00 92.38 340 GLY A C 1
ATOM 2739 O O . GLY A 1 340 ? -17.005 -19.133 3.078 1.00 92.38 340 GLY A O 1
ATOM 2740 N N . LYS A 1 341 ? -15.036 -19.052 4.152 1.00 91.75 341 LYS A N 1
ATOM 2741 C CA . LYS A 1 341 ? -15.269 -17.742 4.808 1.00 91.75 341 LYS A CA 1
ATOM 2742 C C . LYS A 1 341 ? -14.269 -16.653 4.405 1.00 91.75 341 LYS A C 1
ATOM 2744 O O . LYS A 1 341 ? -14.469 -15.483 4.728 1.00 91.75 341 LYS A O 1
ATOM 2749 N N . GLY A 1 342 ? -13.199 -17.026 3.705 1.00 93.12 342 GLY A N 1
ATOM 2750 C CA . GLY A 1 342 ? -12.147 -16.102 3.292 1.00 93.12 342 GLY A CA 1
ATOM 2751 C C . GLY A 1 342 ? -11.237 -15.705 4.454 1.00 93.12 342 GLY A C 1
ATOM 2752 O O . GLY A 1 342 ? -11.045 -16.470 5.400 1.00 93.12 342 GLY A O 1
ATOM 2753 N N . THR A 1 343 ? -10.640 -14.518 4.364 1.00 96.69 343 THR A N 1
ATOM 2754 C CA . THR A 1 343 ? -9.695 -14.003 5.364 1.00 96.69 343 THR A CA 1
ATOM 2755 C C . THR A 1 343 ? -10.419 -13.161 6.406 1.00 96.69 343 THR A C 1
ATOM 2757 O O . THR A 1 343 ? -11.027 -12.147 6.068 1.00 96.69 343 THR A O 1
ATOM 2760 N N . LEU A 1 344 ? -10.339 -13.581 7.668 1.00 97.38 344 LEU A N 1
ATOM 2761 C CA . LEU A 1 344 ? -11.038 -12.994 8.804 1.00 97.38 344 LEU A CA 1
ATOM 2762 C C . LEU A 1 344 ? -10.054 -12.401 9.814 1.00 97.38 344 LEU A C 1
ATOM 2764 O O . LEU A 1 344 ? -9.007 -12.986 10.106 1.00 97.38 344 LEU A O 1
ATOM 2768 N N . VAL A 1 345 ? -10.443 -11.285 10.427 1.00 97.69 345 VAL A N 1
ATOM 2769 C CA . VAL A 1 345 ? -9.828 -10.809 11.672 1.00 97.69 345 VAL A CA 1
ATOM 2770 C C . VAL A 1 345 ? -10.225 -11.766 12.794 1.00 97.69 345 VAL A C 1
ATOM 2772 O O . VAL A 1 345 ? -11.411 -11.919 13.077 1.00 97.69 345 VAL A O 1
ATOM 2775 N N . TRP A 1 346 ? -9.259 -12.422 13.432 1.00 96.81 346 TRP A N 1
ATOM 2776 C CA . TRP A 1 346 ? -9.496 -13.551 14.336 1.00 96.81 346 TRP A CA 1
ATOM 2777 C C . TRP A 1 346 ? -8.940 -13.321 15.751 1.00 96.81 346 TRP A C 1
ATOM 2779 O O . TRP A 1 346 ? -8.405 -14.218 16.396 1.00 96.81 346 TRP A O 1
ATOM 2789 N N . GLY A 1 347 ? -9.079 -12.091 16.243 1.00 95.50 347 GLY A N 1
ATOM 2790 C CA . GLY A 1 347 ? -8.738 -11.706 17.610 1.00 95.50 347 GLY A CA 1
ATOM 2791 C C . GLY A 1 347 ? -9.219 -10.291 17.925 1.00 95.50 347 GLY A C 1
ATOM 2792 O O . GLY A 1 347 ? -9.318 -9.448 17.032 1.00 95.50 347 GLY A O 1
ATOM 2793 N N . ALA A 1 348 ? -9.546 -10.040 19.193 1.00 96.50 348 ALA A N 1
ATOM 2794 C CA . ALA A 1 348 ? -9.996 -8.733 19.680 1.00 96.50 348 ALA A CA 1
ATOM 2795 C C . ALA A 1 348 ? -9.392 -8.375 21.049 1.00 96.50 348 ALA A C 1
ATOM 2797 O O . ALA A 1 348 ? -10.044 -7.710 21.859 1.00 96.50 348 ALA A O 1
ATOM 2798 N N . ARG A 1 349 ? -8.171 -8.837 21.334 1.00 97.06 349 ARG A N 1
ATOM 2799 C CA . ARG A 1 349 ? -7.431 -8.489 22.548 1.00 97.06 349 ARG A CA 1
ATOM 2800 C C . ARG A 1 349 ? -6.623 -7.207 22.368 1.00 97.06 349 ARG A C 1
ATOM 2802 O O . ARG A 1 349 ? -6.158 -6.895 21.272 1.00 97.06 349 ARG A O 1
ATOM 2809 N N . THR A 1 350 ? -6.482 -6.451 23.446 1.00 97.50 350 THR A N 1
ATOM 2810 C CA . THR A 1 350 ? -5.526 -5.344 23.540 1.00 97.50 350 THR A CA 1
ATOM 2811 C C . THR A 1 350 ? -4.116 -5.911 23.732 1.00 97.50 350 THR A C 1
ATOM 2813 O O . THR A 1 350 ? -3.931 -7.122 23.868 1.00 97.50 350 THR A O 1
ATOM 2816 N N . LEU A 1 351 ? -3.099 -5.052 23.778 1.00 96.50 351 LEU A N 1
ATOM 2817 C CA . LEU A 1 351 ? -1.756 -5.472 24.180 1.00 96.50 351 LEU A CA 1
ATOM 2818 C C . LEU A 1 351 ? -1.696 -5.850 25.671 1.00 96.50 351 LEU A C 1
ATOM 2820 O O . LEU A 1 351 ? -0.735 -6.485 26.085 1.00 96.50 351 LEU A O 1
ATOM 2824 N N . ALA A 1 352 ? -2.700 -5.491 26.479 1.00 95.94 352 ALA A N 1
ATOM 2825 C CA . ALA A 1 352 ? -2.859 -5.946 27.861 1.00 95.94 352 ALA A CA 1
ATOM 2826 C C . ALA A 1 352 ? -3.643 -7.272 27.902 1.00 95.94 352 ALA A C 1
ATOM 2828 O O . ALA A 1 352 ? -4.687 -7.395 28.539 1.00 95.94 352 ALA A O 1
ATOM 2829 N N . GLY A 1 353 ? -3.151 -8.275 27.179 1.00 91.81 353 GLY A N 1
ATOM 2830 C CA . GLY A 1 353 ? -3.852 -9.530 26.911 1.00 91.81 353 GLY A CA 1
ATOM 2831 C C . GLY A 1 353 ? -4.172 -10.381 28.136 1.00 91.81 353 GLY A C 1
ATOM 2832 O O . GLY A 1 353 ? -5.228 -11.009 28.206 1.00 91.81 353 GLY A O 1
ATOM 2833 N N . ASN A 1 354 ? -3.279 -10.372 29.123 1.00 92.06 354 ASN A N 1
ATOM 2834 C CA . ASN A 1 354 ? -3.460 -11.123 30.368 1.00 92.06 354 ASN A CA 1
ATOM 2835 C C . ASN A 1 354 ? -4.181 -10.312 31.457 1.00 92.06 354 ASN A C 1
ATOM 2837 O O . ASN A 1 354 ? -4.449 -10.843 32.532 1.00 92.06 354 ASN A O 1
ATOM 2841 N N . ASP A 1 355 ? -4.533 -9.052 31.188 1.00 93.88 355 ASP A N 1
ATOM 2842 C CA . ASP A 1 355 ? -5.324 -8.236 32.108 1.00 93.88 355 ASP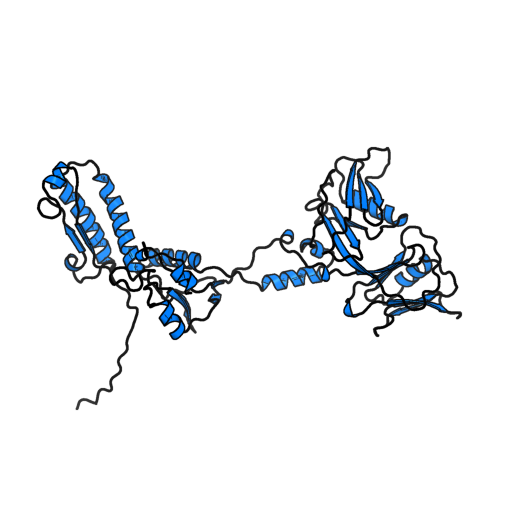 A CA 1
ATOM 2843 C C . ASP A 1 355 ? -6.746 -8.819 32.245 1.00 93.88 355 ASP A C 1
ATOM 2845 O O . ASP A 1 355 ? -7.266 -9.453 31.323 1.00 93.88 355 ASP A O 1
ATOM 2849 N N . ASN A 1 356 ? -7.378 -8.681 33.411 1.00 90.50 356 ASN A N 1
ATOM 2850 C CA . ASN A 1 356 ? -8.728 -9.210 33.655 1.00 90.50 356 ASN A CA 1
ATOM 2851 C C . ASN A 1 356 ? -9.839 -8.201 33.340 1.00 90.50 356 ASN A C 1
ATOM 2853 O O . ASN A 1 356 ? -10.993 -8.599 33.142 1.00 90.50 356 ASN A O 1
ATOM 2857 N N . GLU A 1 357 ? -9.503 -6.917 33.299 1.00 91.88 357 GLU A N 1
ATOM 2858 C CA . GLU A 1 357 ? -10.408 -5.795 33.077 1.00 91.88 357 GLU A CA 1
ATOM 2859 C C . GLU A 1 357 ? -10.295 -5.292 31.632 1.00 91.88 357 GLU A C 1
ATOM 2861 O O . GLU A 1 357 ? -11.287 -5.231 30.905 1.00 91.88 357 GLU A O 1
ATOM 2866 N N . TRP A 1 358 ? -9.070 -5.035 31.170 1.00 95.44 358 TRP A N 1
ATOM 2867 C CA . TRP A 1 358 ? -8.777 -4.351 29.910 1.00 95.44 358 TRP A CA 1
ATOM 2868 C C . TRP A 1 358 ? -8.306 -5.263 28.776 1.00 95.44 358 TRP A C 1
ATOM 2870 O O . TRP A 1 358 ? -7.757 -4.792 27.775 1.00 95.44 358 TRP A O 1
ATOM 2880 N N . ARG A 1 359 ? -8.562 -6.568 28.902 1.00 95.56 359 ARG A N 1
ATOM 2881 C CA . ARG A 1 359 ? -8.186 -7.588 27.913 1.00 95.56 359 ARG A CA 1
ATOM 2882 C C . ARG A 1 359 ? -8.678 -7.291 26.508 1.00 95.56 359 ARG A C 1
ATOM 2884 O O . ARG A 1 359 ? -7.973 -7.568 25.547 1.00 95.56 359 ARG A O 1
ATOM 2891 N N . TYR A 1 360 ? -9.913 -6.811 26.376 1.00 97.38 360 TYR A N 1
ATOM 2892 C CA . TYR A 1 360 ? -10.614 -6.768 25.096 1.00 97.38 360 TYR A CA 1
ATOM 2893 C C . TYR A 1 360 ? -10.715 -5.357 24.534 1.00 97.38 360 TYR A C 1
ATOM 2895 O O . TYR A 1 360 ? -11.074 -4.407 25.233 1.00 97.38 360 TYR A O 1
ATOM 2903 N N . VAL A 1 361 ? -10.491 -5.255 23.225 1.00 97.56 361 VAL A N 1
ATOM 2904 C CA . VAL A 1 361 ? -10.597 -4.017 22.450 1.00 97.56 361 VAL A CA 1
ATOM 2905 C C . VAL A 1 361 ? -11.979 -3.389 22.605 1.00 97.56 361 VAL A C 1
ATOM 2907 O O . VAL A 1 361 ? -12.069 -2.196 22.872 1.00 97.56 361 VAL A O 1
ATOM 2910 N N . SER A 1 362 ? -13.059 -4.168 22.483 1.00 96.81 362 SER A N 1
ATOM 2911 C CA . SER A 1 362 ? -14.423 -3.630 22.597 1.00 96.81 362 SER A CA 1
ATOM 2912 C C . SER A 1 362 ? -14.724 -3.056 23.977 1.00 96.81 362 SER A C 1
ATOM 2914 O O . SER A 1 362 ? -15.389 -2.032 24.075 1.00 96.81 362 SER A O 1
ATOM 2916 N N . VAL A 1 363 ? -14.192 -3.669 25.039 1.00 97.12 363 VAL A N 1
ATOM 2917 C CA . VAL A 1 363 ? -14.366 -3.177 26.411 1.00 97.12 363 VAL A CA 1
ATOM 2918 C C . VAL A 1 363 ? -13.636 -1.847 26.580 1.00 97.12 363 VAL A C 1
ATOM 2920 O O . VAL A 1 363 ? -14.261 -0.855 26.939 1.00 97.12 363 VAL A O 1
ATOM 2923 N N . ARG A 1 364 ? -12.340 -1.766 26.245 1.00 97.31 364 ARG A N 1
ATOM 2924 C CA . ARG A 1 364 ? -11.596 -0.501 26.385 1.00 97.31 364 ARG A CA 1
ATOM 2925 C C . ARG A 1 364 ? -12.175 0.612 25.508 1.00 97.31 364 ARG A C 1
ATOM 2927 O O . ARG A 1 364 ? -12.252 1.755 25.954 1.00 97.31 364 ARG A O 1
ATOM 2934 N N . ARG A 1 365 ? -12.591 0.295 24.278 1.00 97.56 365 ARG A N 1
ATOM 2935 C CA . ARG A 1 365 ? -13.189 1.275 23.359 1.00 97.56 365 ARG A CA 1
ATOM 2936 C C . ARG A 1 365 ? -14.554 1.762 23.833 1.00 97.56 365 ARG A C 1
ATOM 2938 O O . ARG A 1 365 ? -14.819 2.949 23.686 1.00 97.56 365 ARG A O 1
ATOM 2945 N N . LEU A 1 366 ? -15.370 0.901 24.445 1.00 97.38 366 LEU A N 1
ATOM 2946 C CA . LEU A 1 366 ? -16.619 1.316 25.085 1.00 97.38 366 LEU A CA 1
ATOM 2947 C C . LEU A 1 366 ? -16.357 2.326 26.206 1.00 97.38 366 LEU A C 1
ATOM 2949 O O . LEU A 1 366 ? -16.978 3.381 26.211 1.00 97.38 366 LEU A O 1
ATOM 2953 N N . PHE A 1 367 ? -15.411 2.047 27.106 1.00 97.69 367 PHE A N 1
ATOM 2954 C CA . PHE A 1 367 ? -15.071 2.990 28.178 1.00 97.69 367 PHE A CA 1
ATOM 2955 C C . PHE A 1 367 ? -14.550 4.322 27.629 1.00 97.69 367 PHE A C 1
ATOM 2957 O O . PHE A 1 367 ? -15.038 5.364 28.041 1.00 97.69 367 PHE A O 1
ATOM 2964 N N . ASN A 1 368 ? -13.647 4.306 26.640 1.00 97.38 368 ASN A N 1
ATOM 2965 C CA . ASN A 1 368 ? -13.180 5.543 25.998 1.00 97.38 368 ASN A CA 1
ATOM 2966 C C . ASN A 1 368 ? -14.339 6.342 25.378 1.00 97.38 368 ASN A C 1
ATOM 2968 O O . ASN A 1 368 ? -14.381 7.562 25.484 1.00 97.38 368 ASN A O 1
ATOM 2972 N N . PHE A 1 369 ? -15.277 5.655 24.719 1.00 97.25 369 PHE A N 1
ATOM 2973 C CA . PHE A 1 369 ? -16.439 6.284 24.098 1.00 97.25 369 PHE A CA 1
ATOM 2974 C C . PHE A 1 369 ? -17.375 6.916 25.135 1.00 97.25 369 PHE A C 1
ATOM 2976 O O . PHE A 1 369 ? -17.839 8.037 24.931 1.00 97.25 369 PHE A O 1
ATOM 2983 N N . VAL A 1 370 ? -17.625 6.220 26.245 1.00 97.75 370 VAL A N 1
ATOM 2984 C CA . VAL A 1 370 ? -18.462 6.701 27.351 1.00 97.75 370 VAL A CA 1
ATOM 2985 C C . VAL A 1 370 ? -17.807 7.889 28.057 1.00 97.75 370 VAL A C 1
ATOM 2987 O O . VAL A 1 370 ? -18.467 8.911 28.229 1.00 97.75 370 VAL A O 1
ATOM 2990 N N . GLU A 1 371 ? -16.520 7.789 28.406 1.00 96.56 371 GLU A N 1
ATOM 2991 C CA . GLU A 1 371 ? -15.740 8.856 29.052 1.00 96.56 371 GLU A CA 1
ATOM 2992 C C . GLU A 1 371 ? -15.777 10.150 28.216 1.00 96.56 371 GLU A C 1
ATOM 2994 O O . GLU A 1 371 ? -16.182 11.201 28.713 1.00 96.56 371 GLU A O 1
ATOM 2999 N N . GLU A 1 372 ? -15.455 10.059 26.921 1.00 96.94 372 GLU A N 1
ATOM 3000 C CA . GLU A 1 372 ? -15.453 11.196 25.989 1.00 96.94 372 GLU A CA 1
ATOM 3001 C C . GLU A 1 372 ? -16.860 11.789 25.786 1.00 96.94 372 GLU A C 1
ATOM 3003 O O . GLU A 1 372 ? -17.039 13.009 25.730 1.00 96.94 372 GLU A O 1
ATOM 3008 N N . SER A 1 373 ? -17.882 10.933 25.662 1.00 96.44 373 SER A N 1
ATOM 3009 C CA . SER A 1 373 ? -19.263 11.378 25.440 1.00 96.44 373 SER A CA 1
ATOM 3010 C C . SER A 1 373 ? -19.824 12.097 26.662 1.00 96.44 373 SER A C 1
ATOM 3012 O O . SER A 1 373 ? -20.445 13.150 26.517 1.00 96.44 373 SER A O 1
ATOM 3014 N N . ILE A 1 374 ? -19.575 11.564 27.861 1.00 95.38 374 ILE A N 1
ATOM 3015 C CA . ILE A 1 374 ? -20.000 12.183 29.118 1.00 95.38 374 ILE A CA 1
ATOM 3016 C C . ILE A 1 374 ? -19.266 13.504 29.324 1.00 95.38 374 ILE A C 1
ATOM 3018 O O . ILE A 1 374 ? -19.926 14.497 29.611 1.00 95.38 374 ILE A O 1
ATOM 3022 N N . GLN A 1 375 ? -17.949 13.555 29.094 1.00 93.81 375 GLN A N 1
ATOM 3023 C CA . GLN A 1 375 ? -17.173 14.792 29.211 1.00 93.81 375 GLN A CA 1
ATOM 3024 C C . GLN A 1 375 ? -17.751 15.912 28.333 1.00 93.81 375 GLN A C 1
ATOM 3026 O O . GLN A 1 375 ? -17.934 17.037 28.804 1.00 93.81 375 GLN A O 1
ATOM 3031 N N . LYS A 1 376 ? -18.091 15.601 27.074 1.00 93.56 376 LYS A N 1
ATOM 3032 C CA . LYS A 1 376 ? -18.741 16.547 26.152 1.00 93.56 376 LYS A CA 1
ATOM 3033 C C . LYS A 1 376 ? -20.136 16.945 26.622 1.00 93.56 376 LYS A C 1
ATOM 3035 O O . LYS A 1 376 ? -20.458 18.131 26.625 1.00 93.56 376 LYS A O 1
ATOM 3040 N N . ALA A 1 377 ? -20.952 15.976 27.035 1.00 89.50 377 ALA A N 1
ATOM 3041 C CA . ALA A 1 377 ? -22.321 16.218 27.479 1.00 89.50 377 ALA A CA 1
ATOM 3042 C C . ALA A 1 377 ? -22.384 17.046 28.771 1.00 89.50 377 ALA A C 1
ATOM 3044 O O . ALA A 1 377 ? -23.301 17.842 28.926 1.00 89.50 377 ALA A O 1
ATOM 3045 N N . SER A 1 378 ? -21.410 16.908 29.675 1.00 88.88 378 SER A N 1
ATOM 3046 C CA . SER A 1 378 ? -21.338 17.676 30.923 1.00 88.88 378 SER A CA 1
ATOM 3047 C C . SER A 1 378 ? -20.641 19.034 30.785 1.00 88.88 378 SER A C 1
ATOM 3049 O O . SER A 1 378 ? -20.577 19.779 31.759 1.00 88.88 378 SER A O 1
ATOM 3051 N N . GLY A 1 379 ? -20.115 19.382 29.605 1.00 89.00 379 GLY A N 1
ATOM 3052 C CA . GLY A 1 379 ? -19.303 20.591 29.410 1.00 89.00 379 GLY A CA 1
ATOM 3053 C C . GLY A 1 379 ? -20.026 21.904 29.735 1.00 89.00 379 GLY A C 1
ATOM 3054 O O . GLY A 1 379 ? -19.393 22.858 30.175 1.00 89.00 379 GLY A O 1
ATOM 3055 N N . PHE A 1 380 ? -21.354 21.950 29.594 1.00 87.81 380 PHE A N 1
ATOM 3056 C CA . PHE A 1 380 ? -22.158 23.135 29.924 1.00 87.81 380 PHE A CA 1
ATOM 3057 C C . PHE A 1 380 ? -22.263 23.419 31.431 1.00 87.81 380 PHE A C 1
ATOM 3059 O O . PHE A 1 380 ? -22.749 24.476 31.811 1.00 87.81 380 PHE A O 1
ATOM 3066 N N . LEU A 1 381 ? -21.841 22.481 32.285 1.00 88.25 381 LEU A N 1
ATOM 3067 C CA . LEU A 1 381 ? -21.912 22.603 33.746 1.00 88.25 381 LEU A CA 1
ATOM 3068 C C . LEU A 1 381 ? -20.617 23.174 34.339 1.00 88.25 381 LEU A C 1
ATOM 3070 O O . LEU A 1 381 ? -20.525 23.398 35.545 1.00 88.25 381 LEU A O 1
ATOM 3074 N N . VAL A 1 382 ? -19.602 23.415 33.505 1.00 88.19 382 VAL A N 1
ATOM 3075 C CA . VAL A 1 382 ? -18.371 24.086 33.923 1.00 88.19 382 VAL A CA 1
ATOM 3076 C C . VAL A 1 382 ? -18.707 25.537 34.284 1.00 88.19 382 VAL A C 1
ATOM 3078 O O . VAL A 1 382 ? -19.338 26.237 33.501 1.00 88.19 382 VAL A O 1
ATOM 3081 N N . PHE A 1 383 ? -18.272 25.979 35.468 1.00 89.50 383 PHE A N 1
ATOM 3082 C CA . PHE A 1 383 ? -18.581 27.287 36.077 1.00 89.50 383 PHE A CA 1
ATOM 3083 C C . PHE A 1 383 ? -20.016 27.490 36.589 1.00 89.50 383 PHE A C 1
ATOM 3085 O O . PHE A 1 383 ? -20.339 28.579 37.064 1.00 89.50 383 PHE A O 1
ATOM 3092 N N . GLU A 1 384 ? -20.859 26.456 36.584 1.00 92.12 384 GLU A N 1
ATOM 3093 C CA . GLU A 1 384 ? -22.125 26.497 37.318 1.00 92.12 384 GLU A CA 1
ATOM 3094 C C . GLU A 1 384 ? -21.895 26.470 38.838 1.00 92.12 384 GLU A C 1
ATOM 3096 O O . GLU A 1 384 ? -20.856 26.031 39.339 1.00 92.12 384 GLU A O 1
ATOM 3101 N N . SER A 1 385 ? -22.890 26.920 39.607 1.00 92.88 385 SER A N 1
ATOM 3102 C CA . SER A 1 385 ? -22.823 26.859 41.074 1.00 92.88 385 SER A CA 1
ATOM 3103 C C . SER A 1 385 ? -22.704 25.407 41.556 1.00 92.88 385 SER A C 1
ATOM 3105 O O . SER A 1 385 ? -23.563 24.583 41.241 1.00 92.88 385 SER A O 1
ATOM 3107 N N . ASN A 1 386 ? -21.682 25.093 42.361 1.00 92.44 386 ASN A N 1
ATOM 3108 C CA . ASN A 1 386 ? -21.441 23.747 42.899 1.00 92.44 386 ASN A CA 1
ATOM 3109 C C . ASN A 1 386 ? -22.415 23.417 44.050 1.00 92.44 386 ASN A C 1
ATOM 3111 O O . ASN A 1 386 ? -22.067 23.498 45.227 1.00 92.44 386 ASN A O 1
ATOM 3115 N N . ASN A 1 387 ? -23.670 23.113 43.710 1.00 93.12 387 ASN A N 1
ATOM 3116 C CA . ASN A 1 387 ? -24.746 22.823 44.657 1.00 93.12 387 ASN A CA 1
ATOM 3117 C C . ASN A 1 387 ? -25.559 21.584 44.239 1.00 93.12 387 ASN A C 1
ATOM 3119 O O . ASN A 1 387 ? -25.414 21.061 43.134 1.00 93.12 387 ASN A O 1
ATOM 3123 N N . SER A 1 388 ? -26.458 21.139 45.120 1.00 94.38 388 SER A N 1
ATOM 3124 C CA . SER A 1 388 ? -27.278 19.937 44.914 1.00 94.38 388 SER A CA 1
ATOM 3125 C C . SER A 1 388 ? -28.116 19.958 43.634 1.00 94.38 388 SER A C 1
ATOM 3127 O O . SER A 1 388 ? -28.327 18.907 43.031 1.00 94.38 388 SER A O 1
ATOM 3129 N N . VAL A 1 389 ? -28.558 21.134 43.177 1.00 94.88 389 VAL A N 1
ATOM 3130 C CA . VAL A 1 389 ? -29.322 21.271 41.930 1.00 94.88 389 VAL A CA 1
ATOM 3131 C C . VAL A 1 389 ? -28.437 20.947 40.727 1.00 94.88 389 VAL A C 1
ATOM 3133 O O . VAL A 1 389 ? -28.848 20.190 39.849 1.00 94.88 389 VAL A O 1
ATOM 3136 N N . THR A 1 390 ? -27.212 21.472 40.694 1.00 94.50 390 THR A N 1
ATOM 3137 C CA . THR A 1 390 ? -26.229 21.167 39.644 1.00 94.50 390 THR A CA 1
ATOM 3138 C C . THR A 1 390 ? -25.841 19.690 39.669 1.00 94.50 390 THR A C 1
ATOM 3140 O O . THR A 1 390 ? -25.828 19.051 38.619 1.00 94.50 390 THR A O 1
ATOM 3143 N N . TRP A 1 391 ? -25.632 19.104 40.852 1.00 95.38 391 TRP A N 1
ATOM 3144 C CA . TRP A 1 391 ? -25.313 17.678 40.997 1.00 95.38 391 TRP A CA 1
ATOM 3145 C C . TRP A 1 391 ? -26.407 16.776 40.421 1.00 95.38 391 TRP A C 1
ATOM 3147 O O . TRP A 1 391 ? -26.115 15.876 39.635 1.00 95.38 391 TRP A O 1
ATOM 3157 N N . LEU A 1 392 ? -27.674 17.048 40.754 1.00 95.00 392 LEU A N 1
ATOM 3158 C CA . LEU A 1 392 ? -28.815 16.295 40.226 1.00 95.00 392 LEU A CA 1
ATOM 3159 C C . LEU A 1 392 ? -28.938 16.425 38.704 1.00 95.00 392 LEU A C 1
ATOM 3161 O O . LEU A 1 392 ? -29.258 15.440 38.036 1.00 95.00 392 LEU A O 1
ATOM 3165 N N . LYS A 1 393 ? -28.642 17.604 38.141 1.00 94.06 393 LYS A N 1
ATOM 3166 C CA . LYS A 1 393 ? -28.605 17.804 36.684 1.00 94.06 393 LYS A CA 1
ATOM 3167 C C . LYS A 1 393 ? -27.526 16.941 36.026 1.00 94.06 393 LYS A C 1
ATOM 3169 O O . LYS A 1 393 ? -27.848 16.216 35.089 1.00 94.06 393 LYS A O 1
ATOM 3174 N N . VAL A 1 394 ? -26.283 16.974 36.528 1.00 94.50 394 VAL A N 1
ATOM 3175 C CA . VAL A 1 394 ? -25.178 16.140 36.008 1.00 94.50 394 VAL A CA 1
ATOM 3176 C C . VAL A 1 394 ? -25.557 14.663 36.063 1.00 94.50 394 VAL A C 1
ATOM 3178 O O . VAL A 1 394 ? -25.452 13.960 35.060 1.00 94.50 394 VAL A O 1
ATOM 3181 N N . LYS A 1 395 ? -26.034 14.207 37.228 1.00 95.94 395 LYS A N 1
ATOM 3182 C CA . LYS A 1 395 ? -26.437 12.818 37.446 1.00 95.94 395 LYS A CA 1
ATOM 3183 C C . LYS A 1 395 ? -27.482 12.378 36.429 1.00 95.94 395 LYS A C 1
ATOM 3185 O O . LYS A 1 395 ? -27.272 11.384 35.747 1.00 95.94 395 LYS A O 1
ATOM 3190 N N . SER A 1 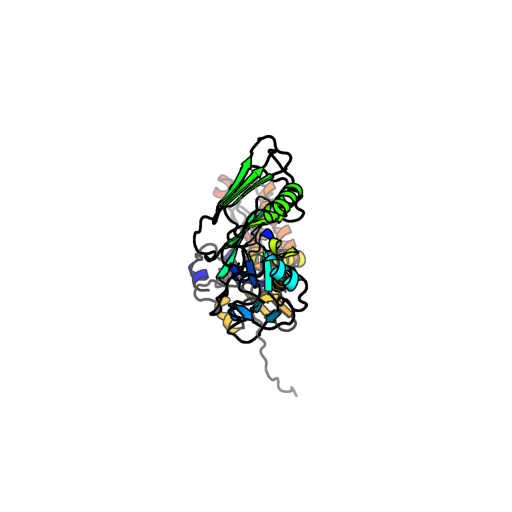396 ? -28.543 13.168 36.271 1.00 95.00 396 SER A N 1
ATOM 3191 C CA . SER A 1 396 ? -29.638 12.858 35.346 1.00 95.00 396 SER A CA 1
ATOM 3192 C C . SER A 1 396 ? -29.152 12.757 33.898 1.00 95.00 396 SER A C 1
ATOM 3194 O O . SER A 1 396 ? -29.529 11.829 33.191 1.00 95.00 396 SER A O 1
ATOM 3196 N N . VAL A 1 397 ? -28.286 13.676 33.449 1.00 94.38 397 VAL A N 1
ATOM 3197 C CA . VAL A 1 397 ? -27.720 13.644 32.086 1.00 94.38 397 VAL A CA 1
ATOM 3198 C C . VAL A 1 397 ? -26.930 12.355 31.847 1.00 94.38 397 VAL A C 1
ATOM 3200 O O . VAL A 1 397 ? -27.083 11.723 30.801 1.00 94.38 397 VAL A O 1
ATOM 3203 N N . ILE A 1 398 ? -26.111 11.948 32.819 1.00 96.75 398 ILE A N 1
ATOM 3204 C CA . ILE A 1 398 ? -25.286 10.741 32.714 1.00 96.75 398 ILE A CA 1
ATOM 3205 C C . ILE A 1 398 ? -26.151 9.478 32.764 1.00 96.75 398 ILE A C 1
ATOM 3207 O O . ILE A 1 398 ? -25.975 8.595 31.927 1.00 96.75 398 ILE A O 1
ATOM 3211 N N . GLU A 1 399 ? -27.100 9.389 33.699 1.00 97.06 399 GLU A N 1
ATOM 3212 C CA . GLU A 1 399 ? -27.989 8.228 33.835 1.00 97.06 399 GLU A CA 1
ATOM 3213 C C . GLU A 1 399 ? -28.837 8.014 32.578 1.00 97.06 399 GLU A C 1
ATOM 3215 O O . GLU A 1 399 ? -28.898 6.894 32.078 1.00 97.06 399 GLU A O 1
ATOM 3220 N N . ILE A 1 400 ? -29.406 9.080 31.999 1.00 95.88 400 ILE A N 1
ATOM 3221 C CA . ILE A 1 400 ? -30.178 8.998 30.747 1.00 95.88 400 ILE A CA 1
ATOM 3222 C C . ILE A 1 400 ? -29.308 8.466 29.598 1.00 95.88 400 ILE A C 1
ATOM 3224 O O . ILE A 1 400 ? -29.751 7.626 28.810 1.00 95.88 400 ILE A O 1
ATOM 3228 N N . TYR A 1 401 ? -28.060 8.931 29.494 1.00 96.12 401 TYR A N 1
ATOM 3229 C CA . TYR A 1 401 ? -27.126 8.466 28.469 1.00 96.12 401 TYR A CA 1
ATOM 3230 C C . TYR A 1 401 ? -26.763 6.981 28.642 1.00 96.12 401 TYR A C 1
ATOM 3232 O O . TYR A 1 401 ? -26.839 6.207 27.682 1.00 96.12 401 TYR A O 1
ATOM 3240 N N . LEU A 1 402 ? -26.410 6.565 29.863 1.00 97.69 402 LEU A N 1
ATOM 3241 C CA . LEU A 1 402 ? -26.048 5.178 30.172 1.00 97.69 402 LEU A CA 1
ATOM 3242 C C . LEU A 1 402 ? -27.240 4.224 30.031 1.00 97.69 402 LEU A C 1
ATOM 3244 O O . LEU A 1 402 ? -27.075 3.117 29.516 1.00 97.69 402 LEU A O 1
ATOM 3248 N N . GLU A 1 403 ? -28.447 4.662 30.392 1.00 97.50 403 GLU A N 1
ATOM 3249 C CA . GLU A 1 403 ? -29.674 3.903 30.154 1.00 97.50 403 GLU A CA 1
ATOM 3250 C C . GLU A 1 403 ? -29.909 3.697 28.652 1.00 97.50 403 GLU A C 1
ATOM 3252 O O . GLU A 1 403 ? -30.241 2.591 28.216 1.00 97.50 403 GLU A O 1
ATOM 3257 N N . GLY A 1 404 ? -29.667 4.729 27.838 1.00 96.94 404 GLY A N 1
ATOM 3258 C CA . GLY A 1 404 ? -29.712 4.632 26.381 1.00 96.94 404 GLY A CA 1
ATOM 3259 C C . GLY A 1 404 ? -28.750 3.578 25.823 1.00 96.94 404 GLY A C 1
ATOM 3260 O O . GLY A 1 404 ? -29.130 2.817 24.931 1.00 96.94 404 GLY A O 1
ATOM 3261 N N . LEU A 1 405 ? -27.528 3.493 26.356 1.00 97.12 405 LEU A N 1
ATOM 3262 C CA . LEU A 1 405 ? -26.547 2.466 25.983 1.00 97.12 405 LEU A CA 1
ATOM 3263 C C . LEU A 1 405 ? -26.946 1.063 26.460 1.00 97.12 405 LEU A C 1
ATOM 3265 O O . LEU A 1 405 ? -26.811 0.095 25.709 1.00 97.12 405 LEU A O 1
ATOM 3269 N N . TRP A 1 406 ? -27.468 0.935 27.680 1.00 97.81 406 TRP A N 1
ATOM 3270 C CA . TRP A 1 406 ? -27.961 -0.339 28.207 1.00 97.81 406 TRP A CA 1
ATOM 3271 C C . TRP A 1 406 ? -29.120 -0.890 27.368 1.00 97.81 406 TRP A C 1
ATOM 3273 O O . TRP A 1 406 ? -29.076 -2.048 26.958 1.00 97.81 406 TRP A O 1
ATOM 3283 N N . ARG A 1 407 ? -30.097 -0.048 26.998 1.00 96.94 407 ARG A N 1
ATOM 3284 C CA . ARG A 1 407 ? -31.215 -0.435 26.114 1.00 96.94 407 ARG A CA 1
ATOM 3285 C C . ARG A 1 407 ? -30.753 -0.902 24.728 1.00 96.94 407 ARG A C 1
ATOM 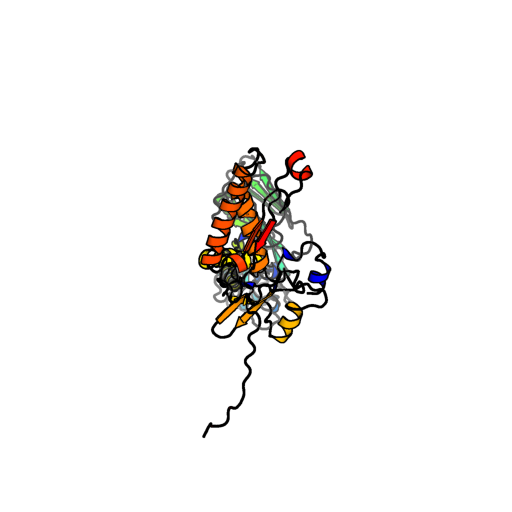3287 O O . ARG A 1 407 ? -31.430 -1.710 24.102 1.00 96.94 407 ARG A O 1
ATOM 3294 N N . GLN A 1 408 ? -29.599 -0.425 24.256 1.00 95.19 408 GLN A N 1
ATOM 3295 C CA . GLN A 1 408 ? -28.961 -0.870 23.007 1.00 95.19 408 GLN A CA 1
ATOM 3296 C C . GLN A 1 408 ? -28.130 -2.159 23.168 1.00 95.19 408 GLN A C 1
ATOM 3298 O O . GLN A 1 408 ? -27.566 -2.660 22.194 1.00 95.19 408 GLN A O 1
ATOM 3303 N N . GLY A 1 409 ? -28.035 -2.708 24.383 1.00 94.25 409 GLY A N 1
ATOM 3304 C CA . GLY A 1 409 ? -27.262 -3.912 24.690 1.00 94.25 409 GLY A CA 1
ATOM 3305 C C . GLY A 1 409 ? -25.756 -3.675 24.828 1.00 94.25 409 GLY A C 1
ATOM 3306 O O . GLY A 1 409 ? -24.981 -4.626 24.728 1.00 94.25 409 GLY A O 1
ATOM 3307 N N . ALA A 1 410 ? -25.321 -2.427 25.033 1.00 96.19 410 ALA A N 1
ATOM 3308 C CA . ALA A 1 410 ? -23.909 -2.103 25.239 1.00 96.19 410 ALA A CA 1
ATOM 3309 C C . ALA A 1 410 ? -23.400 -2.505 26.629 1.00 96.19 410 ALA A C 1
ATOM 3311 O O . ALA A 1 410 ? -22.226 -2.855 26.794 1.00 96.19 410 ALA A O 1
ATOM 3312 N N . LEU A 1 411 ? -24.292 -2.445 27.620 1.00 97.62 411 LEU A N 1
ATOM 3313 C CA . LEU A 1 411 ? -24.019 -2.754 29.018 1.00 97.62 411 LEU A CA 1
ATOM 3314 C C . LEU A 1 411 ? -24.676 -4.084 29.403 1.00 97.62 411 LEU A C 1
ATOM 3316 O O . LEU A 1 411 ? -25.783 -4.395 28.967 1.00 97.62 411 LEU A O 1
ATOM 3320 N N . ALA A 1 412 ? -23.976 -4.876 30.207 1.00 94.94 412 ALA A N 1
ATOM 3321 C CA . ALA A 1 412 ? -24.444 -6.141 30.745 1.00 94.94 412 ALA A CA 1
ATOM 3322 C C . ALA A 1 412 ? -25.319 -5.906 31.982 1.00 94.94 412 ALA A C 1
ATOM 3324 O O . ALA A 1 412 ? -25.026 -5.031 32.782 1.00 94.94 412 ALA A O 1
ATOM 3325 N N . GLY A 1 413 ? -26.353 -6.723 32.164 1.00 94.50 413 GLY A N 1
ATOM 3326 C CA . GLY A 1 413 ? -27.273 -6.620 33.298 1.00 94.50 413 GLY A CA 1
ATOM 3327 C C . GLY A 1 413 ? -28.719 -6.742 32.838 1.00 94.50 413 GLY A C 1
ATOM 3328 O O . GLY A 1 413 ? -29.079 -6.269 31.761 1.00 94.50 413 GLY A O 1
ATOM 3329 N N . SER A 1 414 ? -29.544 -7.407 33.646 1.00 94.88 414 SER A N 1
ATOM 3330 C CA . SER A 1 414 ? -30.975 -7.590 33.355 1.00 94.88 414 SER A CA 1
ATOM 3331 C C . SER A 1 414 ? -31.824 -6.363 33.708 1.00 94.88 414 SER A C 1
ATOM 3333 O O . SER A 1 414 ? -32.947 -6.241 33.225 1.00 94.88 414 SER A O 1
ATOM 3335 N N . ALA A 1 415 ? -31.267 -5.444 34.500 1.00 95.94 415 ALA A N 1
ATOM 3336 C CA . ALA A 1 415 ? -31.863 -4.178 34.911 1.00 95.94 415 ALA A CA 1
ATOM 3337 C C . ALA A 1 415 ? -30.787 -3.065 34.947 1.00 95.94 415 ALA A C 1
ATOM 3339 O O . ALA A 1 415 ? -29.597 -3.391 35.047 1.00 95.94 415 ALA A O 1
ATOM 3340 N N . PRO A 1 416 ? -31.165 -1.770 34.854 1.00 96.19 416 PRO A N 1
ATOM 3341 C CA . PRO A 1 416 ? -30.208 -0.658 34.804 1.00 96.19 416 PRO A CA 1
ATOM 3342 C C . PRO A 1 416 ? -29.253 -0.589 36.002 1.00 96.19 416 PRO A C 1
ATOM 3344 O O . PRO A 1 416 ? -28.069 -0.331 35.822 1.00 96.19 416 PRO A O 1
ATOM 3347 N N . ASP A 1 417 ? -29.746 -0.882 37.205 1.00 95.56 417 ASP A N 1
ATOM 3348 C CA . ASP A 1 417 ? -28.995 -0.878 38.469 1.00 95.56 417 ASP A CA 1
ATOM 3349 C C . ASP A 1 417 ? -27.903 -1.960 38.542 1.00 95.56 417 ASP A C 1
ATOM 3351 O O . ASP A 1 417 ? -26.918 -1.813 39.261 1.00 95.56 417 ASP A O 1
ATOM 3355 N N . GLN A 1 418 ? -28.049 -3.036 37.766 1.00 96.25 418 GLN A N 1
ATOM 3356 C CA . GLN A 1 418 ? -27.009 -4.049 37.570 1.00 96.25 418 GLN A CA 1
ATOM 3357 C C . GLN A 1 418 ? -25.984 -3.636 36.505 1.00 96.25 418 GLN A C 1
ATOM 3359 O O . GLN A 1 418 ? -24.879 -4.178 36.475 1.00 96.25 418 GLN A O 1
ATOM 3364 N N . ALA A 1 419 ? -26.367 -2.729 35.603 1.00 97.19 419 ALA A N 1
ATOM 3365 C CA . ALA A 1 419 ? -25.588 -2.355 34.432 1.00 97.19 419 ALA A CA 1
ATOM 3366 C C . ALA A 1 419 ? -24.704 -1.129 34.660 1.00 97.19 419 ALA A C 1
ATOM 3368 O O . ALA A 1 419 ? -23.605 -1.062 34.105 1.00 97.19 419 ALA A O 1
ATOM 3369 N N . PHE A 1 420 ? -25.162 -0.160 35.450 1.00 98.31 420 PHE A N 1
ATOM 3370 C CA . PHE A 1 420 ? -24.390 1.030 35.782 1.00 98.31 420 PHE A CA 1
ATOM 3371 C C . PHE A 1 420 ? -24.846 1.681 37.091 1.00 98.31 420 PHE A C 1
ATOM 3373 O O . PHE A 1 420 ? -25.949 1.447 37.575 1.00 98.31 420 PHE A O 1
ATOM 3380 N N . PHE A 1 421 ? -23.998 2.552 37.635 1.00 97.81 421 PHE A N 1
ATOM 3381 C CA . PHE A 1 421 ? -24.354 3.453 38.729 1.00 97.81 421 PHE A CA 1
ATOM 3382 C C . PHE A 1 421 ? -23.727 4.835 38.525 1.00 97.81 421 PHE A C 1
ATOM 3384 O O . PHE A 1 421 ? -22.666 4.959 37.907 1.00 97.81 421 PHE A O 1
ATOM 3391 N N . VAL A 1 422 ? -24.385 5.867 39.063 1.00 97.69 422 VAL A N 1
ATOM 3392 C CA . VAL A 1 422 ? -23.903 7.255 39.058 1.00 97.69 422 VAL A CA 1
ATOM 3393 C C . VAL A 1 422 ? -24.093 7.865 40.446 1.00 97.69 422 VAL A C 1
ATOM 3395 O O . VAL A 1 422 ? -25.217 8.107 40.904 1.00 97.69 422 VAL A O 1
ATOM 3398 N N . ASN A 1 423 ? -22.979 8.151 41.111 1.00 97.31 423 ASN A N 1
ATOM 3399 C CA . ASN A 1 423 ? -22.951 8.723 42.450 1.00 97.31 423 ASN A CA 1
ATOM 3400 C C . ASN A 1 423 ? -22.408 10.152 42.399 1.00 97.31 423 ASN A C 1
ATOM 3402 O O . ASN A 1 423 ? -21.298 10.400 41.927 1.00 97.31 423 ASN A O 1
ATOM 3406 N N . VAL A 1 424 ? -23.193 11.099 42.913 1.00 96.44 424 VAL A N 1
ATOM 3407 C CA . VAL A 1 424 ? -22.765 12.486 43.106 1.00 96.44 424 VAL A CA 1
ATOM 3408 C C . VAL A 1 424 ? -23.438 13.075 44.342 1.00 96.44 424 VAL A C 1
ATOM 3410 O O . VAL A 1 424 ? -24.659 13.008 44.481 1.00 96.44 424 VAL A O 1
ATOM 3413 N N . GLY A 1 425 ? -22.647 13.650 45.246 1.00 95.25 425 GLY A N 1
ATOM 3414 C CA . GLY A 1 425 ? -23.168 14.393 46.394 1.00 95.25 425 GLY A CA 1
ATOM 3415 C C . GLY A 1 425 ? -22.220 14.447 47.590 1.00 95.25 425 GLY A C 1
ATOM 3416 O O . GLY A 1 425 ? -21.279 13.655 47.695 1.00 95.25 425 GLY A O 1
ATOM 3417 N N . LEU A 1 426 ? -22.498 15.378 48.509 1.00 95.25 426 LEU A N 1
ATOM 3418 C CA . LEU A 1 426 ? -21.790 15.503 49.785 1.00 95.25 426 LEU A CA 1
ATOM 3419 C C . LEU A 1 426 ? -22.016 14.256 50.651 1.00 95.25 426 LEU A C 1
ATOM 3421 O O . LEU A 1 426 ? -23.153 13.849 50.876 1.00 95.25 426 LEU A O 1
ATOM 3425 N N . GLY A 1 427 ? -20.932 13.652 51.132 1.00 93.50 427 GLY A N 1
ATOM 3426 C CA . GLY A 1 427 ? -20.968 12.402 51.895 1.00 93.50 427 GLY A CA 1
ATOM 3427 C C . GLY A 1 427 ? -21.234 11.155 51.045 1.00 93.50 427 GLY A C 1
ATOM 3428 O O . GLY A 1 427 ? -21.331 10.068 51.601 1.00 93.50 427 GLY A O 1
ATOM 3429 N N . THR A 1 428 ? -21.351 11.298 49.718 1.00 93.50 428 THR A N 1
ATOM 3430 C CA . THR A 1 428 ? -21.452 10.177 48.767 1.00 93.50 428 THR A CA 1
ATOM 3431 C C . THR A 1 428 ? -20.180 10.075 47.929 1.00 93.50 428 THR A C 1
ATOM 3433 O O . THR A 1 428 ? -19.405 9.146 48.111 1.00 93.50 428 THR A O 1
ATOM 3436 N N . SER A 1 429 ? -19.934 11.054 47.053 1.00 95.62 429 SER A N 1
ATOM 3437 C CA . SER A 1 429 ? -18.747 11.111 46.184 1.00 95.62 429 SER A CA 1
ATOM 3438 C C . SER A 1 429 ? -17.792 12.256 46.537 1.00 95.62 429 SER A C 1
ATOM 3440 O O . SER A 1 429 ? -16.678 12.306 46.024 1.00 95.62 429 SER A O 1
ATOM 3442 N N . MET A 1 430 ? -18.236 13.200 47.375 1.00 96.94 430 MET A N 1
ATOM 3443 C CA . MET A 1 430 ? -17.508 14.420 47.724 1.00 96.94 430 MET A CA 1
ATOM 3444 C C . MET A 1 430 ? -17.493 14.653 49.232 1.00 96.94 430 MET A C 1
ATOM 3446 O O . MET A 1 430 ? -18.460 14.364 49.942 1.00 96.94 430 MET A O 1
ATOM 3450 N N . THR A 1 431 ? -16.414 15.259 49.706 1.00 96.38 431 THR A N 1
ATOM 3451 C CA . THR A 1 431 ? -16.280 15.825 51.049 1.00 96.38 431 THR A CA 1
ATOM 3452 C C . THR A 1 431 ? -16.614 17.319 51.052 1.00 96.38 431 THR A C 1
ATOM 3454 O O . THR A 1 431 ? -16.742 17.955 50.005 1.00 96.38 431 THR A O 1
ATOM 3457 N N . GLN A 1 432 ? -16.723 17.919 52.242 1.00 94.94 432 GLN A N 1
ATOM 3458 C CA . GLN A 1 432 ? -16.894 19.371 52.355 1.00 94.94 432 GLN A CA 1
ATOM 3459 C C . GLN A 1 432 ? -15.704 20.132 51.750 1.00 94.94 432 GLN A C 1
ATOM 3461 O O . GLN A 1 432 ? -15.892 21.192 51.156 1.00 94.94 432 GLN A O 1
ATOM 3466 N N . GLN A 1 433 ? -14.494 19.578 51.876 1.00 96.25 433 GLN A N 1
ATOM 3467 C CA . GLN A 1 433 ? -13.283 20.178 51.327 1.00 96.25 433 GLN A CA 1
ATOM 3468 C C . GLN A 1 433 ? -13.316 20.205 49.796 1.00 96.25 433 GLN A C 1
ATOM 3470 O O . GLN A 1 433 ? -12.990 21.232 49.212 1.00 96.25 433 GLN A O 1
ATOM 3475 N N . ASP A 1 434 ? -13.790 19.133 49.151 1.00 95.38 434 ASP A N 1
ATOM 3476 C CA . ASP A 1 434 ? -13.928 19.090 47.689 1.00 95.38 434 ASP A CA 1
ATOM 3477 C C . ASP A 1 434 ? -14.813 20.233 47.178 1.00 95.38 434 ASP A C 1
ATOM 3479 O O . ASP A 1 434 ? -14.457 20.919 46.222 1.00 95.38 434 ASP A O 1
ATOM 3483 N N . ILE A 1 435 ? -15.929 20.501 47.866 1.00 93.81 435 ILE A N 1
ATOM 3484 C CA . ILE A 1 435 ? -16.846 21.589 47.504 1.00 93.81 435 ILE A CA 1
ATOM 3485 C C . ILE A 1 435 ? -16.184 22.958 47.693 1.00 93.81 435 ILE A C 1
ATOM 3487 O O . ILE A 1 435 ? -16.297 23.809 46.810 1.00 93.81 435 ILE A O 1
ATOM 3491 N N . LEU A 1 436 ? -15.490 23.172 48.818 1.00 93.38 436 LEU A N 1
ATOM 3492 C CA . LEU A 1 436 ? -14.786 24.428 49.109 1.00 93.38 436 LEU A CA 1
ATOM 3493 C C . LEU A 1 436 ? -13.659 24.710 48.106 1.00 93.38 436 LEU A C 1
ATOM 3495 O O . LEU A 1 436 ? -13.401 25.865 47.782 1.00 93.38 436 LEU A O 1
ATOM 3499 N N . GLU A 1 437 ? -13.027 23.662 47.583 1.00 95.00 437 GLU A N 1
ATOM 3500 C CA . GLU A 1 437 ? -12.013 23.749 46.530 1.00 95.00 437 GLU A CA 1
ATOM 3501 C C . GLU A 1 437 ? -12.608 23.823 45.113 1.00 95.00 437 GLU A C 1
ATOM 3503 O O . GLU A 1 437 ? -11.867 23.844 44.131 1.00 95.00 437 GLU A O 1
ATOM 3508 N N . GLY A 1 438 ? -13.938 23.862 44.981 1.00 92.25 438 GLY A N 1
ATOM 3509 C CA . GLY A 1 438 ? -14.622 23.963 43.692 1.00 92.25 438 GLY A CA 1
ATOM 3510 C C . GLY A 1 438 ? -14.604 22.674 42.865 1.00 92.25 438 GLY A C 1
ATOM 3511 O O . GLY A 1 438 ? -14.838 22.720 41.659 1.00 92.25 438 GLY A O 1
ATOM 3512 N N . ARG A 1 439 ? -14.338 21.519 43.485 1.00 93.38 439 ARG A N 1
ATOM 3513 C CA . ARG A 1 439 ? -14.351 20.209 42.827 1.00 93.38 439 ARG A CA 1
ATOM 3514 C C . ARG A 1 439 ? -15.753 19.609 42.889 1.00 93.38 439 ARG A C 1
ATOM 3516 O O . ARG A 1 439 ? -16.383 19.556 43.944 1.00 93.38 439 ARG A O 1
ATOM 3523 N N . MET A 1 440 ? -16.225 19.117 41.748 1.00 94.06 440 MET A N 1
ATOM 3524 C CA . MET A 1 440 ? -17.424 18.289 41.655 1.00 94.06 440 MET A CA 1
ATOM 3525 C C . MET A 1 440 ? -17.011 16.895 41.185 1.00 94.06 440 MET A C 1
ATOM 3527 O O . MET A 1 440 ? -16.607 16.726 40.037 1.00 94.06 440 MET A O 1
ATOM 3531 N N . ILE A 1 441 ? -17.077 15.907 42.079 1.00 95.25 441 ILE A N 1
ATOM 3532 C CA . ILE A 1 441 ? -16.640 14.532 41.807 1.00 95.25 441 ILE A CA 1
ATOM 3533 C C . ILE A 1 441 ? -17.871 13.672 41.540 1.00 95.25 441 ILE A C 1
ATOM 3535 O O . ILE A 1 441 ? -18.753 13.554 42.392 1.00 95.25 441 ILE A O 1
ATOM 3539 N N . VAL A 1 442 ? -17.921 13.068 40.355 1.00 95.94 442 VAL A N 1
ATOM 3540 C CA . VAL A 1 442 ? -18.963 12.120 39.954 1.00 95.94 442 VAL A CA 1
ATOM 3541 C C . VAL A 1 442 ? -18.316 10.754 39.799 1.00 95.94 442 VAL A C 1
ATOM 3543 O O . VAL A 1 442 ? -17.395 10.590 39.003 1.00 95.94 442 VAL A O 1
ATOM 3546 N N . GLU A 1 443 ? -18.790 9.781 40.564 1.00 97.12 443 GLU A N 1
ATOM 3547 C CA . GLU A 1 443 ? -18.335 8.398 40.468 1.00 97.12 443 GLU A CA 1
ATOM 3548 C C . GLU A 1 443 ? -19.301 7.622 39.566 1.00 97.12 443 GLU A C 1
ATOM 3550 O O . GLU A 1 443 ? -20.518 7.647 39.765 1.00 97.12 443 GLU A O 1
ATOM 3555 N N . ILE A 1 444 ? -18.751 6.967 38.543 1.00 97.31 444 ILE A N 1
ATOM 3556 C CA . ILE A 1 444 ? -19.510 6.282 37.496 1.00 97.31 444 ILE A CA 1
ATOM 3557 C C . ILE A 1 444 ? -18.936 4.879 37.336 1.00 97.31 444 ILE A C 1
ATOM 3559 O O . ILE A 1 444 ? -17.745 4.726 37.061 1.00 97.31 444 ILE A O 1
ATOM 3563 N N . GLY A 1 445 ? -19.783 3.862 37.460 1.00 96.62 445 GLY A N 1
ATOM 3564 C CA . GLY A 1 445 ? -19.428 2.483 37.139 1.00 96.62 445 GLY A CA 1
ATOM 3565 C C . GLY A 1 445 ? -20.325 1.934 36.042 1.00 96.62 445 GLY A C 1
ATOM 3566 O O . GLY A 1 445 ? -21.521 2.210 36.031 1.00 96.62 445 GLY A O 1
ATOM 3567 N N . ILE A 1 446 ? -19.751 1.153 35.123 1.00 97.25 446 ILE A N 1
ATOM 3568 C CA . ILE A 1 446 ? -20.483 0.481 34.043 1.00 97.25 446 ILE A CA 1
ATOM 3569 C C . ILE A 1 446 ? -20.041 -0.981 33.915 1.00 97.25 446 ILE A C 1
ATOM 3571 O O . ILE A 1 446 ? -18.859 -1.305 34.046 1.00 97.25 446 ILE A O 1
ATOM 3575 N N . ALA A 1 447 ? -20.979 -1.869 33.600 1.00 96.19 447 ALA A N 1
ATOM 3576 C CA . ALA A 1 447 ? -20.728 -3.278 33.333 1.00 96.19 447 ALA A CA 1
ATOM 3577 C C . ALA A 1 447 ? -20.673 -3.520 31.817 1.00 96.19 447 ALA A C 1
ATOM 3579 O O . ALA A 1 447 ? -21.696 -3.638 31.152 1.00 96.19 447 ALA A O 1
ATOM 3580 N N . ALA A 1 448 ? -19.476 -3.592 31.235 1.00 94.00 448 ALA A N 1
ATOM 3581 C CA . ALA A 1 448 ? -19.318 -3.829 29.798 1.00 94.00 448 ALA A CA 1
ATOM 3582 C C . ALA A 1 448 ? -19.607 -5.289 29.399 1.00 94.00 448 ALA A C 1
ATOM 3584 O O . ALA A 1 448 ? -19.184 -6.231 30.076 1.00 94.00 448 ALA A O 1
ATOM 3585 N N . VAL A 1 449 ? -20.237 -5.490 28.236 1.00 90.44 449 VAL A N 1
ATOM 3586 C CA . VAL A 1 449 ? -20.396 -6.828 27.645 1.00 90.44 449 VAL A CA 1
ATOM 3587 C C . VAL A 1 449 ? -19.041 -7.358 27.156 1.00 90.44 449 VAL A C 1
ATOM 3589 O O . VAL A 1 449 ? -18.326 -6.702 26.395 1.00 90.44 449 VAL A O 1
ATOM 3592 N N . ARG A 1 450 ? -18.685 -8.581 27.569 1.00 87.44 450 ARG A N 1
ATOM 3593 C CA . ARG A 1 450 ? -17.458 -9.272 27.137 1.00 87.44 450 ARG A CA 1
ATOM 3594 C C . ARG A 1 450 ? -17.750 -10.217 25.962 1.00 87.44 450 ARG A C 1
ATOM 3596 O O . ARG A 1 450 ? -18.784 -10.883 25.971 1.00 87.44 450 ARG A O 1
ATOM 3603 N N . PRO A 1 451 ? -16.863 -10.317 24.955 1.00 85.50 451 PRO A N 1
ATOM 3604 C CA . PRO A 1 451 ? -17.048 -11.257 23.854 1.00 85.50 451 PRO A CA 1
ATOM 3605 C C . PRO A 1 451 ? -16.860 -12.713 24.311 1.00 85.50 451 PRO A C 1
ATOM 3607 O O . PRO A 1 451 ? -15.986 -13.010 25.126 1.00 85.50 451 PRO A O 1
ATOM 3610 N N . ALA A 1 452 ? -17.639 -13.632 23.735 1.00 84.56 452 ALA A N 1
ATOM 3611 C CA . ALA A 1 452 ? -17.414 -15.069 23.876 1.00 84.56 452 ALA A CA 1
ATOM 3612 C C . ALA A 1 452 ? -16.253 -15.501 22.964 1.00 84.56 452 ALA A C 1
ATOM 3614 O O . ALA A 1 452 ? -16.440 -15.703 21.766 1.00 84.56 452 ALA A O 1
ATOM 3615 N N . GLU A 1 453 ? -15.045 -15.583 23.522 1.00 82.50 453 GLU A N 1
ATOM 3616 C CA . GLU A 1 453 ? -13.836 -15.963 22.775 1.00 82.50 453 GLU A CA 1
ATOM 3617 C C . GLU A 1 453 ? -13.719 -17.483 22.566 1.00 82.50 453 GLU A C 1
ATOM 3619 O O . GLU A 1 453 ? -13.287 -17.927 21.505 1.00 82.50 453 GLU A O 1
ATOM 3624 N N . PHE A 1 454 ? -14.149 -18.281 23.546 1.00 83.25 454 PHE A N 1
ATOM 3625 C CA . PHE A 1 454 ? -14.085 -19.742 23.501 1.00 83.25 454 PHE A CA 1
ATOM 3626 C C . PHE A 1 454 ? -15.485 -20.343 23.624 1.00 83.25 454 PHE A C 1
ATOM 3628 O O . PHE A 1 454 ? -16.241 -19.990 24.530 1.00 83.25 454 PHE A O 1
ATOM 3635 N N . ILE A 1 455 ? -15.813 -21.283 22.737 1.00 82.62 455 ILE A N 1
ATOM 3636 C CA . ILE A 1 455 ? -17.033 -22.093 22.809 1.00 82.62 455 ILE A CA 1
ATOM 3637 C C . ILE A 1 455 ? -16.599 -23.542 23.023 1.00 82.62 455 ILE A C 1
ATOM 3639 O O . ILE A 1 455 ? -15.998 -24.147 22.140 1.00 82.62 455 ILE A O 1
ATOM 3643 N N . ILE A 1 456 ? -16.891 -24.095 24.202 1.00 85.12 456 ILE A N 1
ATOM 3644 C CA . ILE A 1 456 ? -16.555 -25.478 24.557 1.00 85.12 456 ILE A CA 1
ATOM 3645 C C . ILE A 1 456 ? -17.823 -26.323 24.431 1.00 85.12 456 ILE A C 1
ATOM 3647 O O . ILE A 1 456 ? -18.737 -26.201 25.246 1.00 85.12 456 ILE A O 1
ATOM 3651 N N . LEU A 1 457 ? -17.875 -27.189 23.418 1.00 85.38 457 LEU A N 1
ATOM 3652 C CA . LEU A 1 457 ? -18.962 -28.151 23.237 1.00 85.38 457 LEU A CA 1
ATOM 3653 C C . LEU A 1 457 ? -18.622 -29.445 23.983 1.00 85.38 457 LEU A C 1
ATOM 3655 O O . LEU A 1 457 ? -17.648 -30.120 23.654 1.00 85.38 457 LEU A O 1
ATOM 3659 N N . ARG A 1 458 ? -19.414 -29.788 25.003 1.00 88.50 458 ARG A N 1
ATOM 3660 C CA . ARG A 1 458 ? -19.262 -31.030 25.775 1.00 88.50 458 ARG A CA 1
ATOM 3661 C C . ARG A 1 458 ? -20.314 -32.034 25.324 1.00 88.50 458 ARG A C 1
ATOM 3663 O O . ARG A 1 458 ? -21.499 -31.836 25.573 1.00 88.50 458 ARG A O 1
ATOM 3670 N N . PHE A 1 459 ? -19.878 -33.104 24.672 1.00 89.38 459 PHE A N 1
ATOM 3671 C CA . PHE A 1 459 ? -20.759 -34.189 24.253 1.00 89.38 459 PHE A CA 1
ATOM 3672 C C . PHE A 1 459 ? -20.838 -35.251 25.350 1.00 89.38 459 PHE A C 1
ATOM 3674 O O . PHE A 1 459 ? -19.823 -35.635 25.927 1.00 89.38 459 PHE A O 1
ATOM 3681 N N . SER A 1 460 ? -22.050 -35.727 25.633 1.00 89.75 460 SER A N 1
ATOM 3682 C CA . SER A 1 460 ? -22.287 -36.885 26.496 1.00 89.75 460 SER A CA 1
ATOM 3683 C C . SER A 1 460 ? -23.331 -37.791 25.850 1.00 89.75 460 SER A C 1
ATOM 3685 O O . SER A 1 460 ? -24.235 -37.315 25.163 1.00 89.75 460 SER A O 1
ATOM 3687 N N . HIS A 1 461 ? -23.181 -39.101 26.034 1.00 87.81 461 HIS A N 1
ATOM 3688 C CA . HIS A 1 461 ? -24.160 -40.076 25.571 1.00 87.81 461 HIS A CA 1
ATOM 3689 C C . HIS A 1 461 ? -25.258 -40.214 26.632 1.00 87.81 461 HIS A C 1
ATOM 3691 O O . HIS A 1 461 ? -24.995 -40.696 27.733 1.00 87.81 461 HIS A O 1
ATOM 3697 N N . LYS A 1 462 ? -26.481 -39.775 26.310 1.00 87.94 462 LYS A N 1
ATOM 3698 C CA . LYS A 1 462 ? -27.661 -39.967 27.162 1.00 87.94 462 LYS A CA 1
ATOM 3699 C C . LYS A 1 462 ? -28.301 -41.321 26.835 1.00 87.94 462 LYS A C 1
ATOM 3701 O O . LYS A 1 462 ? -28.698 -41.536 25.693 1.00 87.94 462 LYS A O 1
ATOM 3706 N N . LEU A 1 463 ? -28.393 -42.214 27.823 1.00 85.38 463 LEU A N 1
ATOM 3707 C CA . LEU A 1 463 ? -29.123 -43.480 27.682 1.00 85.38 463 LEU A CA 1
ATOM 3708 C C . LEU A 1 463 ? -30.632 -43.221 27.552 1.00 85.38 463 LEU A C 1
ATOM 3710 O O . LEU A 1 463 ? -31.143 -42.225 28.065 1.00 85.38 463 LEU A O 1
ATOM 3714 N N . GLN A 1 464 ? -31.328 -44.119 26.854 1.00 77.00 464 GLN A N 1
ATOM 3715 C CA . GLN A 1 464 ? -32.770 -44.034 26.629 1.00 77.00 464 GLN A CA 1
ATOM 3716 C C . GLN A 1 464 ? -33.514 -44.123 27.971 1.00 77.00 464 GLN A C 1
ATOM 3718 O O . GLN A 1 464 ? -33.292 -45.055 28.743 1.00 77.00 464 GLN A O 1
ATOM 3723 N N . GLU A 1 465 ? -34.353 -43.130 28.263 1.00 77.19 465 GLU A N 1
ATOM 3724 C CA . GLU A 1 465 ? -35.220 -43.132 29.446 1.00 77.19 465 GLU A CA 1
ATOM 3725 C C . GLU A 1 465 ? -36.425 -44.038 29.146 1.00 77.19 465 GLU A C 1
ATOM 3727 O O . GLU A 1 465 ? -37.025 -43.915 28.075 1.00 77.19 465 GLU A O 1
ATOM 3732 N N . ALA A 1 466 ? -36.685 -44.999 30.039 1.00 69.19 466 ALA A N 1
ATOM 3733 C CA . ALA A 1 466 ? -37.726 -46.019 29.896 1.00 69.19 466 ALA A CA 1
ATOM 3734 C C . ALA A 1 466 ? -39.136 -45.472 30.141 1.00 69.19 466 ALA A C 1
ATOM 3736 O O . ALA A 1 466 ? -39.273 -44.581 31.013 1.00 69.19 466 ALA A O 1
#